Protein AF-A0A1Y5KQH3-F1 (afdb_monomer)

Mean predicted aligned error: 20.66 Å

Solvent-accessible surface area (backbone atoms only — not comparable to full-atom values): 38666 Å² total; per-residue (Å²): 114,73,69,69,70,46,51,71,61,52,57,57,49,55,62,62,56,58,54,59,60,76,64,59,86,79,66,58,71,67,59,56,52,50,54,51,52,50,51,49,49,37,72,68,55,79,96,82,54,78,84,54,40,44,77,62,89,93,43,73,48,46,41,39,57,55,52,49,49,54,50,49,50,52,50,49,49,40,42,70,76,74,60,58,52,72,70,52,44,68,70,67,69,66,62,50,78,44,48,55,86,64,27,77,84,55,58,42,70,47,65,35,32,33,18,47,96,90,62,40,50,37,36,44,31,30,26,50,57,41,27,40,27,46,60,32,34,36,34,36,82,87,60,33,57,31,34,40,31,29,26,52,86,57,29,40,25,49,60,33,41,34,32,39,89,88,55,45,60,39,36,41,31,26,29,52,76,70,29,40,26,49,55,35,36,35,38,37,98,87,66,48,59,38,32,42,32,25,28,50,88,62,27,41,27,46,57,35,36,33,35,36,98,86,65,37,51,30,33,43,32,26,26,52,85,60,27,41,27,46,57,32,38,35,29,43,96,82,42,43,53,41,38,40,34,27,25,52,84,60,32,42,31,46,58,35,37,34,37,38,99,90,54,42,61,37,33,43,32,25,24,45,90,59,25,43,25,44,55,34,35,35,33,37,92,87,67,34,54,35,32,42,32,28,27,51,78,64,26,41,20,56,53,33,38,35,35,35,88,84,69,37,55,39,29,44,32,28,28,54,80,59,26,40,22,54,54,36,39,33,33,42,98,87,53,45,56,36,35,41,32,29,29,48,88,59,29,41,23,53,52,35,41,35,31,49,95,89,55,49,71,60,40,64,38,36,28,50,89,56,34,57,31,76,73,68,56,57,66,39,38,54,68,56,49,36,70,58,67,42,83,59,56,78,76,80,79,78,81,73,79,80,76,84,82,80,94,79,80,89,82,89,87,89,87,82,88,80,89,81,89,81,90,81,88,85,79,91,88,88,93,79,88,86,89,88,88,85,89,83,87,89,87,88,83,87,84,89,80,89,83,83,88,83,91,77,88,82,88,88,84,85,83,86,85,88,90,87,84,89,82,90,84,89,88,90,89,86,87,86,81,95,76,84,90,74,87,89,72,58,69,40,71,37,80,75,33,62,32,74,33,90,22,28,13,27,14,63,37,22,34,10,35,11,66,23,34,8,31,16,56,45,15,35,11,33,10,62,23,35,6,30,14,54,40,14,34,7,32,14,56,24,38,7,30,10,57,41,14,33,10,33,15,64,27,50,7,29,19,54,45,17,39,30,28,33,72,38,73,52,60,51,85,34,60,78,55,64,96,68,85,80,90,82,88,88,84,90,85,82,81,86,87,84,88,83,95,71,81,84,73,76,60,62,72,47,78,47,37,36,71,86,49,28,36,35,36,36,28,33,29,36,92,95,41,72,88,47,33,26,30,54,30,44,39,32,61,33,57,80,46,45,54,56,49,52,48,54,42,57,76,69,62,53,66,68,50,80,45,79,44,98,85,74,29,35,40,43,34,36,67,58,96,61,31,40,37,39,36,35,23,56,86,93,40,81,62,35,34,33,43,34,64,55,78,80,88,130

Radius of gyration: 53.86 Å; Cα contacts (8 Å, |Δi|>4): 1446; chains: 1; bounding box: 109×90×188 Å

Sequence (698 aa):
MIEAILKPIFKPIQRIIIRPIKRAKTLPKRLFAMLRRFLVTALFGPLRSLDNYLRLGSYYIAKKMIALIVIISLVIVYFGFINPPAFLNKWMGKTPQLEATALAGSGFNGTAAVRDGDGNLLYEGALVDGLYSGEGKLYYPSGVLRYRGAFDKGMMTGDGELYTEDGLLLYRGQFLNDVYSGTGTLYNADGSPSYEGSFLSGKFEGAGVAYNADGSILYAGSYLQGMYEGEGKLSNSEGKPVYEGAFVAGVYEGAGKQYDAAGHISYEGSFAGGKASGTGKELYSSGFVKYEGEFLLGSYHGAGTLYSESGKPLYVGTFLGGAKSGTGEAYDDAGILRYEGQFAEGVYQGIGSLYDADGAVMYKGFFRAGSPWADGFHGITLAKLQETLGAADPPPASETPLLPELPLGDDSAESEEGSSEGVS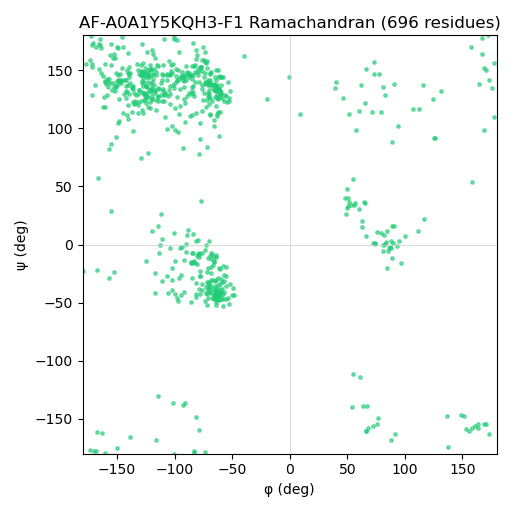TGEGAEAATTGGSADANSSGNGGNSEGEGGEAASENNGVGPGADPADANDAPSGTSGNVSTLSGSNITDSSSGSTAGNGNAASSNGSTAGSGNAASSSGSTAGSGNAASSGGSTAGNGNAASSGGSTAGSGNAASSGGSTAGSNTGAFGGSTAGTGNSAASSASGASDPAIDDLLPDLPATQTLTYASMGMSFVLTADEDNPELFTVTKLSTWNKAVMDPAYKRLVDAKVVSVKETLPTGRTNVRFVSGGILYTFTFNKDKIVRMELNQLVPEA

Foldseek 3Di:
DVCVVCVVVVPVVCVVPVVVVVVPPPDDPVVVVVVVVLLCCQQPPDPPDLVQFDDDDPDTHGSVVVSVVVVVVVVCCCCVPPNPDPVVCVVVVDAAEAELVCLVQVQDFFWHFYAYPVGATAKGATDGGSAFAQWIWGADSVNATAKTGGDDRNFAAQWIWGADNVNHTAKTGGDDRNEAAAWIFGADRVGATQKGAGDDRNAFAAFIWGADPVRATQKGAGDDRNAHAQFIWGDDNVNATAKGGGDDRNAAAAWIFGADPVRHTQKGGGDDRNEQAAWIFGADPVGATQKGAGDDRHAAAQWIFGADPVNATQKGGGDDRNAGAQWIWGADPVNATAKGGGDDRNAAAQWIFGADPVNHTQATGGDDRRADDPCRQAFDWPVVVCVGQNAFDDDDPPPDDDDDDDDDDDDDDDDDDDDDDDDDDDDDDDDDDDDDDDDDDDDDDDDDDDDDDDDDDDDDDDDDDDDDDDDDDDDDDDDDDDDDDDDDWDEDEDADEEEEDATEYEYAHYEYEYCEEYEYAAEEYEYCHEYEYAHEEYEYAEEYEYAAEEYYYAYEYEYAHEEYYYPHYDYNHYHYDYDDDDDDDDDDDDDDDDDDDDDPDFFDWDWGHDVSNFKIFIWGADPVGSVITGTQKIKGQRCSRPVVVVVVCVVVVFDWDWDQDPVRWIWIWGDDPQWIWIFIDDVPDTRMIMIGGNDDDD

Secondary structure (DSSP, 8-state):
-HHHHHHHHHHHHHHHHHHHHTT-TTS-HHHHHHHHHHHHHHHHS-S-SGGGEEEETTEEEEHHHHHHHHHHHHHHHIIIII---HHHHHHTT-PPEEEGGGTTT----EEEEEE-TT--EEEEEEEETTEEEEEEEEE-TTS-EEEEEEEETTEEEEEEEEE-TT--EEEEEEEETTEEEEEEEEE-TTS-EEEEEEEETTEEEEEEEEE-TTS-EEEEEEEETTEEEEEEEEE-TTS-EEEEEEEETTEEEEEEEEE-TTS-EEEEEEEETTEEEEEEEEE-TTS-EEEEEEEETTEEEEEEEEE-TTS-EEEEEEEETTEEEEEEEEE-TT--EEEEEEEETTEEEEEEEEE-SSS-EEEEEEEETTEE-GGGGTT-BHHHHHHHH-SPPPPPP-----PPPPP--------------------------------------------------------------------------------SS-EE--SSS-EEESSEEEESSS-EEESS-EEESSS-EEESS-EEESSS-EEESS-EEESSS-EEEEEEEEESSS-EEEEEEEESSS-B-SSS-PPP----------------PPPPEEEEEETTTTEEEEEEE-SS-TT-EEEEEEEE--HHHHHHHHHHHHHTT--EEEEE-TTS-EEEEEEETTEEEEEEEETTEEEEEEEEE-PPP-

Nearest PDB structures (foldseek):
  7sqc-assembly1_V0  TM=6.855E-01  e=7.584E-11  Chlamydomonas reinhardtii
  1mt6-assembly1_A  TM=6.075E-01  e=4.993E-05  Homo sapiens
  1muf-assembly1_A  TM=5.828E-01  e=7.279E-04  Homo sapiens
  1n6c-assembly1_A  TM=3.748E-01  e=1.091E-03  Homo sapiens
  7vfm-assembly1_A  TM=5.193E-01  e=6.550E-02  Staphylococcus aureus subsp. aureus USA300

Structure (mmCIF, N/CA/C/O backbone):
data_AF-A0A1Y5KQH3-F1
#
_entry.id   AF-A0A1Y5KQH3-F1
#
loop_
_atom_site.group_PDB
_atom_site.id
_atom_site.type_symbol
_atom_site.label_atom_id
_atom_site.label_alt_id
_atom_site.label_comp_id
_atom_site.label_asym_id
_atom_site.label_entity_id
_atom_site.label_seq_id
_atom_site.pdbx_PDB_ins_code
_atom_site.Cartn_x
_atom_site.Cartn_y
_atom_site.Cartn_z
_atom_site.occupancy
_atom_site.B_iso_or_equiv
_atom_site.auth_seq_id
_atom_site.auth_comp_id
_atom_site.auth_asym_id
_atom_site.auth_atom_id
_atom_site.pdbx_PDB_model_num
ATOM 1 N N . MET A 1 1 ? -65.084 12.689 74.504 1.00 44.34 1 MET A N 1
ATOM 2 C CA . MET A 1 1 ? -64.233 12.473 73.308 1.00 44.34 1 MET A CA 1
ATOM 3 C C . MET A 1 1 ? -63.043 11.553 73.590 1.00 44.34 1 MET A C 1
ATOM 5 O O . MET A 1 1 ? -63.021 10.477 73.010 1.00 44.34 1 MET A O 1
ATOM 9 N N . ILE A 1 2 ? -62.111 11.895 74.493 1.00 41.94 2 ILE A N 1
ATOM 10 C CA . ILE A 1 2 ? -60.850 11.143 74.730 1.00 41.94 2 ILE A CA 1
ATOM 11 C C . ILE A 1 2 ? -61.026 9.611 74.891 1.00 41.94 2 ILE A C 1
ATOM 13 O O . ILE A 1 2 ? -60.285 8.844 74.279 1.00 41.94 2 ILE A O 1
ATOM 17 N N . GLU A 1 3 ? -62.031 9.134 75.637 1.00 42.34 3 GLU A N 1
ATOM 18 C CA . GLU A 1 3 ? -62.266 7.686 75.821 1.00 42.34 3 GLU A CA 1
ATOM 19 C C . GLU A 1 3 ? -62.590 6.913 74.531 1.00 42.34 3 GLU A C 1
ATOM 21 O O . GLU A 1 3 ? -62.279 5.724 74.441 1.00 42.34 3 GLU A O 1
ATOM 26 N N . ALA A 1 4 ? -63.200 7.558 73.530 1.00 43.91 4 ALA A N 1
ATOM 27 C CA . ALA A 1 4 ? -63.537 6.910 72.262 1.00 43.91 4 ALA A CA 1
ATOM 28 C C . ALA A 1 4 ? -62.276 6.617 71.431 1.00 43.91 4 ALA A C 1
ATOM 30 O O . ALA A 1 4 ? -62.155 5.537 70.859 1.00 43.91 4 ALA A O 1
ATOM 31 N N . ILE A 1 5 ? -61.316 7.548 71.445 1.00 50.44 5 ILE A N 1
ATOM 32 C CA . ILE A 1 5 ? -60.034 7.455 70.730 1.00 50.44 5 ILE A CA 1
ATOM 33 C C . ILE A 1 5 ? -59.128 6.391 71.375 1.00 50.44 5 ILE A C 1
ATOM 35 O O . ILE A 1 5 ? -58.461 5.625 70.685 1.00 50.44 5 ILE A O 1
ATOM 39 N N . LEU A 1 6 ? -59.139 6.289 72.708 1.00 45.34 6 LEU A N 1
ATOM 40 C CA . LEU A 1 6 ? -58.297 5.343 73.452 1.00 45.34 6 LEU A CA 1
ATOM 41 C C . LEU A 1 6 ? -58.814 3.891 73.439 1.00 45.34 6 LEU A C 1
ATOM 43 O O . LEU A 1 6 ? -58.023 2.952 73.557 1.00 45.34 6 LEU A O 1
ATOM 47 N N . LYS A 1 7 ? -60.128 3.671 73.293 1.00 47.56 7 LYS A N 1
ATOM 48 C CA . LYS A 1 7 ? -60.748 2.330 73.314 1.00 47.56 7 LYS A CA 1
ATOM 49 C C . LYS A 1 7 ? -60.169 1.325 72.296 1.00 47.56 7 LYS A C 1
ATOM 51 O O . LYS A 1 7 ? -59.889 0.199 72.719 1.00 47.56 7 LYS A O 1
ATOM 56 N N . PRO A 1 8 ? -59.960 1.661 71.003 1.00 47.84 8 PRO A N 1
ATOM 57 C CA . PRO A 1 8 ? -59.325 0.741 70.056 1.00 47.84 8 PRO A CA 1
ATOM 58 C C . PRO A 1 8 ? -57.851 0.466 70.389 1.00 47.84 8 PRO A C 1
ATOM 60 O O . PRO A 1 8 ? -57.394 -0.650 70.165 1.00 47.84 8 PRO A O 1
ATOM 63 N N . ILE A 1 9 ? -57.134 1.424 70.991 1.00 49.38 9 ILE A N 1
ATOM 64 C CA . ILE A 1 9 ? -55.708 1.304 71.345 1.00 49.38 9 ILE A CA 1
ATOM 65 C C . ILE A 1 9 ? -55.505 0.352 72.538 1.00 49.38 9 ILE A C 1
ATOM 67 O O . ILE A 1 9 ? -54.617 -0.499 72.519 1.00 49.38 9 ILE A O 1
ATOM 71 N N . PHE A 1 10 ? -56.357 0.414 73.568 1.00 48.75 10 PHE A N 1
ATOM 72 C CA . PHE A 1 10 ? -56.222 -0.456 74.748 1.00 48.75 10 PHE A CA 1
ATOM 73 C C . PHE A 1 10 ? -56.580 -1.934 74.502 1.00 48.75 10 PHE A C 1
ATOM 75 O O . PHE A 1 10 ? -56.102 -2.814 75.227 1.00 48.75 10 PHE A O 1
ATOM 82 N N . LYS A 1 11 ? -57.396 -2.236 73.484 1.00 47.25 11 LYS A N 1
ATOM 83 C CA . LYS A 1 11 ? -57.875 -3.599 73.186 1.00 47.25 11 LYS A CA 1
ATOM 84 C C . LYS A 1 11 ? -56.750 -4.587 72.790 1.00 47.25 11 LYS A C 1
ATOM 86 O O . LYS A 1 11 ? -56.711 -5.672 73.377 1.00 47.25 11 LYS A O 1
ATOM 91 N N . PRO A 1 12 ? -55.802 -4.264 71.881 1.00 46.00 12 PRO A N 1
ATOM 92 C CA . PRO A 1 12 ? -54.627 -5.105 71.634 1.00 46.00 12 PRO A CA 1
ATOM 93 C C . PRO A 1 12 ? -53.653 -5.120 72.822 1.00 46.00 12 PRO A C 1
ATOM 95 O O . PRO A 1 12 ? -53.118 -6.182 73.141 1.00 46.00 12 PRO A O 1
ATOM 98 N N . ILE A 1 13 ? -53.481 -3.999 73.538 1.00 48.66 13 ILE A N 1
ATOM 99 C CA . ILE A 1 13 ? -52.565 -3.890 74.690 1.00 48.66 13 ILE A CA 1
ATOM 100 C C . ILE A 1 13 ? -52.908 -4.917 75.784 1.00 48.66 13 ILE A C 1
ATOM 102 O O . ILE A 1 13 ? -52.013 -5.600 76.284 1.00 48.66 13 ILE A O 1
ATOM 106 N N . GLN A 1 14 ? -54.193 -5.124 76.105 1.00 49.47 14 GLN A N 1
ATOM 107 C CA . GLN A 1 14 ? -54.602 -6.195 77.032 1.00 49.47 14 GLN A CA 1
ATOM 108 C C . GLN A 1 14 ? -54.174 -7.596 76.559 1.00 49.47 14 GLN A C 1
ATOM 110 O O . GLN A 1 14 ? -53.774 -8.428 77.375 1.00 49.47 14 GLN A O 1
ATOM 115 N N . ARG A 1 15 ? -54.247 -7.871 75.250 1.00 51.38 15 ARG A N 1
ATOM 116 C CA . ARG A 1 15 ? -53.907 -9.178 74.661 1.00 51.38 15 ARG A CA 1
ATOM 117 C C . ARG A 1 15 ? -52.394 -9.419 74.656 1.00 51.38 15 ARG A C 1
ATOM 119 O O . ARG A 1 15 ? -51.978 -10.551 74.900 1.00 51.38 15 ARG A O 1
ATOM 126 N N . ILE A 1 16 ? -51.610 -8.365 74.416 1.00 51.75 16 ILE A N 1
ATOM 127 C CA . ILE A 1 16 ? -50.144 -8.389 74.301 1.00 51.75 16 ILE A CA 1
ATOM 128 C C . ILE A 1 16 ? -49.460 -8.383 75.674 1.00 51.75 16 ILE A C 1
ATOM 130 O O . ILE A 1 16 ? -48.542 -9.164 75.875 1.00 51.75 16 ILE A O 1
ATOM 134 N N . ILE A 1 17 ? -49.913 -7.580 76.644 1.00 49.16 17 ILE A N 1
ATOM 135 C CA . ILE A 1 17 ? -49.244 -7.475 77.955 1.00 49.16 17 ILE A CA 1
ATOM 136 C C . ILE A 1 17 ? -49.647 -8.619 78.903 1.00 49.16 17 ILE A C 1
ATOM 138 O O . ILE A 1 17 ? -48.798 -9.236 79.544 1.00 49.16 17 ILE A O 1
ATOM 142 N N . ILE A 1 18 ? -50.940 -8.952 79.005 1.00 49.34 18 ILE A N 1
ATOM 143 C CA . ILE A 1 18 ? -51.435 -9.834 80.084 1.00 49.34 18 ILE A CA 1
ATOM 144 C C . ILE A 1 18 ? -51.135 -11.322 79.810 1.00 49.34 18 ILE A C 1
ATOM 146 O O . ILE A 1 18 ? -50.994 -12.110 80.749 1.00 49.34 18 ILE A O 1
ATOM 150 N N . ARG A 1 19 ? -51.012 -11.734 78.540 1.00 51.62 19 ARG A N 1
ATOM 151 C CA . ARG A 1 19 ? -50.733 -13.133 78.157 1.00 51.62 19 ARG A CA 1
ATOM 152 C C . ARG A 1 19 ? -49.293 -13.604 78.454 1.00 51.62 19 ARG A C 1
ATOM 154 O O . ARG A 1 19 ? -49.182 -14.629 79.127 1.00 51.62 19 ARG A O 1
ATOM 161 N N . PRO A 1 20 ? -48.206 -12.921 78.041 1.00 48.41 20 PRO A N 1
ATOM 162 C CA . PRO A 1 20 ? -46.838 -13.347 78.359 1.00 48.41 20 PRO A CA 1
ATOM 163 C C . PRO A 1 20 ? -46.520 -13.215 79.853 1.00 48.41 20 PRO A C 1
ATOM 165 O O . PRO A 1 20 ? -45.818 -14.060 80.401 1.00 48.41 20 PRO A O 1
ATOM 168 N N . ILE A 1 21 ? -47.123 -12.247 80.552 1.00 49.38 21 ILE A N 1
ATOM 169 C CA . ILE A 1 21 ? -47.011 -12.118 82.013 1.00 49.38 21 ILE A CA 1
ATOM 170 C C . ILE A 1 21 ? -47.484 -13.387 82.750 1.00 49.38 21 ILE A C 1
ATOM 172 O O . ILE A 1 21 ? -46.902 -13.748 83.769 1.00 49.38 21 ILE A O 1
ATOM 176 N N . LYS A 1 22 ? -48.465 -14.136 82.219 1.00 46.72 22 LYS A N 1
ATOM 177 C CA . LYS A 1 22 ? -48.861 -15.448 82.774 1.00 46.72 22 LYS A CA 1
ATOM 178 C C . LYS A 1 22 ? -47.834 -16.575 82.543 1.00 46.72 22 LYS A C 1
ATOM 180 O O . LYS A 1 22 ? -47.988 -17.635 83.142 1.00 46.72 22 LYS A O 1
ATOM 185 N N . ARG A 1 23 ? -46.815 -16.378 81.696 1.00 47.78 23 ARG A N 1
ATOM 186 C CA . ARG A 1 23 ? -45.715 -17.336 81.448 1.00 47.78 23 ARG A CA 1
ATOM 187 C C . ARG A 1 23 ? -44.424 -17.008 82.215 1.00 47.78 23 ARG A C 1
ATOM 189 O O . ARG A 1 23 ? -43.567 -17.880 82.325 1.00 47.78 23 ARG A O 1
ATOM 196 N N . ALA A 1 24 ? -44.283 -15.806 82.779 1.00 47.50 24 ALA A N 1
ATOM 197 C CA . ALA A 1 24 ? -43.094 -15.381 83.526 1.00 47.50 24 ALA A CA 1
ATOM 198 C C . ALA A 1 24 ? -42.984 -16.081 84.902 1.00 47.50 24 ALA A C 1
ATOM 200 O O . ALA A 1 24 ? -43.407 -15.550 85.929 1.00 47.50 24 ALA A O 1
ATOM 201 N N . LYS A 1 25 ? -42.420 -17.297 84.924 1.00 47.69 25 LYS A N 1
ATOM 202 C CA . LYS A 1 25 ? -42.369 -18.185 86.106 1.00 47.69 25 LYS A CA 1
ATOM 203 C C . LYS A 1 25 ? -41.454 -17.726 87.258 1.00 47.69 25 LYS A C 1
ATOM 205 O O . LYS A 1 25 ? -41.525 -18.323 88.328 1.00 47.69 25 LYS A O 1
ATOM 210 N N . THR A 1 26 ? -40.619 -16.703 87.066 1.00 57.47 26 THR A N 1
ATOM 211 C CA . THR A 1 26 ? -39.517 -16.330 87.981 1.00 57.47 26 THR A CA 1
ATOM 212 C C . THR A 1 26 ? -39.686 -14.988 88.707 1.00 57.47 26 THR A C 1
ATOM 214 O O . THR A 1 26 ? -38.844 -14.634 89.528 1.00 57.47 26 THR A O 1
ATOM 217 N N . LEU A 1 27 ? -40.772 -14.239 88.477 1.00 54.97 27 LEU A N 1
ATOM 218 C CA . LEU A 1 27 ? -41.028 -12.993 89.215 1.00 54.97 27 LEU A CA 1
ATOM 219 C C . LEU A 1 27 ? -41.504 -13.274 90.658 1.00 54.97 27 LEU A C 1
ATOM 221 O O . LEU A 1 27 ? -42.480 -14.011 90.841 1.00 54.97 27 LEU A O 1
ATOM 225 N N . PRO A 1 28 ? -40.910 -12.648 91.698 1.00 62.28 28 PRO A N 1
ATOM 226 C CA . PRO A 1 28 ? -41.371 -12.805 93.075 1.00 62.28 28 PRO A CA 1
ATOM 227 C C . PRO A 1 28 ? -42.847 -12.418 93.225 1.00 62.28 28 PRO A C 1
ATOM 229 O O . PRO A 1 28 ? -43.240 -11.284 92.936 1.00 62.28 28 PRO A O 1
ATOM 232 N N . LYS A 1 29 ? -43.679 -13.344 93.730 1.00 57.97 29 LYS A N 1
ATOM 233 C CA . LYS A 1 29 ? -45.149 -13.186 93.801 1.00 57.97 29 LYS A CA 1
ATOM 234 C C . LYS A 1 29 ? -45.594 -11.874 94.473 1.00 57.97 29 LYS A C 1
ATOM 236 O O . LYS A 1 29 ? -46.589 -11.285 94.056 1.00 57.97 29 LYS A O 1
ATOM 241 N N . ARG A 1 30 ? -44.842 -11.394 95.477 1.00 59.72 30 ARG A N 1
ATOM 242 C CA . ARG A 1 30 ? -45.082 -10.109 96.165 1.00 59.72 30 ARG A CA 1
ATOM 243 C C . ARG A 1 30 ? -44.837 -8.897 95.256 1.00 59.72 30 ARG A C 1
ATOM 245 O O . ARG A 1 30 ? -45.692 -8.018 95.199 1.00 59.72 30 ARG A O 1
ATOM 252 N N . LEU A 1 31 ? -43.728 -8.878 94.511 1.00 52.72 31 LEU A N 1
ATOM 253 C CA . LEU A 1 31 ? -43.378 -7.793 93.585 1.00 52.72 31 LEU A CA 1
ATOM 254 C C . LEU A 1 31 ? -44.406 -7.688 92.451 1.00 52.72 31 LEU A C 1
ATOM 256 O O . LEU A 1 31 ? -44.915 -6.605 92.173 1.00 52.72 31 LEU A O 1
ATOM 260 N N . PHE A 1 32 ? -44.789 -8.823 91.856 1.00 59.56 32 PHE A N 1
ATOM 261 C CA . PHE A 1 32 ? -45.801 -8.833 90.799 1.00 59.56 32 PHE A CA 1
ATOM 262 C C . PHE A 1 32 ? -47.187 -8.382 91.300 1.00 59.56 32 PHE A C 1
ATOM 264 O O . PHE A 1 32 ? -47.871 -7.612 90.625 1.00 59.56 32 PHE A O 1
ATOM 271 N N . ALA A 1 33 ? -47.599 -8.798 92.504 1.00 59.88 33 ALA A N 1
ATOM 272 C CA . ALA A 1 33 ? -48.850 -8.340 93.109 1.00 59.88 33 ALA A CA 1
ATOM 273 C C . ALA A 1 33 ? -48.837 -6.831 93.425 1.00 59.88 33 ALA A C 1
ATOM 275 O O . ALA A 1 33 ? -49.841 -6.153 93.196 1.00 59.88 33 ALA A O 1
ATOM 276 N N . MET A 1 34 ? -47.706 -6.301 93.905 1.00 59.75 34 MET A N 1
ATOM 277 C CA . MET A 1 34 ? -47.506 -4.873 94.167 1.00 59.75 34 MET A CA 1
ATOM 278 C C . MET A 1 34 ? -47.575 -4.054 92.871 1.00 59.75 34 MET A C 1
ATOM 280 O O . MET A 1 34 ? -48.391 -3.138 92.777 1.00 59.75 34 MET A O 1
ATOM 284 N N . LEU A 1 35 ? -46.806 -4.436 91.846 1.00 53.66 35 LEU A N 1
ATOM 285 C CA . LEU A 1 35 ? -46.786 -3.768 90.542 1.00 53.66 35 LEU A CA 1
ATOM 286 C C . LEU A 1 35 ? -48.164 -3.805 89.861 1.00 53.66 35 LEU A C 1
ATOM 288 O O . LEU A 1 35 ? -48.619 -2.794 89.330 1.00 53.66 35 LEU A O 1
ATOM 292 N N . ARG A 1 36 ? -48.876 -4.940 89.934 1.00 60.94 36 ARG A N 1
ATOM 293 C CA . ARG A 1 36 ? -50.245 -5.067 89.412 1.00 60.94 36 ARG A CA 1
ATOM 294 C C . ARG A 1 36 ? -51.229 -4.150 90.144 1.00 60.94 36 ARG A C 1
ATOM 296 O O . ARG A 1 36 ? -52.051 -3.526 89.481 1.00 60.94 36 ARG A O 1
ATOM 303 N N . ARG A 1 37 ? -51.163 -4.052 91.480 1.00 62.50 37 ARG A N 1
ATOM 304 C CA . ARG A 1 37 ? -52.002 -3.110 92.249 1.00 62.50 37 ARG A CA 1
ATOM 305 C C . ARG A 1 37 ? -51.691 -1.663 91.864 1.00 62.50 37 ARG A C 1
ATOM 307 O O . ARG A 1 37 ? -52.617 -0.921 91.557 1.00 62.50 37 ARG A O 1
ATOM 314 N N . PHE A 1 38 ? -50.411 -1.295 91.803 1.00 60.16 38 PHE A N 1
ATOM 315 C CA . PHE A 1 38 ? -49.970 0.044 91.409 1.00 60.16 38 PHE A CA 1
ATOM 316 C C . PHE A 1 38 ? -50.472 0.430 90.009 1.00 60.16 38 PHE A C 1
ATOM 318 O O . PHE A 1 38 ? -51.148 1.445 89.868 1.00 60.16 38 PHE A O 1
ATOM 325 N N . LEU A 1 39 ? -50.231 -0.409 88.993 1.00 56.19 39 LEU A N 1
ATOM 326 C CA . LEU A 1 39 ? -50.659 -0.157 87.612 1.00 56.19 39 LEU A CA 1
ATOM 327 C C . LEU A 1 39 ? -52.182 -0.053 87.466 1.00 56.19 39 LEU A C 1
ATOM 329 O O . LEU A 1 39 ? -52.662 0.840 86.773 1.00 56.19 39 LEU A O 1
ATOM 333 N N . VAL A 1 40 ? -52.955 -0.934 88.114 1.00 60.81 40 VAL A N 1
ATOM 334 C CA . VAL A 1 40 ? -54.425 -0.899 88.024 1.00 60.81 40 VAL A CA 1
ATOM 335 C C . VAL A 1 40 ? -54.986 0.370 88.669 1.00 60.81 40 VAL A C 1
ATOM 337 O O . VAL A 1 40 ? -55.803 1.048 88.046 1.00 60.81 40 VAL A O 1
ATOM 340 N N . THR A 1 41 ? -54.516 0.744 89.863 1.00 60.12 41 THR A N 1
ATOM 341 C CA . THR A 1 41 ? -54.954 1.979 90.530 1.00 60.12 41 THR A CA 1
ATOM 342 C C . THR A 1 41 ? -54.518 3.224 89.750 1.00 60.12 41 THR A C 1
ATOM 344 O O . THR A 1 41 ? -55.334 4.117 89.526 1.00 60.12 41 THR A O 1
ATOM 347 N N . ALA A 1 42 ? -53.272 3.267 89.263 1.00 56.22 42 ALA A N 1
ATOM 348 C CA . ALA A 1 42 ? -52.745 4.402 88.505 1.00 56.22 42 ALA A CA 1
ATOM 349 C C . ALA A 1 42 ? -53.439 4.591 87.145 1.00 56.22 42 ALA A C 1
ATOM 351 O O . ALA A 1 42 ? -53.708 5.725 86.762 1.00 56.22 42 ALA A O 1
ATOM 352 N N . LEU A 1 43 ? -53.781 3.518 86.424 1.00 57.78 43 LEU A N 1
ATOM 353 C CA . LEU A 1 43 ? -54.485 3.624 85.140 1.00 57.78 43 LEU A CA 1
ATOM 354 C C . LEU A 1 43 ? -55.987 3.897 85.308 1.00 57.78 43 LEU A C 1
ATOM 356 O O . LEU A 1 43 ? -56.531 4.744 84.599 1.00 57.78 43 LEU A O 1
ATOM 360 N N . PHE A 1 44 ? -56.669 3.237 86.251 1.00 59.06 44 PHE A N 1
ATOM 361 C CA . PHE A 1 44 ? -58.141 3.188 86.281 1.00 59.06 44 PHE A CA 1
ATOM 362 C C . PHE A 1 44 ? -58.810 3.909 87.467 1.00 59.06 44 PHE A C 1
ATOM 364 O O . PHE A 1 44 ? -60.024 4.087 87.439 1.00 59.06 44 PHE A O 1
ATOM 371 N N . GLY A 1 45 ? -58.067 4.407 88.464 1.00 61.19 45 GLY A N 1
ATOM 372 C CA . GLY A 1 45 ? -58.646 5.159 89.591 1.00 61.19 45 GLY A CA 1
ATOM 373 C C . GLY A 1 45 ? -59.316 6.493 89.186 1.00 61.19 45 GLY A C 1
ATOM 374 O O . GLY A 1 45 ? -58.890 7.113 88.206 1.00 61.19 45 GLY A O 1
ATOM 375 N N . PRO A 1 46 ? -60.355 6.968 89.901 1.00 58.41 46 PRO A N 1
ATOM 376 C CA . PRO A 1 46 ? -61.049 8.220 89.580 1.00 58.41 46 PRO A CA 1
ATOM 377 C C . PRO A 1 46 ? -60.221 9.466 89.945 1.00 58.41 46 PRO A C 1
ATOM 379 O O . PRO A 1 46 ? -59.638 9.553 91.023 1.00 58.41 46 PRO A O 1
ATOM 382 N N . LEU A 1 47 ? -60.220 10.479 89.071 1.00 52.41 47 LEU A N 1
ATOM 383 C CA . LEU A 1 47 ? -59.411 11.710 89.180 1.00 52.41 47 LEU A CA 1
ATOM 384 C C . LEU A 1 47 ? -59.951 12.744 90.204 1.00 52.41 47 LEU A C 1
ATOM 386 O O . LEU A 1 47 ? -59.922 13.940 89.944 1.00 52.41 47 LEU A O 1
ATOM 390 N N . ARG A 1 48 ? -60.485 12.305 91.354 1.00 57.88 48 ARG A N 1
ATOM 391 C CA . ARG A 1 48 ? -61.193 13.167 92.334 1.00 57.88 48 ARG A CA 1
ATOM 392 C C . ARG A 1 48 ? -60.505 13.328 93.705 1.00 57.88 48 ARG A C 1
ATOM 394 O O . ARG A 1 48 ? -61.149 13.760 94.650 1.00 57.88 48 ARG A O 1
ATOM 401 N N . SER A 1 49 ? -59.218 12.993 93.831 1.00 61.28 49 SER A N 1
ATOM 402 C CA . SER A 1 49 ? -58.429 13.233 95.057 1.00 61.28 49 SER A CA 1
ATOM 403 C C . SER A 1 49 ? -57.012 13.705 94.725 1.00 61.28 49 SER A C 1
ATOM 405 O O . SER A 1 49 ? -56.428 13.255 93.733 1.00 61.28 49 SER A O 1
ATOM 407 N N . LEU A 1 50 ? -56.461 14.570 95.584 1.00 61.72 50 LEU A N 1
ATOM 408 C CA . LEU A 1 50 ? -55.092 15.089 95.503 1.00 61.72 50 LEU A CA 1
ATOM 409 C C . LEU A 1 50 ? -54.047 13.956 95.545 1.00 61.72 50 LEU A C 1
ATOM 411 O O . LEU A 1 50 ? -53.036 14.026 94.850 1.00 61.72 50 LEU A O 1
ATOM 415 N N . ASP A 1 51 ? -54.343 12.862 96.259 1.00 64.56 51 ASP A N 1
ATOM 416 C CA . ASP A 1 51 ? -53.491 11.665 96.358 1.00 64.56 51 ASP A CA 1
ATOM 417 C C . ASP A 1 51 ? -53.184 10.999 95.010 1.00 64.56 51 ASP A C 1
ATOM 419 O O . ASP A 1 51 ? -52.235 10.220 94.905 1.00 64.56 51 ASP A O 1
ATOM 423 N N . ASN A 1 52 ? -53.952 11.280 93.955 1.00 62.56 52 ASN A N 1
ATOM 424 C CA . ASN A 1 52 ? -53.696 10.734 92.620 1.00 62.56 52 ASN A CA 1
ATOM 425 C C . ASN A 1 52 ? -52.617 11.501 91.832 1.00 62.56 52 ASN A C 1
ATOM 427 O O . ASN A 1 52 ? -52.312 11.133 90.694 1.00 62.56 52 ASN A O 1
ATOM 431 N N . TYR A 1 53 ? -51.998 12.517 92.435 1.00 69.19 53 TYR A N 1
ATOM 432 C CA . TYR A 1 53 ? -50.923 13.317 91.851 1.00 69.19 53 TYR A CA 1
ATOM 433 C C . TYR A 1 53 ? -49.603 13.109 92.608 1.00 69.19 53 TYR A C 1
ATOM 435 O O . TYR A 1 53 ? -49.580 12.737 93.782 1.00 69.19 53 TYR A O 1
ATOM 443 N N . LEU A 1 54 ? -48.483 13.315 91.918 1.00 71.25 54 LEU A N 1
ATOM 444 C CA . LEU A 1 54 ? -47.161 13.494 92.513 1.00 71.25 54 LEU A CA 1
ATOM 445 C C . LEU A 1 54 ? -46.763 14.957 92.336 1.00 71.25 54 LEU A C 1
ATOM 447 O O . LEU A 1 54 ? -46.823 15.493 91.229 1.00 71.25 54 LEU A O 1
ATOM 451 N N . ARG A 1 55 ? -46.367 15.597 93.435 1.00 67.25 55 ARG A N 1
ATOM 452 C CA . ARG A 1 55 ? -45.854 16.965 93.428 1.00 67.25 55 ARG A CA 1
ATOM 453 C C . ARG A 1 55 ? -44.363 16.932 93.099 1.00 67.25 55 ARG A C 1
ATOM 455 O O . ARG A 1 55 ? -43.573 16.470 93.916 1.00 67.25 55 ARG A O 1
ATOM 462 N N . LEU A 1 56 ? -43.989 17.426 91.923 1.00 65.56 56 LEU A N 1
ATOM 463 C CA . LEU A 1 56 ? -42.600 17.686 91.552 1.00 65.56 56 LEU A CA 1
ATOM 464 C C . LEU A 1 56 ? -42.395 19.205 91.562 1.00 65.56 56 LEU A C 1
ATOM 466 O O . LEU A 1 56 ? -42.813 19.914 90.647 1.00 65.56 56 LEU A O 1
ATOM 470 N N . GLY A 1 57 ? -41.809 19.709 92.652 1.00 71.69 57 GLY A N 1
ATOM 471 C CA . GLY A 1 57 ? -41.621 21.142 92.889 1.00 71.69 57 GLY A CA 1
ATOM 472 C C . GLY A 1 57 ? -42.948 21.909 92.959 1.00 71.69 57 GLY A C 1
ATOM 473 O O . GLY A 1 57 ? -43.749 21.723 93.884 1.00 71.69 57 GLY A O 1
ATOM 474 N N . SER A 1 58 ? -43.163 22.787 91.979 1.00 71.31 58 SER A N 1
ATOM 475 C CA . SER A 1 58 ? -44.375 23.595 91.795 1.00 71.31 58 SER A CA 1
ATOM 476 C C . SER A 1 58 ? -45.507 22.874 91.049 1.00 71.31 58 SER A C 1
ATOM 478 O O . SER A 1 58 ? -46.646 23.331 91.117 1.00 71.31 58 SER A O 1
ATOM 480 N N . TYR A 1 59 ? -45.237 21.753 90.370 1.00 71.94 59 TYR A N 1
ATOM 481 C CA . TYR A 1 59 ? -46.203 21.092 89.487 1.00 71.94 59 TYR A CA 1
ATOM 482 C C . TYR A 1 59 ? -46.773 19.797 90.080 1.00 71.94 59 TYR A C 1
ATOM 484 O O . TYR A 1 59 ? -46.062 18.994 90.687 1.00 71.94 59 TYR A O 1
ATOM 492 N N . TYR A 1 60 ? -48.067 19.560 89.847 1.00 76.12 60 TYR A N 1
ATOM 493 C CA . TYR A 1 60 ? -48.761 18.321 90.202 1.00 76.12 60 TYR A CA 1
ATOM 494 C C . TYR A 1 60 ? -48.941 17.449 88.957 1.00 76.12 60 TYR A C 1
ATOM 496 O O . TYR A 1 60 ? -49.837 17.678 88.146 1.00 76.12 60 TYR A O 1
ATOM 504 N N . ILE A 1 61 ? -48.108 16.418 88.809 1.00 75.25 61 ILE A N 1
ATOM 505 C CA . ILE A 1 61 ? -48.201 15.469 87.695 1.00 75.25 61 ILE A CA 1
ATOM 506 C C . ILE A 1 61 ? -49.083 14.295 88.124 1.00 75.25 61 ILE A C 1
ATOM 508 O O . ILE A 1 61 ? -48.827 13.646 89.139 1.00 75.25 61 ILE A O 1
ATOM 512 N N . ALA A 1 62 ? -50.135 13.996 87.360 1.00 76.00 62 ALA A N 1
ATOM 513 C CA . ALA A 1 62 ? -51.010 12.865 87.659 1.00 76.00 62 ALA A CA 1
ATOM 514 C C . ALA A 1 62 ? -50.218 11.545 87.628 1.00 76.00 62 ALA A C 1
ATOM 516 O O . ALA A 1 62 ? -49.536 11.251 86.644 1.00 76.00 62 ALA A O 1
ATOM 517 N N . LYS A 1 63 ? -50.381 10.689 88.648 1.00 72.25 63 LYS A N 1
ATOM 518 C CA . LYS A 1 63 ? -49.767 9.343 88.703 1.00 72.25 63 LYS A CA 1
ATOM 519 C C . LYS A 1 63 ? -50.138 8.498 87.471 1.00 72.25 63 LYS A C 1
ATOM 521 O O . LYS A 1 63 ? -49.339 7.685 87.016 1.00 72.25 63 LYS A O 1
ATOM 526 N N . LYS A 1 64 ? -51.303 8.786 86.873 1.00 68.50 64 LYS A N 1
ATOM 527 C CA . LYS A 1 64 ? -51.766 8.314 85.556 1.00 68.50 64 LYS A CA 1
ATOM 528 C C . LYS A 1 64 ? -50.766 8.569 84.424 1.00 68.50 64 LYS A C 1
ATOM 530 O O . LYS A 1 64 ? -50.452 7.647 83.682 1.00 68.50 64 LYS A O 1
ATOM 535 N N . MET A 1 65 ? -50.277 9.805 84.295 1.00 72.81 65 MET A N 1
ATOM 536 C CA . MET A 1 65 ? -49.358 10.212 83.225 1.00 72.81 65 MET A CA 1
ATOM 537 C C . MET A 1 65 ? -47.990 9.564 83.405 1.00 72.81 65 MET A C 1
ATOM 539 O O . MET A 1 65 ? -47.429 9.059 82.443 1.00 72.81 65 MET A O 1
ATOM 543 N N . ILE A 1 66 ? -47.487 9.496 84.640 1.00 74.06 66 ILE A N 1
ATOM 544 C CA . ILE A 1 66 ? -46.209 8.834 84.939 1.00 74.06 66 ILE A CA 1
ATOM 545 C C . ILE A 1 66 ? -46.305 7.328 84.647 1.00 74.06 66 ILE A C 1
ATOM 547 O O . ILE A 1 66 ? -45.424 6.778 83.994 1.00 74.06 66 ILE A O 1
ATOM 551 N N . ALA A 1 67 ? -47.402 6.667 85.035 1.00 70.25 67 ALA A N 1
ATOM 552 C CA . ALA A 1 67 ? -47.638 5.267 84.679 1.00 70.25 67 ALA A CA 1
ATOM 553 C C . ALA A 1 67 ? -47.766 5.058 83.158 1.00 70.25 67 ALA A C 1
ATOM 555 O O . ALA A 1 67 ? -47.214 4.093 82.634 1.00 70.25 67 ALA A O 1
ATOM 556 N N . LEU A 1 68 ? -48.441 5.965 82.439 1.00 74.31 68 LEU A N 1
ATOM 557 C CA . LEU A 1 68 ? -48.540 5.928 80.977 1.00 74.31 68 LEU A CA 1
ATOM 558 C C . LEU A 1 68 ? -47.160 6.072 80.317 1.00 74.31 68 LEU A C 1
ATOM 560 O O . LEU A 1 68 ? -46.826 5.268 79.453 1.00 74.31 68 LEU A O 1
ATOM 564 N N . ILE A 1 69 ? -46.349 7.040 80.755 1.00 77.69 69 ILE A N 1
ATOM 565 C CA . ILE A 1 69 ? -44.984 7.264 80.260 1.00 77.69 69 ILE A CA 1
ATOM 566 C C . ILE A 1 69 ? -44.120 6.027 80.514 1.00 77.69 69 ILE A C 1
ATOM 568 O O . ILE A 1 69 ? -43.515 5.531 79.577 1.00 77.69 69 ILE A O 1
ATOM 572 N N . VAL A 1 70 ? -44.131 5.453 81.724 1.00 77.38 70 VAL A N 1
ATOM 573 C CA . VAL A 1 70 ? -43.370 4.227 82.036 1.00 77.38 70 VAL A CA 1
ATOM 574 C C . VAL A 1 70 ? -43.809 3.038 81.169 1.00 77.38 70 VAL A C 1
ATOM 576 O O . VAL A 1 70 ? -42.961 2.268 80.721 1.00 77.38 70 VAL A O 1
ATOM 579 N N . ILE A 1 71 ? -45.107 2.892 80.877 1.00 76.00 71 ILE A N 1
ATOM 580 C CA . ILE A 1 71 ? -45.599 1.864 79.943 1.00 76.00 71 ILE A CA 1
ATOM 581 C C . ILE A 1 71 ? -45.107 2.143 78.518 1.00 76.00 71 ILE A C 1
ATOM 583 O O . ILE A 1 71 ? -44.640 1.219 77.861 1.00 76.00 71 ILE A O 1
ATOM 587 N N . ILE A 1 72 ? -45.174 3.391 78.046 1.00 75.12 72 ILE A N 1
ATOM 588 C CA . ILE A 1 72 ? -44.690 3.786 76.716 1.00 75.12 72 ILE A CA 1
ATOM 589 C C . ILE A 1 72 ? -43.177 3.549 76.606 1.00 75.12 72 ILE A C 1
ATOM 591 O O . ILE A 1 72 ? -42.743 2.934 75.639 1.00 75.12 72 ILE A O 1
ATOM 595 N N . SER A 1 73 ? -42.381 3.920 77.611 1.00 76.56 73 SER A N 1
ATOM 596 C CA . SER A 1 73 ? -40.944 3.633 77.666 1.00 76.56 73 SER A CA 1
ATOM 597 C C . SER A 1 73 ? -40.651 2.130 77.653 1.00 76.56 73 SER A C 1
ATOM 599 O O . SER A 1 73 ? -39.789 1.698 76.899 1.00 76.56 73 SER A O 1
ATOM 601 N N . LEU A 1 74 ? -41.386 1.308 78.413 1.00 74.81 74 LEU A N 1
ATOM 602 C CA . LEU A 1 74 ? -41.234 -0.155 78.374 1.00 74.81 74 LEU A CA 1
ATOM 603 C C . LEU A 1 74 ? -41.623 -0.753 77.013 1.00 74.81 74 LEU A C 1
ATOM 605 O O . LEU A 1 74 ? -40.984 -1.697 76.555 1.00 74.81 74 LEU A O 1
ATOM 609 N N . VAL A 1 75 ? -42.643 -0.200 76.353 1.00 72.50 75 VAL A N 1
ATOM 610 C CA . VAL A 1 75 ? -43.066 -0.591 75.000 1.00 72.50 75 VAL A CA 1
ATOM 611 C C . VAL A 1 75 ? -42.016 -0.188 73.957 1.00 72.50 75 VAL A C 1
ATOM 613 O O . VAL A 1 75 ? -41.687 -1.002 73.099 1.00 72.50 75 VAL A O 1
ATOM 616 N N . ILE A 1 76 ? -41.431 1.010 74.065 1.00 73.19 76 ILE A N 1
ATOM 617 C CA . ILE A 1 76 ? -40.326 1.480 73.214 1.00 73.19 76 ILE A CA 1
ATOM 618 C C . ILE A 1 76 ? -39.068 0.632 73.435 1.00 73.19 76 ILE A C 1
ATOM 620 O O . ILE A 1 76 ? -38.448 0.220 72.464 1.00 73.19 76 ILE A O 1
ATOM 624 N N . VAL A 1 77 ? -38.711 0.293 74.678 1.00 73.62 77 VAL A N 1
ATOM 625 C CA . VAL A 1 77 ? -37.571 -0.599 74.959 1.00 73.62 77 VAL A CA 1
ATOM 626 C C . VAL A 1 77 ? -37.822 -2.003 74.397 1.00 73.62 77 VAL A C 1
ATOM 628 O O . VAL A 1 77 ? -36.932 -2.583 73.779 1.00 73.62 77 VAL A O 1
ATOM 631 N N . TYR A 1 78 ? -39.039 -2.538 74.530 1.00 72.44 78 TYR A N 1
ATOM 632 C CA . TYR A 1 78 ? -39.388 -3.851 73.981 1.00 72.44 78 TYR A CA 1
ATOM 633 C C . TYR A 1 78 ? -39.321 -3.886 72.443 1.00 72.44 78 TYR A C 1
ATOM 635 O O . TYR A 1 78 ? -38.660 -4.757 71.880 1.00 72.44 78 TYR A O 1
ATOM 643 N N . PHE A 1 79 ? -39.947 -2.924 71.759 1.00 66.44 79 PHE A N 1
ATOM 644 C CA . PHE A 1 79 ? -39.938 -2.841 70.291 1.00 66.44 79 PHE A CA 1
ATOM 645 C C . PHE A 1 79 ? -38.660 -2.213 69.702 1.00 66.44 79 PHE A C 1
ATOM 647 O O . PHE A 1 79 ? -38.474 -2.266 68.492 1.00 66.44 79 PHE A O 1
ATOM 654 N N . GLY A 1 80 ? -37.779 -1.631 70.517 1.00 63.00 80 GLY A N 1
ATOM 655 C CA . GLY A 1 80 ? -36.473 -1.122 70.089 1.00 63.00 80 GLY A CA 1
ATOM 656 C C . GLY A 1 80 ? -35.350 -2.152 70.222 1.00 63.00 80 GLY A C 1
ATOM 657 O O . GLY A 1 80 ? -34.521 -2.266 69.325 1.00 63.00 80 GLY A O 1
ATOM 658 N N . PHE A 1 81 ? -35.334 -2.924 71.317 1.00 58.09 81 PHE A N 1
ATOM 659 C CA . PHE A 1 81 ? -34.208 -3.805 71.666 1.00 58.09 81 PHE A CA 1
ATOM 660 C C . PHE A 1 81 ? -34.538 -5.302 71.709 1.00 58.09 81 PHE A C 1
ATOM 662 O O . PHE A 1 81 ? -33.625 -6.109 71.572 1.00 58.09 81 PHE A O 1
ATOM 669 N N . ILE A 1 82 ? -35.799 -5.698 71.933 1.00 65.50 82 ILE A N 1
ATOM 670 C CA . ILE A 1 82 ? -36.152 -7.108 72.196 1.00 65.50 82 ILE A CA 1
ATOM 671 C C . ILE A 1 82 ? -36.838 -7.767 70.996 1.00 65.50 82 ILE A C 1
ATOM 673 O O . ILE A 1 82 ? -36.554 -8.925 70.702 1.00 65.50 82 ILE A O 1
ATOM 677 N N . ASN A 1 83 ? -37.756 -7.074 70.314 1.00 58.31 83 ASN A N 1
ATOM 678 C CA . ASN A 1 83 ? -38.447 -7.624 69.144 1.00 58.31 83 ASN A CA 1
ATOM 679 C C . ASN A 1 83 ? -39.005 -6.513 68.225 1.00 58.31 83 ASN A C 1
ATOM 681 O O . ASN A 1 83 ? -40.177 -6.149 68.362 1.00 58.31 83 ASN A O 1
ATOM 685 N N . PRO A 1 84 ? -38.188 -5.915 67.337 1.00 65.00 84 PRO A N 1
ATOM 686 C CA . PRO A 1 84 ? -38.615 -4.802 66.490 1.00 65.00 84 PRO A CA 1
ATOM 687 C C . PRO A 1 84 ? -39.659 -5.200 65.428 1.00 65.00 84 PRO A C 1
ATOM 689 O O . PRO A 1 84 ? -39.516 -6.235 64.775 1.00 65.00 84 PRO A O 1
ATOM 692 N N . PRO A 1 85 ? -40.707 -4.381 65.196 1.00 64.00 85 PRO A N 1
ATOM 693 C CA . PRO A 1 85 ? -41.648 -4.593 64.098 1.00 64.00 85 PRO A CA 1
ATOM 694 C C . PRO A 1 85 ? -40.956 -4.514 62.730 1.00 64.00 85 PRO A C 1
ATOM 696 O O . PRO A 1 85 ? -40.028 -3.730 62.545 1.00 64.00 85 PRO A O 1
ATOM 699 N N . ALA A 1 86 ? -41.469 -5.236 61.728 1.00 56.16 86 ALA A N 1
ATOM 700 C CA . ALA A 1 86 ? -40.858 -5.302 60.394 1.00 56.16 86 ALA A CA 1
ATOM 701 C C . ALA A 1 86 ? -40.635 -3.926 59.724 1.00 56.16 86 ALA A C 1
ATOM 703 O O . ALA A 1 86 ? -39.610 -3.717 59.076 1.00 56.16 86 ALA A O 1
ATOM 704 N N . PHE A 1 87 ? -41.539 -2.955 59.928 1.00 60.31 87 PHE A N 1
ATOM 705 C CA . PHE A 1 87 ? -41.356 -1.589 59.413 1.00 60.31 87 PHE A CA 1
ATOM 706 C C . PHE A 1 87 ? -40.159 -0.868 60.058 1.00 60.31 87 PHE A C 1
ATOM 708 O O . PHE A 1 87 ? -39.505 -0.058 59.410 1.00 60.31 87 PHE A O 1
ATOM 715 N N . LEU A 1 88 ? -39.857 -1.182 61.321 1.00 55.97 88 LEU A N 1
ATOM 716 C CA . LEU A 1 88 ? -38.771 -0.592 62.098 1.00 55.97 88 LEU A CA 1
ATOM 717 C C . LEU A 1 88 ? -37.416 -1.176 61.673 1.00 55.97 88 LEU A C 1
ATOM 719 O O . LEU A 1 88 ? -36.446 -0.433 61.587 1.00 55.97 88 LEU A O 1
ATOM 723 N N . ASN A 1 89 ? -37.363 -2.455 61.283 1.00 59.22 89 ASN A N 1
ATOM 724 C CA . ASN A 1 89 ? -36.180 -3.027 60.624 1.00 59.22 89 ASN A CA 1
ATOM 725 C C . ASN A 1 89 ? -35.926 -2.384 59.251 1.00 59.22 89 ASN A C 1
ATOM 727 O O . ASN A 1 89 ? -34.790 -2.011 58.965 1.00 59.22 89 ASN A O 1
ATOM 731 N N . LYS A 1 90 ? -36.978 -2.179 58.440 1.00 54.62 90 LYS A N 1
ATOM 732 C CA . LYS A 1 90 ? -36.867 -1.484 57.143 1.00 54.62 90 LYS A CA 1
ATOM 733 C C . LYS A 1 90 ? -36.451 -0.012 57.295 1.00 54.62 90 LYS A C 1
ATOM 735 O O . LYS A 1 90 ? -35.775 0.515 56.422 1.00 54.62 90 LYS A O 1
ATOM 740 N N . TRP A 1 91 ? -36.820 0.640 58.401 1.00 50.62 91 TRP A N 1
ATOM 741 C CA . TRP A 1 91 ? -36.430 2.022 58.708 1.00 50.62 91 TRP A CA 1
ATOM 742 C C . TRP A 1 91 ? -35.024 2.147 59.321 1.00 50.62 91 TRP A C 1
ATOM 744 O O . TRP A 1 91 ? -34.326 3.113 59.040 1.00 50.62 91 TRP A O 1
ATOM 754 N N . MET A 1 92 ? -34.571 1.162 60.107 1.00 53.94 92 MET A N 1
ATOM 755 C CA . MET A 1 92 ? -33.222 1.131 60.701 1.00 53.94 92 MET A CA 1
ATOM 756 C C . MET A 1 92 ? -32.133 0.564 59.769 1.00 53.94 92 MET A C 1
ATOM 758 O O . MET A 1 92 ? -31.022 0.314 60.230 1.00 53.94 92 MET A O 1
ATOM 762 N N . GLY A 1 93 ? -32.433 0.323 58.487 1.00 52.91 93 GLY A N 1
ATOM 763 C CA . GLY A 1 93 ? -31.438 -0.030 57.463 1.00 52.91 93 GLY A CA 1
ATOM 764 C C . GLY A 1 93 ? -30.677 -1.344 57.685 1.00 52.91 93 GLY A C 1
ATOM 765 O O . GLY A 1 93 ? -29.649 -1.561 57.053 1.00 52.91 93 GLY A O 1
ATOM 766 N N . LYS A 1 94 ? -31.142 -2.226 58.581 1.00 54.75 94 LYS A N 1
ATOM 767 C CA . LYS A 1 94 ? -30.440 -3.476 58.904 1.00 54.75 94 LYS A CA 1
ATOM 768 C C . LYS A 1 94 ? -30.668 -4.530 57.822 1.00 54.75 94 LYS A C 1
ATOM 770 O O . LYS A 1 94 ? -31.607 -5.320 57.921 1.00 54.75 94 LYS A O 1
ATOM 775 N N . THR A 1 95 ? -29.790 -4.557 56.822 1.00 57.47 95 THR A N 1
ATOM 776 C CA . THR A 1 95 ? -29.648 -5.703 55.918 1.00 57.47 95 THR A CA 1
ATOM 777 C C . THR A 1 95 ? -29.274 -6.950 56.733 1.00 57.47 95 THR A C 1
ATOM 779 O O . THR A 1 95 ? -28.365 -6.885 57.574 1.00 57.47 95 THR A O 1
ATOM 782 N N . PRO A 1 96 ? -29.971 -8.089 56.552 1.00 66.94 96 PRO A N 1
ATOM 783 C CA . PRO A 1 96 ? -29.572 -9.335 57.190 1.00 66.94 96 PRO A CA 1
ATOM 784 C C . PRO A 1 96 ? -28.164 -9.705 56.718 1.00 66.94 96 PRO A C 1
ATOM 786 O O . PRO A 1 96 ? -27.870 -9.646 55.525 1.00 66.94 96 PRO A O 1
ATOM 789 N N . GLN A 1 97 ? -27.295 -10.044 57.669 1.00 71.75 97 GLN A N 1
ATOM 790 C CA . GLN A 1 97 ? -25.966 -10.576 57.382 1.00 71.75 97 GLN A CA 1
ATOM 791 C C . GLN A 1 97 ? -26.097 -12.101 57.283 1.00 71.75 97 GLN A C 1
ATOM 793 O O . GLN A 1 97 ? -26.661 -12.713 58.193 1.00 71.75 97 GLN A O 1
ATOM 798 N N . LEU A 1 98 ? -25.615 -12.695 56.196 1.00 77.12 98 LEU A N 1
ATOM 799 C CA . LEU A 1 98 ? -25.647 -14.136 55.941 1.00 77.12 98 LEU A CA 1
ATOM 800 C C . LEU A 1 98 ? -24.223 -14.647 55.699 1.00 77.12 98 LEU A C 1
ATOM 802 O O . LEU A 1 98 ? -23.414 -13.952 55.089 1.00 77.12 98 LEU A O 1
ATOM 806 N N . GLU A 1 99 ? -23.918 -15.856 56.159 1.00 73.19 99 GLU A N 1
ATOM 807 C CA . GLU A 1 99 ? -22.654 -16.536 55.858 1.00 73.19 99 GLU A CA 1
ATOM 808 C C . GLU A 1 99 ? -22.784 -17.274 54.515 1.00 73.19 99 GLU A C 1
ATOM 810 O O . GLU A 1 99 ? -23.797 -17.930 54.265 1.00 73.19 99 GLU A O 1
ATOM 815 N N . ALA A 1 100 ? -21.780 -17.182 53.642 1.00 68.25 100 ALA A N 1
ATOM 816 C CA . ALA A 1 100 ? -21.809 -17.766 52.298 1.00 68.25 100 ALA A CA 1
ATOM 817 C C . ALA A 1 100 ? -21.970 -19.298 52.319 1.00 68.25 100 ALA A C 1
ATOM 819 O O . ALA A 1 100 ? -22.668 -19.866 51.480 1.00 68.25 100 ALA A O 1
ATOM 820 N N . THR A 1 101 ? -21.397 -19.959 53.326 1.00 63.44 101 THR A N 1
ATOM 821 C CA . THR A 1 101 ? -21.551 -21.401 53.593 1.00 63.44 101 THR A CA 1
ATOM 822 C C . THR A 1 101 ? -23.011 -21.805 53.842 1.00 63.44 101 THR A C 1
ATOM 824 O O . THR A 1 101 ? -23.409 -22.920 53.511 1.00 63.44 101 THR A O 1
ATOM 827 N N . ALA A 1 102 ? -23.821 -20.894 54.391 1.00 61.91 102 ALA A N 1
ATOM 828 C CA . ALA A 1 102 ? -25.218 -21.105 54.753 1.00 61.91 102 ALA A CA 1
ATOM 829 C C . ALA A 1 102 ? -26.210 -20.651 53.665 1.00 61.91 102 ALA A C 1
ATOM 831 O O . ALA A 1 102 ? -27.416 -20.831 53.833 1.00 61.91 102 ALA A O 1
ATOM 832 N N . LEU A 1 103 ? -25.734 -20.063 52.560 1.00 64.25 103 LEU A N 1
ATOM 833 C CA . LEU A 1 103 ? -26.576 -19.614 51.443 1.00 64.25 103 LEU A CA 1
ATOM 834 C C . LEU A 1 103 ? -27.062 -20.774 50.566 1.00 64.25 103 LEU A C 1
ATOM 836 O O . LEU A 1 103 ? -28.212 -20.767 50.117 1.00 64.25 103 LEU A O 1
ATOM 840 N N . ALA A 1 104 ? -26.198 -21.764 50.329 1.00 56.72 104 ALA A N 1
ATOM 841 C CA . ALA A 1 104 ? -26.452 -22.876 49.420 1.00 56.72 104 ALA A CA 1
ATOM 842 C C . ALA A 1 104 ? -27.643 -23.732 49.893 1.00 56.72 104 ALA A C 1
ATOM 844 O O . ALA A 1 104 ? -27.573 -24.421 50.908 1.00 56.72 104 ALA A O 1
ATOM 845 N N . GLY A 1 105 ? -28.756 -23.679 49.153 1.00 60.09 105 GLY A N 1
ATOM 846 C CA . GLY A 1 105 ? -30.000 -24.375 49.508 1.00 60.09 105 GLY A CA 1
ATOM 847 C C . GLY A 1 105 ? -30.850 -23.683 50.584 1.00 60.09 105 GLY A C 1
ATOM 848 O O . GLY A 1 105 ? -31.818 -24.271 51.060 1.00 60.09 105 GLY A O 1
ATOM 849 N N . SER A 1 106 ? -30.530 -22.439 50.961 1.00 66.25 106 SER A N 1
ATOM 850 C CA . SER A 1 106 ? -31.282 -21.673 51.970 1.00 66.25 106 SER A CA 1
ATOM 851 C C . SER A 1 106 ? -32.697 -21.265 51.541 1.00 66.25 106 SER A C 1
ATOM 853 O O . SER A 1 106 ? -33.537 -20.997 52.402 1.00 66.25 106 SER A O 1
ATOM 855 N N . GLY A 1 107 ? -32.961 -21.162 50.231 1.00 76.81 107 GLY A N 1
ATOM 856 C CA . GLY A 1 107 ? -34.213 -20.606 49.705 1.00 76.81 107 GLY A CA 1
ATOM 857 C C . GLY A 1 107 ? -34.425 -19.129 50.074 1.00 76.81 107 GLY A C 1
ATOM 858 O O . GLY A 1 107 ? -35.563 -18.653 50.106 1.00 76.81 107 GLY A O 1
ATOM 859 N N . PHE A 1 108 ? -33.357 -18.401 50.427 1.00 83.12 108 PHE A N 1
ATOM 860 C CA . PHE A 1 108 ? -33.473 -17.014 50.866 1.00 83.12 108 PHE A CA 1
ATOM 861 C C . PHE A 1 108 ? -33.843 -16.090 49.699 1.00 83.12 108 PHE A C 1
ATOM 863 O O . PHE A 1 108 ? -33.185 -16.072 48.660 1.00 83.12 108 PHE A O 1
ATOM 870 N N . ASN A 1 109 ? -34.894 -15.299 49.910 1.00 86.69 109 ASN A N 1
ATOM 871 C CA . ASN A 1 109 ? -35.477 -14.396 48.926 1.00 86.69 109 ASN A CA 1
ATOM 872 C C . ASN A 1 109 ? -35.593 -12.983 49.533 1.00 86.69 109 ASN A C 1
ATOM 874 O O . ASN A 1 109 ? -36.331 -12.783 50.502 1.00 86.69 109 ASN A O 1
ATOM 878 N N . GLY A 1 110 ? -34.870 -12.005 48.979 1.00 85.31 110 GLY A N 1
ATOM 879 C CA . GLY A 1 110 ? -34.823 -10.617 49.469 1.00 85.31 110 GLY A CA 1
ATOM 880 C C . GLY A 1 110 ? -33.416 -10.009 49.469 1.00 85.31 110 GLY A C 1
ATOM 881 O O . GLY A 1 110 ? -32.471 -10.623 48.989 1.00 85.31 110 GLY A O 1
ATOM 882 N N . THR A 1 111 ? -33.256 -8.795 50.006 1.00 88.56 111 THR A N 1
ATOM 883 C CA . THR A 1 111 ? -31.938 -8.139 50.100 1.00 88.56 111 THR A CA 1
ATOM 884 C C . THR A 1 111 ? -31.153 -8.572 51.337 1.00 88.56 111 THR A C 1
ATOM 886 O O . THR A 1 111 ? -31.703 -8.634 52.439 1.00 88.56 111 THR A O 1
ATOM 889 N N . ALA A 1 112 ? -29.856 -8.838 51.166 1.00 88.81 112 ALA A N 1
ATOM 890 C CA . ALA A 1 112 ? -28.936 -9.219 52.237 1.00 88.81 112 ALA A CA 1
ATOM 891 C C . ALA A 1 112 ? -27.502 -8.744 51.961 1.00 88.81 112 ALA A C 1
ATOM 893 O O . ALA A 1 112 ? -27.166 -8.324 50.853 1.00 88.81 112 ALA A O 1
ATOM 894 N N . ALA A 1 113 ? -26.659 -8.846 52.987 1.00 91.00 113 ALA A N 1
ATOM 895 C CA . ALA A 1 113 ? -25.210 -8.777 52.860 1.00 91.00 113 ALA A CA 1
ATOM 896 C C . ALA A 1 113 ? -24.620 -10.162 53.165 1.00 91.00 113 ALA A C 1
ATOM 898 O O . ALA A 1 113 ? -24.874 -10.721 54.234 1.00 91.00 113 ALA A O 1
ATOM 899 N N . VAL A 1 114 ? -23.853 -10.718 52.234 1.00 90.69 114 VAL A N 1
ATOM 900 C CA . VAL A 1 114 ? -23.230 -12.044 52.343 1.00 90.69 114 VAL A CA 1
ATOM 901 C C . VAL A 1 114 ? -21.767 -11.879 52.725 1.00 90.69 114 VAL A C 1
ATOM 903 O O . VAL A 1 114 ? -21.066 -11.049 52.142 1.00 90.69 114 VAL A O 1
ATOM 906 N N . ARG A 1 115 ? -21.304 -12.671 53.691 1.00 90.25 115 ARG A N 1
ATOM 907 C CA . ARG A 1 115 ? -19.918 -12.694 54.169 1.00 90.25 115 ARG A CA 1
ATOM 908 C C . ARG A 1 115 ? -19.291 -14.074 54.022 1.00 90.25 115 ARG A C 1
ATOM 910 O O . ARG A 1 115 ? -20.011 -15.070 54.023 1.00 90.25 115 ARG A O 1
ATOM 917 N N . ASP A 1 116 ? -17.970 -14.132 53.906 1.00 87.12 116 ASP A N 1
ATOM 918 C CA . ASP A 1 116 ? -17.227 -15.390 54.041 1.00 87.12 116 ASP A CA 1
ATOM 919 C C . ASP A 1 116 ? -17.156 -15.860 55.512 1.00 87.12 116 ASP A C 1
ATOM 921 O O . ASP A 1 116 ? -17.740 -15.242 56.408 1.00 87.12 116 ASP A O 1
ATOM 925 N N . GLY A 1 117 ? -16.469 -16.982 55.754 1.00 80.94 117 GLY A N 1
ATOM 926 C CA . GLY A 1 117 ? -16.299 -17.556 57.095 1.00 80.94 117 GLY A CA 1
ATOM 927 C C . GLY A 1 117 ? -15.372 -16.755 58.021 1.00 80.94 117 GLY A C 1
ATOM 928 O O . GLY A 1 117 ? -15.478 -16.889 59.238 1.00 80.94 117 GLY A O 1
ATOM 929 N N . ASP A 1 118 ? -14.510 -15.897 57.466 1.00 83.56 118 ASP A N 1
ATOM 930 C CA . ASP A 1 118 ? -13.655 -14.970 58.220 1.00 83.56 118 ASP A CA 1
ATOM 931 C C . ASP A 1 118 ? -14.390 -13.652 58.551 1.00 83.56 118 ASP A C 1
ATOM 933 O O . ASP A 1 118 ? -13.992 -12.897 59.442 1.00 83.56 118 ASP A O 1
ATOM 937 N N . GLY A 1 119 ? -15.519 -13.399 57.880 1.00 83.56 119 GLY A N 1
ATOM 938 C CA . GLY A 1 119 ? -16.412 -12.266 58.092 1.00 83.56 119 GLY A CA 1
ATOM 939 C C . GLY A 1 119 ? -16.241 -11.120 57.091 1.00 83.56 119 GLY A C 1
ATOM 940 O O . GLY A 1 119 ? -16.888 -10.079 57.267 1.00 83.56 119 GLY A O 1
ATOM 941 N N . ASN A 1 120 ? -15.429 -11.275 56.043 1.00 90.12 120 ASN A N 1
ATOM 942 C CA . ASN A 1 120 ? -15.271 -10.270 54.988 1.00 90.12 120 ASN A CA 1
ATOM 943 C C . ASN A 1 120 ? -16.557 -10.175 54.157 1.00 90.12 120 ASN A C 1
ATOM 945 O O . ASN A 1 120 ? -17.270 -11.161 53.984 1.00 90.12 120 ASN A O 1
ATOM 949 N N . LEU A 1 121 ? -16.894 -8.983 53.659 1.00 91.44 121 LEU A N 1
ATOM 950 C CA . LEU A 1 121 ? -18.074 -8.796 52.808 1.00 91.44 121 LEU A CA 1
ATOM 951 C C . LEU A 1 121 ? -17.782 -9.342 51.405 1.00 91.44 121 LEU A C 1
ATOM 953 O O . LEU A 1 121 ? -16.834 -8.890 50.778 1.00 91.44 121 LEU A O 1
ATOM 957 N N . LEU A 1 122 ? -18.618 -10.259 50.911 1.00 93.31 122 LEU A N 1
ATOM 958 C CA . LEU A 1 122 ? -18.544 -10.785 49.543 1.00 93.31 122 LEU A CA 1
ATOM 959 C C . LEU A 1 122 ? -19.606 -10.174 48.623 1.00 93.31 122 LEU A C 1
ATOM 961 O O . LEU A 1 122 ? -19.319 -9.901 47.462 1.00 93.31 122 LEU A O 1
ATOM 965 N N . TYR A 1 123 ? -20.831 -9.964 49.115 1.00 94.94 123 TYR A N 1
ATOM 966 C CA . TYR A 1 123 ? -21.942 -9.464 48.298 1.00 94.94 123 TYR A CA 1
ATOM 967 C C . TYR A 1 123 ? -22.889 -8.562 49.097 1.00 94.94 123 TYR A C 1
ATOM 969 O O . TYR A 1 123 ? -23.200 -8.852 50.251 1.00 94.94 123 TYR A O 1
ATOM 977 N N . GLU A 1 124 ? -23.394 -7.496 48.478 1.00 95.06 124 GLU A N 1
ATOM 978 C CA . GLU A 1 124 ? -24.508 -6.679 48.975 1.00 95.06 124 GLU A CA 1
ATOM 979 C C . GLU A 1 124 ? -25.521 -6.475 47.842 1.00 95.06 124 GLU A C 1
ATOM 981 O O . GLU A 1 124 ? -25.229 -5.786 46.867 1.00 95.06 124 GLU A O 1
ATOM 986 N N . GLY A 1 125 ? -26.722 -7.041 47.961 1.00 94.31 125 GLY A N 1
ATOM 987 C CA . GLY A 1 125 ? -27.732 -6.954 46.903 1.00 94.31 125 GLY A CA 1
ATOM 988 C C . GLY A 1 125 ? -28.965 -7.805 47.181 1.00 94.31 125 GLY A C 1
ATOM 989 O O . GLY A 1 125 ? -29.213 -8.198 48.327 1.00 94.31 125 GLY A O 1
ATOM 990 N N . ALA A 1 126 ? -29.760 -8.064 46.145 1.00 91.94 126 ALA A N 1
ATOM 991 C CA . ALA A 1 126 ? -30.908 -8.960 46.221 1.00 91.94 126 ALA A CA 1
ATOM 992 C C . ALA A 1 126 ? -30.530 -10.419 45.908 1.00 91.94 126 ALA A C 1
ATOM 994 O O . ALA A 1 126 ? -29.612 -10.716 45.147 1.00 91.94 126 ALA A O 1
ATOM 995 N N . LEU A 1 127 ? -31.241 -11.348 46.543 1.00 91.44 127 LEU A N 1
ATOM 996 C CA . LEU A 1 127 ? -31.107 -12.779 46.314 1.00 91.44 127 LEU A CA 1
ATOM 997 C C . LEU A 1 127 ? -32.461 -13.406 46.001 1.00 91.44 127 LEU A C 1
ATOM 999 O O . LEU A 1 127 ? -33.485 -13.004 46.564 1.00 91.44 127 LEU A O 1
ATOM 1003 N N . VAL A 1 128 ? -32.426 -14.419 45.139 1.00 91.06 128 VAL A N 1
ATOM 1004 C CA . VAL A 1 128 ? -33.549 -15.301 44.811 1.00 91.06 128 VAL A CA 1
ATOM 1005 C C . VAL A 1 128 ? -33.089 -16.742 45.010 1.00 91.06 128 VAL A C 1
ATOM 1007 O O . VAL A 1 128 ? -32.054 -17.149 44.488 1.00 91.06 128 VAL A O 1
ATOM 1010 N N . ASP A 1 129 ? -33.825 -17.486 45.833 1.00 88.06 129 ASP A N 1
ATOM 1011 C CA . ASP A 1 129 ? -33.518 -18.857 46.275 1.00 88.06 129 ASP A CA 1
ATOM 1012 C C . ASP A 1 129 ? -32.080 -19.092 46.804 1.00 88.06 129 ASP A C 1
ATOM 1014 O O . ASP A 1 129 ? -31.575 -20.215 46.825 1.00 88.06 129 ASP A O 1
ATOM 1018 N N . GLY A 1 130 ? -31.436 -18.035 47.313 1.00 86.12 130 GLY A N 1
ATOM 1019 C CA . GLY A 1 130 ? -30.053 -18.044 47.806 1.00 86.12 130 GLY A CA 1
ATOM 1020 C C . GLY A 1 130 ? -28.976 -17.729 46.757 1.00 86.12 130 GLY A C 1
ATOM 1021 O O . GLY A 1 130 ? -27.800 -17.706 47.110 1.00 86.12 130 GLY A O 1
ATOM 1022 N N . LEU A 1 131 ? -29.349 -17.454 45.502 1.00 90.62 131 LEU A N 1
ATOM 1023 C CA . LEU A 1 131 ? -28.455 -16.990 44.431 1.00 90.62 131 LEU A CA 1
ATOM 1024 C C . LEU A 1 131 ? -28.553 -15.466 44.260 1.00 90.62 131 LEU A C 1
ATOM 1026 O O . LEU A 1 131 ? -29.612 -14.889 44.503 1.00 90.62 131 LEU A O 1
ATOM 1030 N N . TYR A 1 132 ? -27.478 -14.807 43.814 1.00 94.06 132 TYR A N 1
ATOM 1031 C CA . TYR A 1 132 ? -27.494 -13.365 43.520 1.00 94.06 132 TYR A CA 1
ATOM 1032 C C . TYR A 1 132 ? -28.463 -13.055 42.367 1.00 94.06 132 TYR A C 1
ATOM 1034 O O . TYR A 1 132 ? -28.491 -13.778 41.365 1.00 94.06 132 TYR A O 1
ATOM 1042 N N . SER A 1 133 ? -29.276 -12.004 42.504 1.00 95.38 133 SER A N 1
ATOM 1043 C CA . SER A 1 133 ? -30.299 -11.650 41.513 1.00 95.38 133 SER A CA 1
ATOM 1044 C C . SER A 1 133 ? -30.677 -10.168 41.572 1.00 95.38 133 SER A C 1
ATOM 1046 O O . SER A 1 133 ? -30.849 -9.613 42.654 1.00 95.38 133 SER A O 1
ATOM 1048 N N . GLY A 1 134 ? -30.856 -9.531 40.413 1.00 94.31 134 GLY A N 1
ATOM 1049 C CA . GLY A 1 134 ? -31.098 -8.092 40.306 1.00 94.31 134 GLY A CA 1
ATOM 1050 C C . GLY A 1 134 ? -29.890 -7.262 40.748 1.00 94.31 134 GLY A C 1
ATOM 1051 O O . GLY A 1 134 ? -28.768 -7.763 40.787 1.00 94.31 134 GLY A O 1
ATOM 1052 N N . GLU A 1 135 ? -30.120 -5.989 41.066 1.00 96.56 135 GLU A N 1
ATOM 1053 C CA . GLU A 1 135 ? -29.063 -5.049 41.457 1.00 96.56 135 GLU A CA 1
ATOM 1054 C C . GLU A 1 135 ? -28.284 -5.499 42.700 1.00 96.56 135 GLU A C 1
ATOM 1056 O O . GLU A 1 135 ? -28.857 -5.757 43.768 1.00 96.56 135 GLU A O 1
ATOM 1061 N N . GLY A 1 136 ? -26.957 -5.501 42.585 1.00 96.50 136 GLY A N 1
ATOM 1062 C CA . GLY A 1 136 ? -26.057 -5.788 43.690 1.00 96.50 136 GLY A CA 1
ATOM 1063 C C . GLY A 1 136 ? -24.627 -5.297 43.481 1.00 96.50 136 GLY A C 1
ATOM 1064 O O . GLY A 1 136 ? -24.269 -4.692 42.470 1.00 96.50 136 GLY A O 1
ATOM 1065 N N . LYS A 1 137 ? -23.800 -5.572 44.485 1.00 97.94 137 LYS A N 1
ATOM 1066 C CA . LYS A 1 137 ? -22.356 -5.350 44.505 1.00 97.94 137 LYS A CA 1
ATOM 1067 C C . LYS A 1 137 ? -21.668 -6.640 44.919 1.00 97.94 137 LYS A C 1
ATOM 1069 O O . LYS A 1 137 ? -22.035 -7.212 45.944 1.00 97.94 137 LYS A O 1
ATOM 1074 N N . LEU A 1 138 ? -20.653 -7.052 44.175 1.00 97.00 138 LEU A N 1
ATOM 1075 C CA . LEU A 1 138 ? -19.728 -8.121 44.540 1.00 97.00 138 LEU A CA 1
ATOM 1076 C C . LEU A 1 138 ? -18.405 -7.496 44.990 1.00 97.00 138 LEU A C 1
ATOM 1078 O O . LEU A 1 138 ? -17.983 -6.480 44.440 1.00 97.00 138 LEU A O 1
ATOM 1082 N N . TYR A 1 139 ? -17.740 -8.116 45.954 1.00 97.12 139 TYR A N 1
ATOM 1083 C CA . TYR A 1 139 ? -16.506 -7.641 46.570 1.00 97.12 139 TYR A CA 1
ATOM 1084 C C . TYR A 1 139 ? -15.411 -8.716 46.503 1.00 97.12 139 TYR A C 1
ATOM 1086 O O . TYR A 1 139 ? -15.697 -9.915 46.468 1.00 97.12 139 TYR A O 1
ATOM 1094 N N . TYR A 1 140 ? -14.154 -8.279 46.479 1.00 95.31 140 TYR A N 1
ATOM 1095 C CA . TYR A 1 140 ? -12.991 -9.128 46.736 1.00 95.31 140 TYR A CA 1
ATOM 1096 C C . TYR A 1 140 ? -12.883 -9.448 48.243 1.00 95.31 140 TYR A C 1
ATOM 1098 O O . TYR A 1 140 ? -13.385 -8.669 49.057 1.00 95.31 140 TYR A O 1
ATOM 1106 N N . PRO A 1 141 ? -12.184 -10.527 48.656 1.00 91.81 141 PRO A N 1
ATOM 1107 C CA . PRO A 1 141 ? -11.932 -10.818 50.076 1.00 91.81 141 PRO A CA 1
ATOM 1108 C C . PRO A 1 141 ? -11.211 -9.681 50.821 1.00 91.81 141 PRO A C 1
ATOM 1110 O O . PRO A 1 141 ? -11.403 -9.503 52.019 1.00 91.81 141 PRO A O 1
ATOM 1113 N N . SER A 1 142 ? -10.443 -8.857 50.097 1.00 92.69 142 SER A N 1
ATOM 1114 C CA . SER A 1 142 ? -9.829 -7.608 50.574 1.00 92.69 142 SER A CA 1
ATOM 1115 C C . SER A 1 142 ? -10.832 -6.511 50.978 1.00 92.69 142 SER A C 1
ATOM 1117 O O . SER A 1 142 ? -10.441 -5.500 51.561 1.00 92.69 142 SER A O 1
ATOM 1119 N N . GLY A 1 143 ? -12.123 -6.676 50.665 1.00 92.88 143 GLY A N 1
ATOM 1120 C CA . GLY A 1 143 ? -13.174 -5.675 50.854 1.00 92.88 143 GLY A CA 1
ATOM 1121 C C . GLY A 1 143 ? -13.259 -4.627 49.738 1.00 92.88 143 GLY A C 1
ATOM 1122 O O . GLY A 1 143 ? -14.121 -3.747 49.801 1.00 92.88 143 GLY A O 1
ATOM 1123 N N . VAL A 1 144 ? -12.406 -4.712 48.712 1.00 96.38 144 VAL A N 1
ATOM 1124 C CA . VAL A 1 144 ? -12.472 -3.855 47.518 1.00 96.38 144 VAL A CA 1
ATOM 1125 C C . VAL A 1 144 ? -13.682 -4.246 46.663 1.00 96.38 144 VAL A C 1
ATOM 1127 O O . VAL A 1 144 ? -14.026 -5.424 46.551 1.00 96.38 144 VAL A O 1
ATOM 1130 N N . LEU A 1 145 ? -14.369 -3.259 46.081 1.00 97.44 145 LEU A N 1
ATOM 1131 C CA . LEU A 1 145 ? -15.485 -3.501 45.164 1.00 97.44 145 LEU A CA 1
ATOM 1132 C C . LEU A 1 145 ? -14.963 -4.237 43.924 1.00 97.44 145 LEU A C 1
ATOM 1134 O O . LEU A 1 145 ? -14.041 -3.753 43.285 1.00 97.44 145 LEU A O 1
ATOM 1138 N N . ARG A 1 146 ? -15.561 -5.382 43.582 1.00 97.94 146 ARG A N 1
ATOM 1139 C CA . ARG A 1 146 ? -15.220 -6.173 42.390 1.00 97.94 146 ARG A CA 1
ATOM 1140 C C . ARG A 1 146 ? -16.159 -5.879 41.229 1.00 97.94 146 ARG A C 1
ATOM 1142 O O . ARG A 1 146 ? -15.703 -5.653 40.119 1.00 97.94 146 ARG A O 1
ATOM 1149 N N . TYR A 1 147 ? -17.465 -5.899 41.477 1.00 98.38 147 TYR A N 1
ATOM 1150 C CA . TYR A 1 147 ? -18.487 -5.656 40.457 1.00 98.38 147 TYR A CA 1
ATOM 1151 C C . TYR A 1 147 ? -19.686 -4.923 41.052 1.00 98.38 147 TYR A C 1
ATOM 1153 O O . TYR A 1 147 ? -20.008 -5.102 42.228 1.00 98.38 147 TYR A O 1
ATOM 1161 N N . ARG A 1 148 ? -20.382 -4.145 40.227 1.00 98.25 148 ARG A N 1
ATOM 1162 C CA . ARG A 1 148 ? -21.647 -3.491 40.551 1.00 98.25 148 ARG A CA 1
ATOM 1163 C C . ARG A 1 148 ? -22.571 -3.505 39.337 1.00 98.25 148 ARG A C 1
ATOM 1165 O O . ARG A 1 148 ? -22.187 -3.003 38.291 1.00 98.25 148 ARG A O 1
ATOM 1172 N N . GLY A 1 149 ? -23.790 -4.004 39.496 1.00 97.75 149 GLY A N 1
ATOM 1173 C CA . GLY A 1 149 ? -24.769 -4.108 38.412 1.00 97.75 149 GLY A CA 1
ATOM 1174 C C . GLY A 1 149 ? -25.787 -5.207 38.690 1.00 97.75 149 GLY A C 1
ATOM 1175 O O . GLY A 1 149 ? -25.944 -5.634 39.843 1.00 97.75 149 GLY A O 1
ATOM 1176 N N . ALA A 1 150 ? -26.459 -5.677 37.643 1.00 97.19 150 ALA A N 1
ATOM 1177 C CA . ALA A 1 150 ? -27.480 -6.707 37.758 1.00 97.19 150 ALA A CA 1
ATOM 1178 C C . ALA A 1 150 ? -26.916 -8.145 37.739 1.00 97.19 150 ALA A C 1
ATOM 1180 O O . ALA A 1 150 ? -25.855 -8.450 37.193 1.00 97.19 150 ALA A O 1
ATOM 1181 N N . PHE A 1 151 ? -27.667 -9.053 38.363 1.00 97.69 151 PHE A N 1
ATOM 1182 C CA . PHE A 1 151 ? -27.367 -10.481 38.440 1.00 97.69 151 PHE A CA 1
ATOM 1183 C C . PHE A 1 151 ? -28.570 -11.335 38.016 1.00 97.69 151 PHE A C 1
ATOM 1185 O O . PHE A 1 151 ? -29.721 -10.983 38.284 1.00 97.69 151 PHE A O 1
ATOM 1192 N N . ASP A 1 152 ? -28.314 -12.510 37.447 1.00 95.94 152 ASP A N 1
ATOM 1193 C CA . ASP A 1 152 ? -29.297 -13.589 37.309 1.00 95.94 152 ASP A CA 1
ATOM 1194 C C . ASP A 1 152 ? -28.659 -14.931 37.692 1.00 95.94 152 ASP A C 1
ATOM 1196 O O . ASP A 1 152 ? -27.570 -15.274 37.237 1.00 95.94 152 ASP A O 1
ATOM 1200 N N . LYS A 1 153 ? -29.337 -15.691 38.562 1.00 93.38 153 LYS A N 1
ATOM 1201 C CA . LYS A 1 153 ? -28.906 -17.016 39.059 1.00 93.38 153 LYS A CA 1
ATOM 1202 C C . LYS A 1 153 ? -27.457 -17.062 39.586 1.00 93.38 153 LYS A C 1
ATOM 1204 O O . LYS A 1 153 ? -26.816 -18.107 39.530 1.00 93.38 153 LYS A O 1
ATOM 1209 N N . GLY A 1 154 ? -26.957 -15.956 40.141 1.00 93.19 154 GLY A N 1
ATOM 1210 C CA . GLY A 1 154 ? -25.592 -15.833 40.665 1.00 93.19 154 GLY A CA 1
ATOM 1211 C C . GLY A 1 154 ? -24.569 -15.204 39.711 1.00 93.19 154 GLY A C 1
ATOM 1212 O O . GLY A 1 154 ? -23.530 -14.764 40.196 1.00 93.19 154 GLY A O 1
ATOM 1213 N N . MET A 1 155 ? -24.866 -15.113 38.411 1.00 96.31 155 MET A N 1
ATOM 1214 C CA . MET A 1 155 ? -23.963 -14.590 37.375 1.00 96.31 155 MET A CA 1
ATOM 1215 C C . MET A 1 155 ? -24.262 -13.117 37.062 1.00 96.31 155 MET A C 1
ATOM 1217 O O . MET A 1 155 ? -25.418 -12.694 37.138 1.00 96.31 155 MET A O 1
ATOM 1221 N N . MET A 1 156 ? -23.249 -12.346 36.665 1.00 97.62 156 MET A N 1
ATOM 1222 C CA . MET A 1 156 ? -23.388 -10.962 36.186 1.00 97.62 156 MET A CA 1
ATOM 1223 C C . MET A 1 156 ? -24.175 -10.924 34.868 1.00 97.62 156 MET A C 1
ATOM 1225 O O . MET A 1 156 ? -23.963 -11.760 33.981 1.00 97.62 156 MET A O 1
ATOM 1229 N N . THR A 1 157 ? -25.081 -9.955 34.728 1.00 98.19 157 THR A N 1
ATOM 1230 C CA . THR A 1 157 ? -25.931 -9.788 33.539 1.00 98.19 157 THR A CA 1
ATOM 1231 C C . THR A 1 157 ? -26.404 -8.341 33.389 1.00 98.19 157 THR A C 1
ATOM 1233 O O . THR A 1 157 ? -26.520 -7.632 34.383 1.00 98.19 157 THR A O 1
ATOM 1236 N N . GLY A 1 158 ? -26.723 -7.899 32.172 1.00 97.38 158 GLY A N 1
ATOM 1237 C CA . GLY A 1 158 ? -27.151 -6.518 31.919 1.00 97.38 158 GLY A CA 1
ATOM 1238 C C . GLY A 1 158 ? -26.034 -5.500 32.167 1.00 97.38 158 GLY A C 1
ATOM 1239 O O . GLY A 1 158 ? -24.855 -5.853 32.145 1.00 97.38 158 GLY A O 1
ATOM 1240 N N . ASP A 1 159 ? -26.389 -4.231 32.358 1.00 97.94 159 ASP A N 1
ATOM 1241 C CA . ASP A 1 159 ? -25.412 -3.154 32.542 1.00 97.94 159 ASP A CA 1
ATOM 1242 C C . ASP A 1 159 ? -24.704 -3.240 33.914 1.00 97.94 159 ASP A C 1
ATOM 1244 O O . ASP A 1 159 ? -25.336 -3.459 34.953 1.00 97.94 159 ASP A O 1
ATOM 1248 N N . GLY A 1 160 ? -23.384 -3.034 33.935 1.00 98.06 160 GLY A N 1
ATOM 1249 C CA . GLY A 1 160 ? -22.585 -3.044 35.159 1.00 98.06 160 GLY A CA 1
ATOM 1250 C C . GLY A 1 160 ? -21.178 -2.453 35.026 1.00 98.06 160 GLY A C 1
ATOM 1251 O O . GLY A 1 160 ? -20.703 -2.121 33.940 1.00 98.06 160 GLY A O 1
ATOM 1252 N N . GLU A 1 161 ? -20.511 -2.325 36.171 1.00 98.62 161 GLU A N 1
ATOM 1253 C CA . GLU A 1 161 ? -19.151 -1.815 36.358 1.00 98.62 161 GLU A CA 1
ATOM 1254 C C . GLU A 1 161 ? -18.296 -2.902 37.032 1.00 98.62 161 GLU A C 1
ATOM 1256 O O . GLU A 1 161 ? -18.640 -3.373 38.118 1.00 98.62 161 GLU A O 1
ATOM 1261 N N . LEU A 1 162 ? -17.189 -3.303 36.403 1.00 98.44 162 LEU A N 1
ATOM 1262 C CA . LEU A 1 162 ? -16.218 -4.281 36.907 1.00 98.44 162 LEU A CA 1
ATOM 1263 C C . LEU A 1 162 ? -14.894 -3.577 37.224 1.00 98.44 162 LEU A C 1
ATOM 1265 O O . LEU A 1 162 ? -14.433 -2.736 36.451 1.00 98.44 162 LEU A O 1
ATOM 1269 N N . TYR A 1 163 ? -14.272 -3.949 38.339 1.00 98.25 163 TYR A N 1
ATOM 1270 C CA . TYR A 1 163 ? -13.079 -3.314 38.894 1.00 98.25 163 TYR A CA 1
ATOM 1271 C C . TYR A 1 163 ? -11.965 -4.337 39.159 1.00 98.25 163 TYR A C 1
ATOM 1273 O O . TYR A 1 163 ? -12.238 -5.523 39.357 1.00 98.25 163 TYR A O 1
ATOM 1281 N N . THR A 1 164 ? -10.713 -3.874 39.194 1.00 96.94 164 THR A N 1
ATOM 1282 C CA . THR A 1 164 ? -9.551 -4.663 39.637 1.00 96.94 164 THR A CA 1
ATOM 1283 C C . THR A 1 164 ? -9.516 -4.811 41.162 1.00 96.94 164 THR A C 1
ATOM 1285 O O . THR A 1 164 ? -10.242 -4.126 41.885 1.00 96.94 164 THR A O 1
ATOM 1288 N N . GLU A 1 165 ? -8.637 -5.673 41.683 1.00 96.06 165 GLU A N 1
ATOM 1289 C CA . GLU A 1 165 ? -8.440 -5.817 43.135 1.00 96.06 165 GLU A CA 1
ATOM 1290 C C . GLU A 1 165 ? -7.794 -4.572 43.784 1.00 96.06 165 GLU A C 1
ATOM 1292 O O . GLU A 1 165 ? -7.982 -4.340 44.975 1.00 96.06 165 GLU A O 1
ATOM 1297 N N . ASP A 1 166 ? -7.144 -3.708 42.995 1.00 95.50 166 ASP A N 1
ATOM 1298 C CA . ASP A 1 166 ? -6.692 -2.367 43.405 1.00 95.50 166 ASP A CA 1
ATOM 1299 C C . ASP A 1 166 ? -7.826 -1.316 43.415 1.00 95.50 166 ASP A C 1
ATOM 1301 O O . ASP A 1 166 ? -7.628 -0.180 43.848 1.00 95.50 166 ASP A O 1
ATOM 1305 N N . GLY A 1 167 ? -9.022 -1.670 42.928 1.00 95.25 167 GLY A N 1
ATOM 1306 C CA . GLY A 1 167 ? -10.191 -0.789 42.849 1.00 95.25 167 GLY A CA 1
ATOM 1307 C C . GLY A 1 167 ? -10.241 0.113 41.610 1.00 95.25 167 GLY A C 1
ATOM 1308 O O . GLY A 1 167 ? -11.074 1.020 41.555 1.00 95.25 167 GLY A O 1
ATOM 1309 N N . LEU A 1 168 ? -9.382 -0.122 40.614 1.00 96.75 168 LEU A N 1
ATOM 1310 C CA . LEU A 1 168 ? -9.415 0.580 39.327 1.00 96.75 168 LEU A CA 1
ATOM 1311 C C . LEU A 1 168 ? -10.605 0.078 38.501 1.00 96.75 168 LEU A C 1
ATOM 1313 O O . LEU A 1 168 ? -10.881 -1.120 38.488 1.00 96.75 168 LEU A O 1
ATOM 1317 N N . LEU A 1 169 ? -11.316 0.969 37.804 1.00 97.69 169 LEU A N 1
ATOM 1318 C CA . LEU A 1 169 ? -12.375 0.562 36.875 1.00 97.69 169 LEU A CA 1
ATOM 1319 C C . LEU A 1 169 ? -11.729 -0.165 35.687 1.00 97.69 169 LEU A C 1
ATOM 1321 O O . LEU A 1 169 ? -10.865 0.403 35.032 1.00 97.69 169 LEU A O 1
ATOM 1325 N N . LEU A 1 170 ? -12.145 -1.403 35.426 1.00 97.94 170 LEU A N 1
ATOM 1326 C CA . LEU A 1 170 ? -11.641 -2.233 34.328 1.00 97.94 170 LEU A CA 1
ATOM 1327 C C . LEU A 1 170 ? -12.599 -2.213 33.132 1.00 97.94 170 LEU A C 1
ATOM 1329 O O . LEU A 1 170 ? -12.164 -2.111 31.989 1.00 97.94 170 LEU A O 1
ATOM 1333 N N . TYR A 1 171 ? -13.905 -2.296 33.393 1.00 98.50 171 TYR A N 1
ATOM 1334 C CA . TYR A 1 171 ? -14.939 -2.324 32.360 1.00 98.50 171 TYR A CA 1
ATOM 1335 C C . TYR A 1 171 ? -16.234 -1.675 32.855 1.00 98.50 171 TYR A C 1
ATOM 1337 O O . TYR A 1 171 ? -16.641 -1.884 33.999 1.00 98.50 171 TYR A O 1
ATOM 1345 N N . ARG A 1 172 ? -16.915 -0.935 31.977 1.00 98.62 172 ARG A N 1
ATOM 1346 C CA . ARG A 1 172 ? -18.303 -0.490 32.157 1.00 98.62 172 ARG A CA 1
ATOM 1347 C C . ARG A 1 172 ? -19.095 -0.851 30.910 1.00 98.62 172 ARG A C 1
ATOM 1349 O O . ARG A 1 172 ? -18.760 -0.387 29.828 1.00 98.62 172 ARG A O 1
ATOM 1356 N N . GLY A 1 173 ? -20.173 -1.605 31.054 1.00 98.25 173 GLY A N 1
ATOM 1357 C CA . GLY A 1 173 ? -20.979 -2.023 29.913 1.00 98.25 173 GLY A CA 1
ATOM 1358 C C . GLY A 1 173 ? -21.850 -3.220 30.236 1.00 98.25 173 GLY A C 1
ATOM 1359 O O . GLY A 1 173 ? -22.173 -3.463 31.399 1.00 98.25 173 GLY A O 1
ATOM 1360 N N . GLN A 1 174 ? -22.223 -3.959 29.202 1.00 98.50 174 GLN A N 1
ATOM 1361 C CA . GLN A 1 174 ? -23.177 -5.051 29.300 1.00 98.50 174 GLN A CA 1
ATOM 1362 C C . GLN A 1 174 ? -22.513 -6.418 29.529 1.00 98.50 174 GLN A C 1
ATOM 1364 O O . GLN A 1 174 ? -21.426 -6.729 29.038 1.00 98.50 174 GLN A O 1
ATOM 1369 N N . PHE A 1 175 ? -23.197 -7.245 30.318 1.00 98.50 175 PHE A N 1
ATOM 1370 C CA . PHE A 1 175 ? -22.777 -8.584 30.714 1.00 98.50 175 PHE A CA 1
ATOM 1371 C C . PHE A 1 175 ? -23.823 -9.625 30.321 1.00 98.50 175 PHE A C 1
ATOM 1373 O O . PHE A 1 175 ? -25.029 -9.363 30.330 1.00 98.50 175 PHE A O 1
ATOM 1380 N N . LEU A 1 176 ? -23.359 -10.840 30.050 1.00 97.94 176 LEU A N 1
ATOM 1381 C CA . LEU A 1 176 ? -24.191 -12.025 29.909 1.00 97.94 176 LEU A CA 1
ATOM 1382 C C . LEU A 1 176 ? -23.439 -13.236 30.472 1.00 97.94 176 LEU A C 1
ATOM 1384 O O . LEU A 1 176 ? -22.441 -13.665 29.901 1.00 97.94 176 LEU A O 1
ATOM 1388 N N . ASN A 1 177 ? -23.939 -13.801 31.574 1.00 96.38 177 ASN A N 1
ATOM 1389 C CA . ASN A 1 177 ? -23.368 -14.976 32.247 1.00 96.38 177 ASN A CA 1
ATOM 1390 C C . ASN A 1 177 ? -21.881 -14.787 32.628 1.00 96.38 177 ASN A C 1
ATOM 1392 O O . ASN A 1 177 ? -21.028 -15.557 32.198 1.00 96.38 177 ASN A O 1
ATOM 1396 N N . ASP A 1 178 ? -21.576 -13.738 33.405 1.00 97.31 178 ASP A N 1
ATOM 1397 C CA . ASP A 1 178 ? -20.216 -13.356 33.854 1.00 97.31 178 ASP A CA 1
ATOM 1398 C C . ASP A 1 178 ? -19.232 -12.897 32.750 1.00 97.31 178 ASP A C 1
ATOM 1400 O O . ASP A 1 178 ? -18.061 -12.643 33.034 1.00 97.31 178 ASP A O 1
ATOM 1404 N N . VAL A 1 179 ? -19.691 -12.730 31.504 1.00 97.56 179 VAL A N 1
ATOM 1405 C CA . VAL A 1 179 ? -18.852 -12.385 30.339 1.00 97.56 179 VAL A CA 1
ATOM 1406 C C . VAL A 1 179 ? -19.330 -11.088 29.664 1.00 97.56 179 VAL A C 1
ATOM 1408 O O . VAL A 1 179 ? -20.534 -10.840 29.595 1.00 97.56 179 VAL A O 1
ATOM 1411 N N . TYR A 1 180 ? -18.407 -10.263 29.144 1.00 98.00 180 TYR A N 1
ATOM 1412 C CA . TYR A 1 180 ? -18.747 -9.038 28.395 1.00 98.00 180 TYR A CA 1
ATOM 1413 C C . TYR A 1 180 ? -19.547 -9.365 27.123 1.00 98.00 180 TYR A C 1
ATOM 1415 O O . TYR A 1 180 ? -19.182 -10.267 26.358 1.00 98.00 180 TYR A O 1
ATOM 1423 N N . SER A 1 181 ? -20.628 -8.627 26.884 1.00 97.88 181 SER A N 1
ATOM 1424 C CA . SER A 1 181 ? -21.583 -8.875 25.798 1.00 97.88 181 SER A CA 1
ATOM 1425 C C . SER A 1 181 ? -22.370 -7.602 25.506 1.00 97.88 181 SER A C 1
ATOM 1427 O O . SER A 1 181 ? -22.814 -6.970 26.449 1.00 97.88 181 SER A O 1
ATOM 1429 N N . GLY A 1 182 ? -22.629 -7.240 24.249 1.00 97.56 182 GLY A N 1
ATOM 1430 C CA . GLY A 1 182 ? -23.289 -5.967 23.924 1.00 97.56 182 GLY A CA 1
ATOM 1431 C C . GLY A 1 182 ? -22.345 -4.768 24.067 1.00 97.56 182 GLY A C 1
ATOM 1432 O O . GLY A 1 182 ? -21.137 -4.913 23.902 1.00 97.56 182 GLY A O 1
ATOM 1433 N N . THR A 1 183 ? -22.869 -3.569 24.321 1.00 98.25 183 THR A N 1
ATOM 1434 C CA . THR A 1 183 ? -22.056 -2.335 24.313 1.00 98.25 183 THR A CA 1
ATOM 1435 C C . THR A 1 183 ? -21.296 -2.106 25.620 1.00 98.25 183 THR A C 1
ATOM 1437 O O . THR A 1 183 ? -21.868 -2.267 26.701 1.00 98.25 183 THR A O 1
ATOM 1440 N N . GLY A 1 184 ? -20.047 -1.636 25.537 1.00 98.25 184 GLY A N 1
ATOM 1441 C CA . GLY A 1 184 ? -19.277 -1.205 26.705 1.00 98.25 184 GLY A CA 1
ATOM 1442 C C . GLY A 1 184 ? -17.952 -0.498 26.401 1.00 98.25 184 GLY A C 1
ATOM 1443 O O . GLY A 1 184 ? -17.496 -0.444 25.259 1.00 98.25 184 GLY A O 1
ATOM 1444 N N . THR A 1 185 ? -17.333 -0.000 27.470 1.00 98.62 185 THR A N 1
ATOM 1445 C CA . THR A 1 185 ? -15.992 0.592 27.518 1.00 98.62 185 THR A CA 1
ATOM 1446 C C . THR A 1 185 ? -15.078 -0.282 28.377 1.00 98.62 185 THR A C 1
ATOM 1448 O O . THR A 1 185 ? -15.397 -0.575 29.533 1.00 98.62 185 THR A O 1
ATOM 1451 N N . LEU A 1 186 ? -13.924 -0.661 27.833 1.00 98.12 186 LEU A N 1
ATOM 1452 C CA . LEU A 1 186 ? -12.785 -1.223 28.559 1.00 98.12 186 LEU A CA 1
ATOM 1453 C C . LEU A 1 186 ? -11.809 -0.087 28.911 1.00 98.12 186 LEU A C 1
ATOM 1455 O O . LEU A 1 186 ? -11.642 0.845 28.123 1.00 98.12 186 LEU A O 1
ATOM 1459 N N . TYR A 1 187 ? -11.166 -0.162 30.075 1.00 97.31 187 TYR A N 1
ATOM 1460 C CA . TYR A 1 187 ? -10.281 0.886 30.592 1.00 97.31 187 TYR A CA 1
ATOM 1461 C C . TYR A 1 187 ? -8.856 0.376 30.856 1.00 97.31 187 TYR A C 1
ATOM 1463 O O . TYR A 1 187 ? -8.635 -0.794 31.175 1.00 97.31 187 TYR A O 1
ATOM 1471 N N . ASN A 1 188 ? -7.887 1.282 30.732 1.00 94.81 188 ASN A N 1
ATOM 1472 C CA . ASN A 1 188 ? -6.497 1.110 31.148 1.00 94.81 188 ASN A CA 1
ATOM 1473 C C . ASN A 1 188 ? -6.329 1.365 32.658 1.00 94.81 188 ASN A C 1
ATOM 1475 O O . ASN A 1 188 ? -7.194 1.940 33.320 1.00 94.81 188 ASN A O 1
ATOM 1479 N N . ALA A 1 189 ? -5.168 0.994 33.209 1.00 93.25 189 ALA A N 1
ATOM 1480 C CA . ALA A 1 189 ? -4.859 1.155 34.635 1.00 93.25 189 ALA A CA 1
ATOM 1481 C C . ALA A 1 189 ? -4.756 2.622 35.119 1.00 93.25 189 ALA A C 1
ATOM 1483 O O . ALA A 1 189 ? -4.783 2.871 36.322 1.00 93.25 189 ALA A O 1
ATOM 1484 N N . ASP A 1 190 ? -4.653 3.592 34.210 1.00 92.75 190 ASP A N 1
ATOM 1485 C CA . ASP A 1 190 ? -4.709 5.031 34.502 1.00 92.75 190 ASP A CA 1
ATOM 1486 C C . ASP A 1 190 ? -6.140 5.611 34.452 1.00 92.75 190 ASP A C 1
ATOM 1488 O O . AS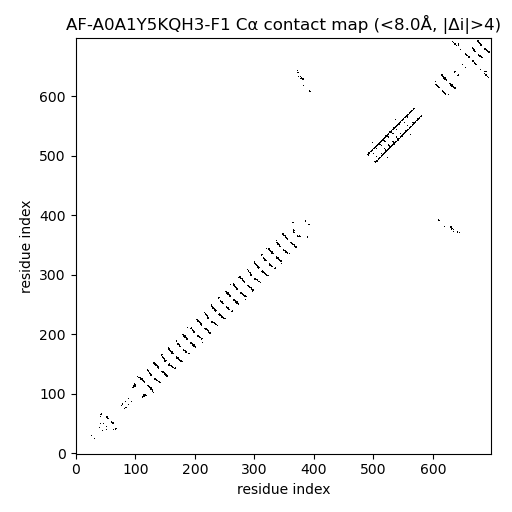P A 1 190 ? -6.355 6.768 34.815 1.00 92.75 190 ASP A O 1
ATOM 1492 N N . GLY A 1 191 ? -7.126 4.811 34.030 1.00 92.88 191 GLY A N 1
ATOM 1493 C CA . GLY A 1 191 ? -8.516 5.218 33.830 1.00 92.88 191 GLY 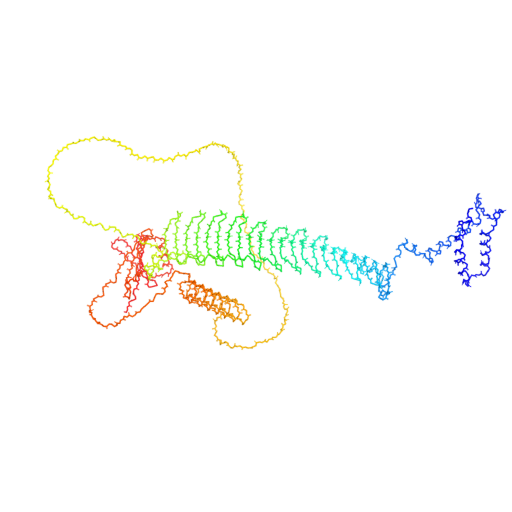A CA 1
ATOM 1494 C C . GLY A 1 191 ? -8.838 5.785 32.441 1.00 92.88 191 GLY A C 1
ATOM 1495 O O . GLY A 1 191 ? -9.983 6.183 32.222 1.00 92.88 191 GLY A O 1
ATOM 1496 N N . SER A 1 192 ? -7.888 5.814 31.499 1.00 94.81 192 SER A N 1
ATOM 1497 C CA . SER A 1 192 ? -8.185 6.103 30.088 1.00 94.81 192 SER A CA 1
ATOM 1498 C C . SER A 1 192 ? -8.989 4.954 29.449 1.00 94.81 192 SER A C 1
ATOM 1500 O O . SER A 1 192 ? -8.828 3.799 29.858 1.00 94.81 192 SER A O 1
ATOM 1502 N N . PRO A 1 193 ? -9.884 5.214 28.476 1.00 96.69 193 PRO A N 1
ATOM 1503 C CA . PRO A 1 193 ? -10.504 4.141 27.704 1.00 96.69 193 PRO A CA 1
ATOM 1504 C C . PRO A 1 193 ? -9.438 3.448 26.845 1.00 96.69 193 PRO A C 1
ATOM 1506 O O . PRO A 1 193 ? -8.611 4.111 26.227 1.00 96.69 193 PRO A O 1
ATOM 1509 N N . SER A 1 194 ? -9.467 2.118 26.791 1.00 97.44 194 SER A N 1
ATOM 1510 C CA . SER A 1 194 ? -8.644 1.309 25.879 1.00 97.44 194 SER A CA 1
ATOM 1511 C C . SER A 1 194 ? -9.448 0.807 24.680 1.00 97.44 194 SER A C 1
ATOM 1513 O O . SER A 1 194 ? -8.914 0.688 23.577 1.00 97.44 194 SER A O 1
ATOM 1515 N N . TYR A 1 195 ? -10.749 0.574 24.873 1.00 98.44 195 TYR A N 1
ATOM 1516 C CA . TYR A 1 195 ? -11.695 0.219 23.819 1.00 98.44 195 TYR A CA 1
ATOM 1517 C C . TYR A 1 195 ? -13.108 0.701 24.164 1.00 98.44 195 TYR A C 1
ATOM 1519 O O . TYR A 1 195 ? -13.571 0.481 25.281 1.00 98.44 195 TYR A O 1
ATOM 1527 N N . GLU A 1 196 ? -13.822 1.276 23.197 1.00 98.56 196 GLU A N 1
ATOM 1528 C CA . GLU A 1 196 ? -15.258 1.574 23.265 1.00 98.56 196 GLU A CA 1
ATOM 1529 C C . GLU A 1 196 ? -15.977 0.935 22.076 1.00 98.56 196 GLU A C 1
ATOM 1531 O O . GLU A 1 196 ? -15.654 1.219 20.925 1.00 98.56 196 GLU A O 1
ATOM 1536 N N . GLY A 1 197 ? -16.960 0.067 22.320 1.00 98.25 197 GLY A N 1
ATOM 1537 C CA . GLY A 1 197 ? -17.629 -0.641 21.230 1.00 98.25 197 GLY A CA 1
ATOM 1538 C C . GLY A 1 197 ? -18.520 -1.787 21.682 1.00 98.25 197 GLY A C 1
ATOM 1539 O O . GLY A 1 197 ? -19.044 -1.790 22.799 1.00 98.25 197 GLY A O 1
ATOM 1540 N N . SER A 1 198 ? -18.714 -2.752 20.787 1.00 98.19 198 SER A N 1
ATOM 1541 C CA . SER A 1 198 ? -19.557 -3.927 21.019 1.00 98.19 198 SER A CA 1
ATOM 1542 C C . SER A 1 198 ? -18.737 -5.191 21.303 1.00 98.19 198 SER A C 1
ATOM 1544 O O . SER A 1 198 ? -17.625 -5.379 20.811 1.00 98.19 198 SER A O 1
ATOM 1546 N N . PHE A 1 199 ? -19.300 -6.056 22.144 1.00 98.44 199 PHE A N 1
ATOM 1547 C CA . PHE A 1 199 ? -18.674 -7.274 22.640 1.00 98.44 199 PHE A CA 1
ATOM 1548 C C . PHE A 1 199 ? -19.541 -8.500 22.353 1.00 98.44 199 PHE A C 1
ATOM 1550 O O . PHE A 1 199 ? -20.765 -8.460 22.497 1.00 98.44 199 PHE A O 1
ATOM 1557 N N . LEU A 1 200 ? -18.899 -9.626 22.046 1.00 97.81 200 LEU A N 1
ATOM 1558 C CA . LEU A 1 200 ? -19.532 -10.941 22.004 1.00 97.81 200 LEU A CA 1
ATOM 1559 C C . LEU A 1 200 ? -18.623 -11.969 22.680 1.00 97.81 200 LEU A C 1
ATOM 1561 O O . LEU A 1 200 ? -17.467 -12.147 22.296 1.00 97.81 200 LEU A O 1
ATOM 1565 N N . SER A 1 201 ? -19.147 -12.650 23.702 1.00 95.62 201 SER A N 1
ATOM 1566 C CA . SER A 1 201 ? -18.417 -13.677 24.462 1.00 95.62 201 SER A CA 1
ATOM 1567 C C . SER A 1 201 ? -17.037 -13.207 24.960 1.00 95.62 201 SER A C 1
ATOM 1569 O O . SER A 1 201 ? -16.062 -13.956 24.914 1.00 95.62 201 SER A O 1
ATOM 1571 N N . GLY A 1 202 ? -16.946 -11.954 25.423 1.00 95.44 202 GLY A N 1
ATOM 1572 C CA . GLY A 1 202 ? -15.729 -11.367 25.991 1.00 95.44 202 GLY A CA 1
ATOM 1573 C C . GLY A 1 202 ? -14.757 -10.755 24.977 1.00 95.44 202 GLY A C 1
ATOM 1574 O O . GLY A 1 202 ? -13.784 -10.132 25.393 1.00 95.44 202 GLY A O 1
ATOM 1575 N N . LYS A 1 203 ? -15.012 -10.895 23.670 1.00 97.75 203 LYS A N 1
ATOM 1576 C CA . LYS A 1 203 ? -14.186 -10.338 22.587 1.00 97.75 203 LYS A CA 1
ATOM 1577 C C . LYS A 1 203 ? -14.847 -9.118 21.948 1.00 97.75 203 LYS A C 1
ATOM 1579 O O . LYS A 1 203 ? -16.069 -9.009 21.991 1.00 97.75 203 LYS A O 1
ATOM 1584 N N . PHE A 1 204 ? -14.056 -8.260 21.304 1.00 98.12 204 PHE A N 1
ATOM 1585 C CA . PHE A 1 204 ? -14.563 -7.188 20.437 1.00 98.12 204 PHE A CA 1
ATOM 1586 C C . PHE A 1 204 ? -15.272 -7.782 19.209 1.00 98.12 204 PHE A C 1
ATOM 1588 O O . PHE A 1 204 ? -14.739 -8.694 18.570 1.00 98.12 204 PHE A O 1
ATOM 1595 N N . GLU A 1 205 ? -16.458 -7.274 18.884 1.00 98.06 205 GLU A N 1
ATOM 1596 C CA . GLU A 1 205 ? -17.322 -7.786 17.816 1.00 98.06 205 GLU A CA 1
ATOM 1597 C C . GLU A 1 205 ? -18.227 -6.654 17.297 1.00 98.06 205 GLU A C 1
ATOM 1599 O O . GLU A 1 205 ? -18.848 -5.948 18.087 1.00 98.06 205 GLU A O 1
ATOM 1604 N N . GLY A 1 206 ? -18.345 -6.476 15.981 1.00 97.62 206 GLY A N 1
ATOM 1605 C CA . GLY A 1 206 ? -19.057 -5.341 15.388 1.00 97.62 206 GLY A CA 1
ATOM 1606 C C . GLY A 1 206 ? -18.289 -4.022 15.535 1.00 97.62 206 GLY A C 1
ATOM 1607 O O . GLY A 1 206 ? -17.065 -4.014 15.638 1.00 97.62 206 GLY A O 1
ATOM 1608 N N . ALA A 1 207 ? -18.992 -2.889 15.497 1.00 97.81 207 ALA A N 1
ATOM 1609 C CA . ALA A 1 207 ? -18.356 -1.571 15.500 1.00 97.81 207 ALA A CA 1
ATOM 1610 C C . ALA A 1 207 ? -17.691 -1.226 16.849 1.00 97.81 207 ALA A C 1
ATOM 1612 O O . ALA A 1 207 ? -18.287 -1.419 17.915 1.00 97.81 207 ALA A O 1
ATOM 1613 N N . GLY A 1 208 ? -16.490 -0.643 16.791 1.00 98.19 208 GLY A N 1
ATOM 1614 C CA . GLY A 1 208 ? -15.779 -0.132 17.960 1.00 98.19 208 GLY A CA 1
ATOM 1615 C C . GLY A 1 208 ? -14.559 0.735 17.636 1.00 98.19 208 GLY A C 1
ATOM 1616 O O . GLY A 1 208 ? -14.098 0.815 16.495 1.00 98.19 208 GLY A O 1
ATOM 1617 N N . VAL A 1 209 ? -14.031 1.374 18.676 1.00 98.56 209 VAL A N 1
ATOM 1618 C CA . VAL A 1 209 ? -12.852 2.243 18.661 1.00 98.56 209 VAL A CA 1
ATOM 1619 C C . VAL A 1 209 ? -11.864 1.739 19.710 1.00 98.56 209 VAL A C 1
ATOM 1621 O O . VAL A 1 209 ? -12.224 1.607 20.876 1.00 98.56 209 VAL A O 1
ATOM 1624 N N . ALA A 1 210 ? -10.628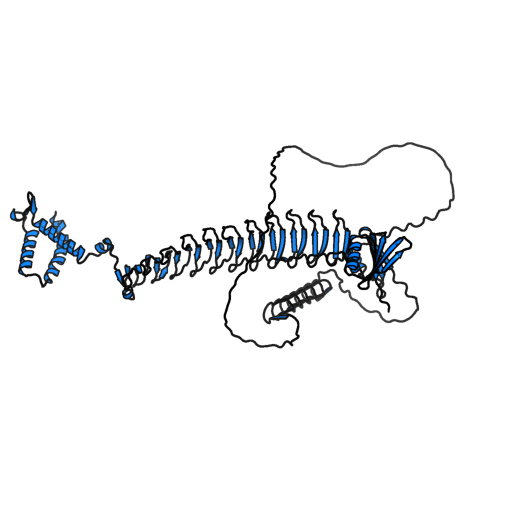 1.457 19.307 1.00 98.12 210 ALA A N 1
ATOM 1625 C CA . ALA A 1 210 ? -9.511 1.171 20.203 1.00 98.12 210 ALA A CA 1
ATOM 1626 C C . ALA A 1 210 ? -8.598 2.395 20.323 1.00 98.12 210 ALA A C 1
ATOM 1628 O O . ALA A 1 210 ? -8.417 3.145 19.359 1.00 98.12 210 ALA A O 1
ATOM 1629 N N . TYR A 1 211 ? -7.988 2.560 21.494 1.00 97.38 211 TYR A N 1
ATOM 1630 C CA . TYR A 1 211 ? -7.174 3.719 21.849 1.00 97.38 211 TYR A CA 1
ATOM 1631 C C . TYR A 1 211 ? -5.761 3.302 22.268 1.00 97.38 211 TYR A C 1
ATOM 1633 O O . TYR A 1 211 ? -5.555 2.264 22.898 1.00 97.38 211 TYR A O 1
ATOM 1641 N N . ASN A 1 212 ? -4.789 4.147 21.940 1.00 92.94 212 ASN A N 1
ATOM 1642 C CA . ASN A 1 212 ? -3.439 4.096 22.484 1.00 92.94 212 ASN A CA 1
ATOM 1643 C C . ASN A 1 212 ? -3.423 4.598 23.942 1.00 92.94 212 ASN A C 1
ATOM 1645 O O . ASN A 1 212 ? -4.352 5.260 24.405 1.00 92.94 212 ASN A O 1
ATOM 1649 N N . ALA A 1 213 ? -2.329 4.341 24.663 1.00 89.31 213 ALA A N 1
ATOM 1650 C CA . ALA A 1 213 ? -2.167 4.748 26.065 1.00 89.31 213 ALA A CA 1
ATOM 1651 C C . ALA A 1 213 ? -2.061 6.276 26.294 1.00 89.31 213 ALA A C 1
ATOM 1653 O O . ALA A 1 213 ? -2.068 6.718 27.437 1.00 89.31 213 ALA A O 1
ATOM 1654 N N . ASP A 1 214 ? -1.956 7.086 25.237 1.00 90.19 214 ASP A N 1
ATOM 1655 C CA . ASP A 1 214 ? -2.047 8.554 25.294 1.00 90.19 214 ASP A CA 1
ATOM 1656 C C . ASP A 1 214 ? -3.477 9.080 25.039 1.00 90.19 214 ASP A C 1
ATOM 1658 O O . ASP A 1 214 ? -3.717 10.286 25.092 1.00 90.19 214 ASP A O 1
ATOM 1662 N N . GLY A 1 215 ? -4.432 8.186 24.752 1.00 91.62 215 GLY A N 1
ATOM 1663 C CA . GLY A 1 215 ? -5.802 8.518 24.361 1.00 91.62 215 GLY A CA 1
ATOM 1664 C C . GLY A 1 215 ? -5.988 8.831 22.871 1.00 91.62 215 GLY A C 1
ATOM 1665 O O . GLY A 1 215 ? -7.110 9.138 22.462 1.00 91.62 215 GLY A O 1
ATOM 1666 N N . SER A 1 216 ? -4.944 8.744 22.037 1.00 94.25 216 SER A N 1
ATOM 1667 C CA . SER A 1 216 ? -5.106 8.813 20.579 1.00 94.25 216 SER A CA 1
ATOM 1668 C C . SER A 1 216 ? -5.821 7.559 20.055 1.00 94.25 216 SER A C 1
ATOM 1670 O O . SER A 1 216 ? -5.683 6.468 20.608 1.00 94.25 216 SER A O 1
ATOM 1672 N N . ILE A 1 217 ? -6.617 7.695 18.990 1.00 96.62 217 ILE A N 1
ATOM 1673 C CA . ILE A 1 217 ? -7.295 6.543 18.374 1.00 96.62 217 ILE A CA 1
ATOM 1674 C C . ILE A 1 217 ? -6.241 5.667 17.691 1.00 96.62 217 ILE A C 1
ATOM 1676 O O . ILE A 1 217 ? -5.500 6.154 16.840 1.00 96.62 217 ILE A O 1
ATOM 1680 N N . LEU A 1 218 ? -6.218 4.380 18.040 1.00 97.62 218 LEU A N 1
ATOM 1681 C CA . LEU A 1 218 ? -5.423 3.346 17.377 1.00 97.62 218 LEU A CA 1
ATOM 1682 C C . LEU A 1 218 ? -6.179 2.782 16.169 1.00 97.62 218 LEU A C 1
ATOM 1684 O O . LEU A 1 218 ? -5.632 2.707 15.074 1.00 97.62 218 LEU A O 1
ATOM 1688 N N . TYR A 1 219 ? -7.447 2.411 16.357 1.00 98.50 219 TYR A N 1
ATOM 1689 C CA . TYR A 1 219 ? -8.306 1.883 15.296 1.00 98.50 219 TYR A CA 1
ATOM 1690 C C . TYR A 1 219 ? -9.759 2.298 15.515 1.00 98.50 219 TYR A C 1
ATOM 1692 O O . TYR A 1 219 ? -10.253 2.222 16.637 1.00 98.50 219 TYR A O 1
ATOM 1700 N N . ALA A 1 220 ? -10.467 2.669 14.450 1.00 98.44 220 ALA A N 1
ATOM 1701 C CA . ALA A 1 220 ? -11.916 2.855 14.452 1.00 98.44 220 ALA A CA 1
ATOM 1702 C C . ALA A 1 220 ? -12.528 2.131 13.246 1.00 98.44 220 ALA A C 1
ATOM 1704 O O . ALA A 1 220 ? -12.186 2.440 12.107 1.00 98.44 220 ALA A O 1
ATOM 1705 N N . GLY A 1 221 ? -13.422 1.173 13.482 1.00 98.25 221 GLY A N 1
ATOM 1706 C CA . GLY A 1 221 ? -13.959 0.311 12.426 1.00 98.25 221 GLY A CA 1
ATOM 1707 C C . GLY A 1 221 ? -14.784 -0.841 12.984 1.00 98.25 221 GLY A C 1
ATOM 1708 O O . GLY A 1 221 ? -15.329 -0.739 14.087 1.00 98.25 221 GLY A O 1
ATOM 1709 N N . SER A 1 222 ? -14.880 -1.935 12.230 1.00 98.00 222 SER A N 1
ATOM 1710 C CA . SER A 1 222 ? -15.576 -3.150 12.666 1.00 98.00 222 SER A CA 1
ATOM 1711 C C . SER A 1 222 ? -14.615 -4.263 13.099 1.00 98.00 222 SER A C 1
ATOM 1713 O O . SER A 1 222 ? -13.447 -4.311 12.717 1.00 98.00 222 SER A O 1
ATOM 1715 N N . TYR A 1 223 ? -15.115 -5.145 13.961 1.00 98.44 223 TYR A N 1
ATOM 1716 C CA . TYR A 1 223 ? -14.376 -6.252 14.552 1.00 98.44 223 TYR A CA 1
ATOM 1717 C C . TYR A 1 223 ? -15.114 -7.575 14.358 1.00 98.44 223 TYR A C 1
ATOM 1719 O O . TYR A 1 223 ? -16.344 -7.629 14.411 1.00 98.44 223 TYR A O 1
ATOM 1727 N N . LEU A 1 224 ? -14.356 -8.660 14.242 1.00 98.06 224 LEU A N 1
ATOM 1728 C CA . LEU A 1 224 ? -14.857 -10.028 14.311 1.00 98.06 224 LEU A CA 1
ATOM 1729 C C . LEU A 1 224 ? -13.919 -10.849 15.194 1.00 98.06 224 LEU A C 1
ATOM 1731 O O . LEU A 1 224 ? -12.724 -10.960 14.924 1.00 98.06 224 LEU A O 1
ATOM 1735 N N . GLN A 1 225 ? -14.450 -11.420 16.275 1.00 96.56 225 GLN A N 1
ATOM 1736 C CA . GLN A 1 225 ? -13.701 -12.267 17.205 1.00 96.56 225 GLN A CA 1
ATOM 1737 C C . GLN A 1 225 ? -12.407 -11.631 17.753 1.00 96.56 225 GLN A C 1
ATOM 1739 O O . GLN A 1 225 ? -11.440 -12.341 18.038 1.00 96.56 225 GLN A O 1
ATOM 1744 N N . GLY A 1 226 ? -12.409 -10.311 17.960 1.00 96.56 226 GLY A N 1
ATOM 1745 C CA . GLY A 1 226 ? -11.269 -9.536 18.458 1.00 96.56 226 GLY A CA 1
ATOM 1746 C C . GLY A 1 226 ? -10.277 -9.049 17.393 1.00 96.56 226 GLY A C 1
ATOM 1747 O O . GLY A 1 226 ? -9.349 -8.330 17.745 1.00 96.56 226 GLY A O 1
ATOM 1748 N N . MET A 1 227 ? -10.463 -9.401 16.118 1.00 97.75 227 MET A N 1
ATOM 1749 C CA . MET A 1 227 ? -9.642 -8.935 14.990 1.00 97.75 227 MET A CA 1
ATOM 1750 C C . MET A 1 227 ? -10.367 -7.828 14.214 1.00 97.75 227 MET A C 1
ATOM 1752 O O . MET A 1 227 ? -11.596 -7.787 14.237 1.00 97.75 227 MET A O 1
ATOM 1756 N N . TYR A 1 228 ? -9.631 -6.958 13.515 1.00 98.12 228 TYR A N 1
ATOM 1757 C CA . TYR A 1 228 ? -10.221 -5.973 12.596 1.00 98.12 228 TYR A CA 1
ATOM 1758 C C . TYR A 1 228 ? -10.859 -6.679 11.390 1.00 98.12 228 TYR A C 1
ATOM 1760 O O . TYR A 1 228 ? -10.240 -7.571 10.809 1.00 98.12 228 TYR A O 1
ATOM 1768 N N . GLU A 1 229 ? -12.068 -6.274 11.006 1.00 98.12 229 GLU A N 1
ATOM 1769 C CA . GLU A 1 229 ? -12.862 -6.918 9.953 1.00 98.12 229 GLU A CA 1
ATOM 1770 C C . GLU A 1 229 ? -13.749 -5.877 9.253 1.00 98.12 229 GLU A C 1
ATOM 1772 O O . GLU A 1 229 ? -14.367 -5.047 9.915 1.00 98.12 229 GLU A O 1
ATOM 1777 N N . GLY A 1 230 ? -13.865 -5.930 7.925 1.00 97.56 230 GLY A N 1
ATOM 1778 C CA . GLY A 1 230 ? -14.614 -4.944 7.144 1.00 97.56 230 GLY A CA 1
ATOM 1779 C C . GLY A 1 230 ? -13.962 -3.557 7.154 1.00 97.56 230 GLY A C 1
ATOM 1780 O O . GLY A 1 230 ? -12.759 -3.426 7.364 1.00 97.56 230 GLY A O 1
ATOM 1781 N N . GLU A 1 231 ? -14.748 -2.513 6.889 1.00 97.94 231 GLU A N 1
ATOM 1782 C CA . GLU A 1 231 ? -14.245 -1.135 6.811 1.00 97.94 231 GLU A CA 1
ATOM 1783 C C . GLU A 1 231 ? -13.711 -0.625 8.160 1.00 97.94 231 GLU A C 1
ATOM 1785 O O . GLU A 1 231 ? -14.382 -0.714 9.197 1.00 97.94 231 GLU A O 1
ATOM 1790 N N . GLY A 1 232 ? -12.525 -0.013 8.132 1.00 98.31 232 GLY A N 1
ATOM 1791 C CA . GLY A 1 232 ? -11.928 0.638 9.290 1.00 98.31 232 GLY A CA 1
ATOM 1792 C C . GLY A 1 232 ? -10.783 1.592 8.956 1.00 98.31 232 GLY A C 1
ATOM 1793 O O . GLY A 1 232 ? -10.262 1.643 7.843 1.00 98.31 232 GLY A O 1
ATOM 1794 N N . LYS A 1 233 ? -10.375 2.357 9.967 1.00 98.56 233 LYS A N 1
ATOM 1795 C CA . LYS A 1 233 ? -9.262 3.303 9.930 1.00 98.56 233 LYS A CA 1
ATOM 1796 C C . LYS A 1 233 ? -8.270 2.946 11.030 1.00 98.56 233 LYS A C 1
ATOM 1798 O O . LYS A 1 233 ? -8.620 2.999 12.207 1.00 98.56 233 LYS A O 1
ATOM 1803 N N . LEU A 1 234 ? -7.046 2.605 10.640 1.00 98.38 234 LEU A N 1
ATOM 1804 C CA . LEU A 1 234 ? -5.914 2.330 11.522 1.00 98.38 234 LEU A CA 1
ATOM 1805 C C . LEU A 1 234 ? -4.983 3.547 11.558 1.00 98.38 234 LEU A C 1
ATOM 1807 O O . LEU A 1 234 ? -4.658 4.123 10.516 1.00 98.38 234 LEU A O 1
ATOM 1811 N N . SER A 1 235 ? -4.514 3.888 12.752 1.00 97.94 235 SER A N 1
ATOM 1812 C CA . SER A 1 235 ? -3.582 4.980 13.029 1.00 97.94 235 SER A CA 1
ATOM 1813 C C . SER A 1 235 ? -2.329 4.486 13.766 1.00 97.94 235 SER A C 1
ATOM 1815 O O . SER A 1 235 ? -2.284 3.366 14.272 1.00 97.94 235 SER A O 1
ATOM 1817 N N . ASN A 1 236 ? -1.289 5.320 13.817 1.00 94.44 236 ASN A N 1
ATOM 1818 C CA . ASN A 1 236 ? -0.079 5.073 14.602 1.00 94.44 236 ASN A CA 1
ATOM 1819 C C . ASN A 1 236 ? -0.257 5.504 16.077 1.00 94.44 236 ASN A C 1
ATOM 1821 O O . ASN A 1 236 ? -1.306 6.004 16.483 1.00 94.44 236 ASN A O 1
ATOM 1825 N N . SER A 1 237 ? 0.804 5.368 16.876 1.00 91.75 237 SER A N 1
ATOM 1826 C CA . SER A 1 237 ? 0.863 5.812 18.280 1.00 91.75 237 SER A CA 1
ATOM 1827 C C . SER A 1 237 ? 0.877 7.338 18.485 1.00 91.75 237 SER A C 1
ATOM 1829 O O . SER A 1 237 ? 1.030 7.789 19.612 1.00 91.75 237 SER A O 1
ATOM 1831 N N . GLU A 1 238 ? 0.776 8.128 17.414 1.00 90.75 238 GLU A N 1
ATOM 1832 C CA . GLU A 1 238 ? 0.623 9.592 17.431 1.00 90.75 238 GLU A CA 1
ATOM 1833 C C . GLU A 1 238 ? -0.784 10.010 16.942 1.00 90.75 238 GLU A C 1
ATOM 1835 O O . GLU A 1 238 ? -1.049 11.192 16.721 1.00 90.75 238 GLU A O 1
ATOM 1840 N N . GLY A 1 239 ? -1.677 9.045 16.680 1.00 91.38 239 GLY A N 1
ATOM 1841 C CA . GLY A 1 239 ? -3.001 9.264 16.095 1.00 91.38 239 GLY A CA 1
ATOM 1842 C C . GLY A 1 239 ? -3.021 9.586 14.592 1.00 91.38 239 GLY A C 1
ATOM 1843 O O . GLY A 1 239 ? -4.109 9.769 14.038 1.00 91.38 239 GLY A O 1
ATOM 1844 N N . LYS A 1 240 ? -1.870 9.632 13.902 1.00 95.12 240 LYS A N 1
ATOM 1845 C CA . LYS A 1 240 ? -1.815 9.822 12.440 1.00 95.12 240 LYS A CA 1
ATOM 1846 C C . LYS A 1 240 ? -2.358 8.587 11.720 1.00 95.12 240 LYS A C 1
ATOM 1848 O O . LYS A 1 240 ? -2.031 7.479 12.144 1.00 95.12 240 LYS A O 1
ATOM 1853 N N . PRO A 1 241 ? -3.110 8.738 10.614 1.00 97.00 241 PRO A N 1
ATOM 1854 C CA . PRO A 1 241 ? -3.572 7.594 9.837 1.00 97.00 241 PRO A CA 1
ATOM 1855 C C . PRO A 1 241 ? -2.392 6.797 9.268 1.00 97.00 241 PRO A C 1
ATOM 1857 O O . PRO A 1 241 ? -1.383 7.367 8.862 1.00 97.00 241 PRO A O 1
ATOM 1860 N N . VAL A 1 242 ? -2.557 5.478 9.217 1.00 98.06 242 VAL A N 1
ATOM 1861 C CA . VAL A 1 242 ? -1.645 4.516 8.577 1.00 98.06 242 VAL A CA 1
ATOM 1862 C C . VAL A 1 242 ? -2.365 3.808 7.431 1.00 98.06 242 VAL A C 1
ATOM 1864 O O . VAL A 1 242 ? -1.796 3.647 6.351 1.00 98.06 242 VAL A O 1
ATOM 1867 N N . TYR A 1 243 ? -3.632 3.438 7.644 1.00 98.56 243 TYR A N 1
ATOM 1868 C CA . TYR A 1 243 ? -4.486 2.799 6.646 1.00 98.56 243 TYR A CA 1
ATOM 1869 C C . TYR A 1 243 ? -5.964 3.171 6.847 1.00 98.56 243 TYR A C 1
ATOM 1871 O O . TYR A 1 243 ? -6.420 3.327 7.980 1.00 98.56 243 TYR A O 1
ATOM 1879 N N . GLU A 1 244 ? -6.722 3.295 5.761 1.00 98.56 244 GLU A N 1
ATOM 1880 C CA . GLU A 1 244 ? -8.180 3.473 5.758 1.00 98.56 244 GLU A CA 1
ATOM 1881 C C . GLU A 1 244 ? -8.795 2.648 4.619 1.00 98.56 244 GLU A C 1
ATOM 1883 O O . GLU A 1 244 ? -8.449 2.860 3.458 1.00 98.56 244 GLU A O 1
ATOM 1888 N N . GLY A 1 245 ? -9.675 1.700 4.939 1.00 98.31 245 GLY A N 1
ATOM 1889 C CA . GLY A 1 245 ? -10.260 0.763 3.976 1.00 98.31 245 GLY A CA 1
ATOM 1890 C C . GLY A 1 245 ? -10.675 -0.554 4.626 1.00 98.31 245 GLY A C 1
ATOM 1891 O O . GLY A 1 245 ? -10.853 -0.625 5.846 1.00 98.31 245 GLY A O 1
ATOM 1892 N N . ALA A 1 246 ? -10.793 -1.607 3.820 1.00 97.94 246 ALA A N 1
ATOM 1893 C CA . ALA A 1 246 ? -11.278 -2.903 4.276 1.00 97.94 246 ALA A CA 1
ATOM 1894 C C . ALA A 1 246 ? -10.191 -3.808 4.905 1.00 97.94 246 ALA A C 1
ATOM 1896 O O . ALA A 1 246 ? -9.019 -3.830 4.520 1.00 97.94 246 ALA A O 1
ATOM 1897 N N . PHE A 1 247 ? -10.621 -4.579 5.904 1.00 98.50 247 PHE A N 1
ATOM 1898 C CA . PHE A 1 247 ? -9.830 -5.558 6.643 1.00 98.50 247 PHE A CA 1
ATOM 1899 C C . PHE A 1 247 ? -10.472 -6.946 6.562 1.00 98.50 247 PHE A C 1
ATOM 1901 O O . PHE A 1 247 ? -11.697 -7.072 6.597 1.00 98.50 247 PHE A O 1
ATOM 1908 N N . VAL A 1 248 ? -9.649 -7.992 6.555 1.00 98.31 248 VAL A N 1
ATOM 1909 C CA . VAL A 1 248 ? -10.071 -9.374 6.824 1.00 98.31 248 VAL A CA 1
ATOM 1910 C C . VAL A 1 248 ? -9.111 -9.976 7.846 1.00 98.31 248 VAL A C 1
ATOM 1912 O O . VAL A 1 248 ? -7.900 -9.992 7.628 1.00 98.31 248 VAL A O 1
ATOM 1915 N N . ALA A 1 249 ? -9.636 -10.452 8.977 1.00 96.25 249 ALA A N 1
ATOM 1916 C CA . ALA A 1 249 ? -8.873 -11.060 10.072 1.00 96.25 249 ALA A CA 1
ATOM 1917 C C . ALA A 1 249 ? -7.631 -10.246 10.520 1.00 96.25 249 ALA A C 1
ATOM 1919 O O . ALA A 1 249 ? -6.571 -10.802 10.808 1.00 96.25 249 ALA A O 1
ATOM 1920 N N . GLY A 1 250 ? -7.754 -8.916 10.580 1.00 96.44 250 GLY A N 1
ATOM 1921 C CA . GLY A 1 250 ? -6.679 -7.994 10.967 1.00 96.44 250 GLY A CA 1
ATOM 1922 C C . GLY A 1 250 ? -5.747 -7.539 9.836 1.00 96.44 250 GLY A C 1
ATOM 1923 O O . GLY A 1 250 ? -4.860 -6.725 10.088 1.00 96.44 250 GLY A O 1
ATOM 1924 N N . VAL A 1 251 ? -5.935 -8.021 8.604 1.00 97.75 251 VAL A N 1
ATOM 1925 C CA . VAL A 1 251 ? -5.052 -7.773 7.450 1.00 97.75 251 VAL A CA 1
ATOM 1926 C C . VAL A 1 251 ? -5.743 -6.877 6.413 1.00 97.75 251 VAL A C 1
ATOM 1928 O O . VAL A 1 251 ? -6.937 -7.039 6.179 1.00 97.75 251 VAL A O 1
ATOM 1931 N N . TYR A 1 252 ? -5.011 -5.947 5.780 1.00 98.06 252 TYR A N 1
ATOM 1932 C CA . TYR A 1 252 ? -5.554 -5.095 4.706 1.00 98.06 252 TYR A CA 1
ATOM 1933 C C . TYR A 1 252 ? -5.936 -5.937 3.480 1.00 98.06 252 TYR A C 1
ATOM 1935 O O . TYR A 1 252 ? -5.090 -6.666 2.949 1.00 98.06 252 TYR A O 1
ATOM 1943 N N . GLU A 1 253 ? -7.173 -5.798 3.009 1.00 97.88 253 GLU A N 1
ATOM 1944 C CA . GLU A 1 253 ? -7.753 -6.631 1.952 1.00 97.88 253 GLU A CA 1
ATOM 1945 C C . GLU A 1 253 ? -8.844 -5.842 1.208 1.00 97.88 253 GLU A C 1
ATOM 1947 O O . GLU A 1 253 ? -9.633 -5.141 1.831 1.00 97.88 253 GLU A O 1
ATOM 1952 N N . GLY A 1 254 ? -8.931 -5.944 -0.119 1.00 97.38 254 GLY A N 1
ATOM 1953 C CA . GLY A 1 254 ? -9.893 -5.157 -0.899 1.00 97.38 254 GLY A CA 1
ATOM 1954 C C . GLY A 1 254 ? -9.466 -3.695 -1.078 1.00 97.38 254 GLY A C 1
ATOM 1955 O O . GLY A 1 254 ? -8.282 -3.403 -1.218 1.00 97.38 254 GLY A O 1
ATOM 1956 N N . ALA A 1 255 ? -10.414 -2.762 -1.174 1.00 97.94 255 ALA A N 1
ATOM 1957 C CA . ALA A 1 255 ? -10.102 -1.357 -1.452 1.00 97.94 255 ALA A CA 1
ATOM 1958 C C . ALA A 1 255 ? -9.612 -0.609 -0.198 1.00 97.94 255 ALA A C 1
ATOM 1960 O O . ALA A 1 255 ? -10.178 -0.765 0.883 1.00 97.94 255 ALA A O 1
ATOM 1961 N N . GLY A 1 256 ? -8.604 0.253 -0.355 1.00 98.31 256 GLY A N 1
ATOM 1962 C CA . GLY A 1 256 ? -8.144 1.125 0.723 1.00 98.31 256 GLY A CA 1
ATOM 1963 C C . GLY A 1 256 ? -7.104 2.170 0.319 1.00 98.31 256 GLY A C 1
ATOM 1964 O O . GLY A 1 256 ? -6.671 2.263 -0.832 1.00 98.31 256 GLY A O 1
ATOM 1965 N N . LYS A 1 257 ? -6.704 2.962 1.312 1.00 98.62 257 LYS A N 1
ATOM 1966 C CA . LYS A 1 257 ? -5.706 4.033 1.252 1.00 98.62 257 LYS A CA 1
ATOM 1967 C C . LYS A 1 257 ? -4.650 3.778 2.320 1.00 98.62 257 LYS A C 1
ATOM 1969 O O . LYS A 1 257 ? -4.988 3.607 3.489 1.00 98.62 257 LYS A O 1
ATOM 1974 N N . GLN A 1 258 ? -3.381 3.785 1.934 1.00 98.50 258 GLN A N 1
ATOM 1975 C CA . GLN A 1 258 ? -2.239 3.727 2.842 1.00 98.50 258 GLN A CA 1
ATOM 1976 C C . GLN A 1 258 ? -1.561 5.098 2.906 1.00 98.50 258 GLN A C 1
ATOM 1978 O O . GLN A 1 258 ? -1.524 5.833 1.917 1.00 98.50 258 GLN A O 1
ATOM 1983 N N . TYR A 1 259 ? -1.038 5.436 4.083 1.00 98.00 259 TYR A N 1
ATOM 1984 C CA . TYR A 1 259 ? -0.474 6.747 4.384 1.00 98.00 259 TYR A CA 1
ATOM 1985 C C . TYR A 1 259 ? 1.036 6.672 4.675 1.00 98.00 259 TYR A C 1
ATOM 1987 O O . TYR A 1 259 ? 1.554 5.628 5.080 1.00 98.00 259 TYR A O 1
ATOM 1995 N N . ASP A 1 260 ? 1.755 7.772 4.441 1.00 95.31 260 ASP A N 1
ATOM 1996 C CA . ASP A 1 260 ? 3.155 7.951 4.839 1.00 95.31 260 ASP A CA 1
ATOM 1997 C C . ASP A 1 260 ? 3.289 8.436 6.300 1.00 95.31 260 ASP A C 1
ATOM 1999 O O . ASP A 1 260 ? 2.310 8.760 6.973 1.00 95.31 260 ASP A O 1
ATOM 2003 N N . ALA A 1 261 ? 4.522 8.508 6.814 1.00 93.06 261 ALA A N 1
ATOM 2004 C CA . ALA A 1 261 ? 4.786 8.937 8.193 1.00 93.06 261 ALA A CA 1
ATOM 2005 C C . ALA A 1 261 ? 4.495 10.433 8.463 1.00 93.06 261 ALA A C 1
ATOM 2007 O O . ALA A 1 261 ? 4.452 10.856 9.624 1.00 93.06 261 ALA A O 1
ATOM 2008 N N . ALA A 1 262 ? 4.295 11.248 7.421 1.00 92.00 262 ALA A N 1
ATOM 2009 C CA . ALA A 1 262 ? 3.825 12.624 7.558 1.00 92.00 262 ALA A CA 1
ATOM 2010 C C . ALA A 1 262 ? 2.287 12.689 7.645 1.00 92.00 262 ALA A C 1
ATOM 2012 O O . ALA A 1 262 ? 1.764 13.559 8.341 1.00 92.00 262 ALA A O 1
ATOM 2013 N N . GLY A 1 263 ? 1.586 11.733 7.028 1.00 93.56 263 GLY A N 1
ATOM 2014 C CA . GLY A 1 263 ? 0.127 11.630 6.972 1.00 93.56 263 GLY A CA 1
ATOM 2015 C C . GLY A 1 263 ? -0.459 11.876 5.577 1.00 93.56 263 GLY A C 1
ATOM 2016 O O . GLY A 1 263 ? -1.674 12.041 5.457 1.00 93.56 263 GLY A O 1
ATOM 2017 N N . HIS A 1 264 ? 0.365 11.912 4.525 1.00 95.19 264 HIS A N 1
ATOM 2018 C CA . HIS A 1 264 ? -0.100 11.978 3.135 1.00 95.19 264 HIS A CA 1
ATOM 2019 C C . HIS A 1 264 ? -0.473 10.582 2.629 1.00 95.19 264 HIS A C 1
ATOM 2021 O O . HIS A 1 264 ? 0.062 9.590 3.115 1.00 95.19 264 HIS A O 1
ATOM 2027 N N . ILE A 1 265 ? -1.361 10.484 1.638 1.00 97.75 265 ILE A N 1
ATOM 2028 C CA . ILE A 1 265 ? -1.654 9.203 0.977 1.00 97.75 265 ILE A CA 1
ATOM 2029 C C . ILE A 1 265 ? -0.426 8.805 0.150 1.00 97.75 265 ILE A C 1
ATOM 2031 O O . ILE A 1 265 ? -0.028 9.549 -0.740 1.00 97.75 265 ILE A O 1
ATOM 2035 N N . SER A 1 266 ? 0.151 7.638 0.434 1.00 98.25 266 SER A N 1
ATOM 2036 C CA . SER A 1 266 ? 1.253 7.041 -0.332 1.00 98.25 266 SER A CA 1
ATOM 2037 C C . SER A 1 266 ? 0.753 6.030 -1.367 1.00 98.25 266 SER A C 1
ATOM 2039 O O . SER A 1 266 ? 1.366 5.872 -2.423 1.00 98.25 266 SER A O 1
ATOM 2041 N N . TYR A 1 267 ? -0.387 5.385 -1.104 1.00 98.62 267 TYR A N 1
ATOM 2042 C CA . TYR A 1 267 ? -1.053 4.484 -2.043 1.00 98.62 267 TYR A CA 1
ATOM 2043 C C . TYR A 1 267 ? -2.578 4.523 -1.886 1.00 98.62 267 TYR A C 1
ATOM 2045 O O . TYR A 1 267 ? -3.091 4.547 -0.769 1.00 98.62 267 TYR A O 1
ATOM 2053 N N . GLU A 1 268 ? -3.306 4.459 -2.999 1.00 98.50 268 GLU A N 1
ATOM 2054 C CA . GLU A 1 268 ? -4.761 4.279 -3.049 1.00 98.50 268 GLU A CA 1
ATOM 2055 C C . GLU A 1 268 ? -5.120 3.227 -4.103 1.00 98.50 268 GLU A C 1
ATOM 2057 O O . GLU A 1 268 ? -4.784 3.379 -5.277 1.00 98.50 268 GLU A O 1
ATOM 2062 N N . GLY A 1 269 ? -5.804 2.152 -3.708 1.00 98.31 269 GLY A N 1
ATOM 2063 C CA . GLY A 1 269 ? -6.099 1.045 -4.616 1.00 98.31 269 GLY A CA 1
ATOM 2064 C C . GLY A 1 269 ? -6.520 -0.237 -3.911 1.00 98.31 269 GLY A C 1
ATOM 2065 O O . GLY A 1 269 ? -7.052 -0.212 -2.801 1.00 98.31 269 GLY A O 1
ATOM 2066 N N . SER A 1 270 ? -6.295 -1.364 -4.581 1.00 98.12 270 SER A N 1
ATOM 2067 C CA . SER A 1 270 ? -6.617 -2.699 -4.077 1.00 98.12 270 SER A CA 1
ATOM 2068 C C . SER A 1 270 ? -5.464 -3.331 -3.287 1.00 98.12 270 SER A C 1
ATOM 2070 O O . SER A 1 270 ? -4.293 -3.214 -3.646 1.00 98.12 270 SER A O 1
ATOM 2072 N N . PHE A 1 271 ? -5.809 -4.040 -2.216 1.00 98.50 271 PHE A N 1
ATOM 2073 C CA . PHE A 1 271 ? -4.916 -4.786 -1.339 1.00 98.50 271 PHE A CA 1
ATOM 2074 C C . PHE A 1 271 ? -5.294 -6.268 -1.334 1.00 98.50 271 PHE A C 1
ATOM 2076 O O . PHE A 1 271 ? -6.474 -6.610 -1.389 1.00 98.50 271 PHE A O 1
ATOM 2083 N N . ALA A 1 272 ? -4.292 -7.135 -1.212 1.00 97.69 272 ALA A N 1
ATOM 2084 C CA . ALA A 1 272 ? -4.469 -8.540 -0.867 1.00 97.69 272 ALA A CA 1
ATOM 2085 C C . ALA A 1 272 ? -3.347 -8.979 0.082 1.00 97.69 272 ALA A C 1
ATOM 2087 O O . ALA A 1 272 ? -2.168 -8.707 -0.174 1.00 97.69 272 ALA A O 1
ATOM 2088 N N . GLY A 1 273 ? -3.691 -9.638 1.189 1.00 95.75 273 GLY A N 1
ATOM 2089 C CA . GLY A 1 273 ? -2.722 -10.125 2.175 1.00 95.75 273 GLY A CA 1
ATOM 2090 C C . GLY A 1 273 ? -1.821 -9.025 2.753 1.00 95.75 273 GLY A C 1
ATOM 2091 O O . GLY A 1 273 ? -0.629 -9.254 2.968 1.00 95.75 273 GLY A O 1
ATOM 2092 N N . GLY A 1 274 ? -2.356 -7.814 2.953 1.00 96.19 274 GLY A N 1
ATOM 2093 C CA . GLY A 1 274 ? -1.621 -6.687 3.534 1.00 96.19 274 GLY A CA 1
ATOM 2094 C C . GLY A 1 274 ? -0.727 -5.921 2.553 1.00 96.19 274 GLY A C 1
ATOM 2095 O O . GLY A 1 274 ? 0.051 -5.073 2.987 1.00 96.19 274 GLY A O 1
ATOM 2096 N N . LYS A 1 275 ? -0.803 -6.203 1.245 1.00 97.50 275 LYS A N 1
ATOM 2097 C CA . LYS A 1 275 ? 0.021 -5.562 0.205 1.00 97.50 275 LYS A CA 1
ATOM 2098 C C . LYS A 1 275 ? -0.819 -5.078 -0.973 1.00 97.50 275 LYS A C 1
ATOM 2100 O O . LYS A 1 275 ? -1.800 -5.725 -1.321 1.00 97.50 275 LYS A O 1
ATOM 2105 N N . ALA A 1 276 ? -0.375 -4.010 -1.636 1.00 98.06 276 ALA A N 1
ATOM 2106 C CA . ALA A 1 276 ? -0.949 -3.544 -2.899 1.00 98.06 276 ALA A CA 1
ATOM 2107 C C . ALA A 1 276 ? -1.012 -4.682 -3.939 1.00 98.06 276 ALA A C 1
ATOM 2109 O O . ALA A 1 276 ? 0.005 -5.319 -4.238 1.00 98.06 276 ALA A O 1
ATOM 2110 N N . SER A 1 277 ? -2.204 -4.965 -4.462 1.00 97.69 277 SER A N 1
ATOM 2111 C CA . SER A 1 277 ? -2.463 -6.071 -5.386 1.00 97.69 277 SER A CA 1
ATOM 2112 C C . SER A 1 277 ? -3.779 -5.845 -6.136 1.00 97.69 277 SER A C 1
ATOM 2114 O O . SER A 1 277 ? -4.816 -5.646 -5.511 1.00 97.69 277 SER A O 1
ATOM 2116 N N . GLY A 1 278 ? -3.754 -5.899 -7.468 1.00 97.06 278 GLY A N 1
ATOM 2117 C CA . GLY A 1 278 ? -4.818 -5.365 -8.326 1.00 97.06 278 GLY A CA 1
ATOM 2118 C C . GLY A 1 278 ? -4.554 -3.908 -8.723 1.00 97.06 278 GLY A C 1
ATOM 2119 O O . GLY A 1 278 ? -3.426 -3.428 -8.631 1.00 97.06 278 GLY A O 1
ATOM 2120 N N . THR A 1 279 ? -5.571 -3.197 -9.205 1.00 98.19 279 THR A N 1
ATOM 2121 C CA . THR A 1 279 ? -5.420 -1.811 -9.684 1.00 98.19 279 THR A CA 1
ATOM 2122 C C . THR A 1 279 ? -5.205 -0.820 -8.540 1.00 98.19 279 THR A C 1
ATOM 2124 O O . THR A 1 279 ? -5.913 -0.874 -7.533 1.00 98.19 279 THR A O 1
ATOM 2127 N N . GLY A 1 280 ? -4.300 0.143 -8.720 1.00 98.38 280 GLY A N 1
ATOM 2128 C CA . GLY A 1 280 ? -4.116 1.242 -7.774 1.00 98.38 280 GLY A CA 1
ATOM 2129 C C . GLY A 1 280 ? -3.209 2.361 -8.274 1.00 98.38 280 GLY A C 1
ATOM 2130 O O . GLY A 1 280 ? -2.716 2.341 -9.405 1.00 98.38 280 GLY A O 1
ATOM 2131 N N . LYS A 1 281 ? -2.991 3.341 -7.398 1.00 98.62 281 LYS A N 1
ATOM 2132 C CA . LYS A 1 281 ? -2.120 4.499 -7.596 1.00 98.62 281 LYS A CA 1
ATOM 2133 C C . LYS A 1 281 ? -1.130 4.592 -6.444 1.00 98.62 281 LYS A C 1
ATOM 2135 O O . LYS A 1 281 ? -1.541 4.588 -5.289 1.00 98.62 281 LYS A O 1
ATOM 2140 N N . GLU A 1 282 ? 0.154 4.719 -6.751 1.00 98.56 282 GLU A N 1
ATOM 2141 C CA . GLU A 1 282 ? 1.182 5.141 -5.795 1.00 98.56 282 GLU A CA 1
ATOM 2142 C C . GLU A 1 282 ? 1.447 6.638 -5.989 1.00 98.56 282 GLU A C 1
ATOM 2144 O O . GLU A 1 282 ? 1.459 7.126 -7.123 1.00 98.56 282 GLU A O 1
ATOM 2149 N N . LEU A 1 283 ? 1.655 7.371 -4.897 1.00 98.44 283 LEU A N 1
ATOM 2150 C CA . LEU A 1 283 ? 1.852 8.819 -4.891 1.00 98.44 283 LEU A CA 1
ATOM 2151 C C . LEU A 1 283 ? 3.216 9.185 -4.285 1.00 98.44 283 LEU A C 1
ATOM 2153 O O . LEU A 1 283 ? 3.736 8.502 -3.405 1.00 98.44 283 LEU A O 1
ATOM 2157 N N . TYR A 1 284 ? 3.780 10.302 -4.739 1.00 96.44 284 TYR A N 1
ATOM 2158 C CA . TYR A 1 284 ? 4.859 10.999 -4.041 1.00 96.44 284 TYR A CA 1
ATOM 2159 C C . TYR A 1 284 ? 4.312 11.707 -2.787 1.00 96.44 284 TYR A C 1
ATOM 2161 O O . TYR A 1 284 ? 3.148 12.105 -2.761 1.00 96.44 284 TYR A O 1
ATOM 2169 N N . SER A 1 285 ? 5.151 11.973 -1.776 1.00 93.00 285 SER A N 1
ATOM 2170 C CA . SER A 1 285 ? 4.749 12.755 -0.584 1.00 93.00 285 SER A CA 1
ATOM 2171 C C . SER A 1 285 ? 4.363 14.217 -0.888 1.00 93.00 285 SER A C 1
ATOM 2173 O O . SER A 1 285 ? 3.830 14.903 -0.022 1.00 93.00 285 SER A O 1
ATOM 2175 N N . SER A 1 286 ? 4.594 14.698 -2.112 1.00 93.19 286 SER A N 1
ATOM 2176 C CA . SER A 1 286 ? 4.061 15.956 -2.657 1.00 93.19 286 SER A CA 1
ATOM 2177 C C . SER A 1 286 ? 2.600 15.865 -3.136 1.00 93.19 286 SER A C 1
ATOM 2179 O O . SER A 1 286 ? 2.002 16.884 -3.475 1.00 93.19 286 SER A O 1
ATOM 2181 N N . GLY A 1 287 ? 2.014 14.663 -3.173 1.00 93.19 287 GLY A N 1
ATOM 2182 C CA . GLY A 1 287 ? 0.646 14.394 -3.626 1.00 93.19 287 GLY A CA 1
ATOM 2183 C C . GLY A 1 287 ? 0.496 14.141 -5.131 1.00 93.19 287 GLY A C 1
ATOM 2184 O O . GLY A 1 287 ? -0.607 13.831 -5.582 1.00 93.19 287 GLY A O 1
ATOM 2185 N N . PHE A 1 288 ? 1.571 14.236 -5.921 1.00 95.94 288 PHE A N 1
ATOM 2186 C CA . PHE A 1 288 ? 1.544 13.841 -7.332 1.00 95.94 288 PHE A CA 1
ATOM 2187 C C . PHE A 1 288 ? 1.531 12.315 -7.480 1.00 95.94 288 PHE A C 1
ATOM 2189 O O . PHE A 1 288 ? 2.180 11.600 -6.716 1.00 95.94 288 PHE A O 1
ATOM 2196 N N . VAL A 1 289 ? 0.818 11.806 -8.490 1.00 97.94 289 VAL A N 1
ATOM 2197 C CA . VAL A 1 289 ? 0.860 10.380 -8.847 1.00 97.94 289 VAL A CA 1
ATOM 2198 C C . VAL A 1 289 ? 2.277 10.030 -9.301 1.00 97.94 289 VAL A C 1
ATOM 2200 O O . VAL A 1 289 ? 2.843 10.707 -10.153 1.00 97.94 289 VAL A O 1
ATOM 2203 N N . LYS A 1 290 ? 2.831 8.962 -8.729 1.00 98.31 290 LYS A N 1
ATOM 2204 C CA . LYS A 1 290 ? 4.108 8.346 -9.103 1.00 98.31 290 LYS A CA 1
ATOM 2205 C C . LYS A 1 290 ? 3.887 7.192 -10.076 1.00 98.31 290 LYS A C 1
ATOM 2207 O O . LYS A 1 290 ? 4.605 7.066 -11.063 1.00 98.31 290 LYS A O 1
ATOM 2212 N N . TYR A 1 291 ? 2.881 6.362 -9.814 1.00 98.62 291 TYR A N 1
ATOM 2213 C CA . TYR A 1 291 ? 2.509 5.231 -10.660 1.00 98.62 291 TYR A CA 1
ATOM 2214 C C . TYR A 1 291 ? 0.996 5.014 -10.623 1.00 98.62 291 TYR A C 1
ATOM 2216 O O . TYR A 1 291 ? 0.394 5.105 -9.557 1.00 98.62 291 TYR A O 1
ATOM 2224 N N . GLU A 1 292 ? 0.391 4.676 -11.759 1.00 98.62 292 GLU A N 1
ATOM 2225 C CA . GLU A 1 292 ? -1.005 4.240 -11.866 1.00 98.62 292 GLU A CA 1
ATOM 2226 C C . GLU A 1 292 ? -1.088 3.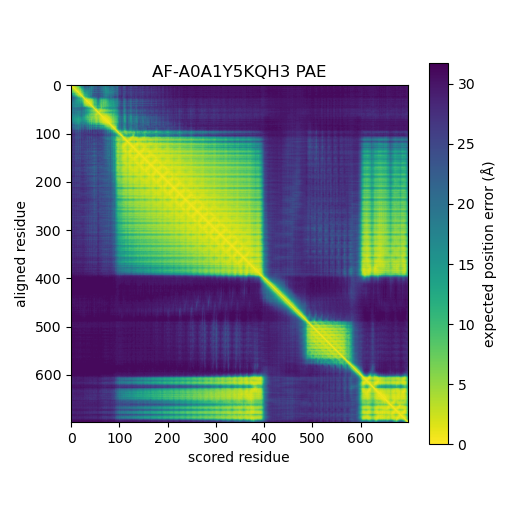006 -12.769 1.00 98.62 292 GLU A C 1
ATOM 2228 O O . GLU A 1 292 ? -0.639 3.046 -13.913 1.00 98.62 292 GLU A O 1
ATOM 2233 N N . GLY A 1 293 ? -1.640 1.903 -12.260 1.00 98.31 293 GLY A N 1
ATOM 2234 C CA . GLY A 1 293 ? -1.655 0.627 -12.977 1.00 98.31 293 GLY A CA 1
ATOM 2235 C C . GLY A 1 293 ? -1.965 -0.570 -12.084 1.00 98.31 293 GLY A C 1
ATOM 2236 O O . GLY A 1 293 ? -2.562 -0.432 -11.014 1.00 98.31 293 GLY A O 1
ATOM 2237 N N . GLU A 1 294 ? -1.557 -1.755 -12.530 1.00 98.19 294 GLU A N 1
ATOM 2238 C CA . GLU A 1 294 ? -1.713 -3.004 -11.785 1.00 98.19 294 GLU A CA 1
ATOM 2239 C C . GLU A 1 294 ? -0.539 -3.277 -10.829 1.00 98.19 294 GLU A C 1
ATOM 2241 O O . GLU A 1 294 ? 0.632 -3.025 -11.111 1.00 98.19 294 GLU A O 1
ATOM 2246 N N . PHE A 1 295 ? -0.860 -3.852 -9.674 1.00 98.44 295 PHE A N 1
ATOM 2247 C CA . PHE A 1 295 ? 0.087 -4.293 -8.659 1.00 98.44 295 PHE A CA 1
ATOM 2248 C C . PHE A 1 295 ? -0.061 -5.794 -8.420 1.00 98.44 295 PHE A C 1
ATOM 2250 O O . PHE A 1 295 ? -1.154 -6.353 -8.516 1.00 98.44 295 PHE A O 1
ATOM 2257 N N . LEU A 1 296 ? 1.032 -6.444 -8.032 1.00 97.44 296 LEU A N 1
ATOM 2258 C CA . LEU A 1 296 ? 1.032 -7.816 -7.540 1.00 97.44 296 LEU A CA 1
ATOM 2259 C C . LEU A 1 296 ? 1.955 -7.914 -6.322 1.00 97.44 296 LEU A C 1
ATOM 2261 O O . LEU A 1 296 ? 3.169 -7.749 -6.440 1.00 97.44 296 LEU A O 1
ATOM 2265 N N . LEU A 1 297 ? 1.371 -8.183 -5.150 1.00 95.06 297 LEU A N 1
ATOM 2266 C CA . LEU A 1 297 ? 2.079 -8.377 -3.874 1.00 95.06 297 LEU A CA 1
ATOM 2267 C C . LEU A 1 297 ? 3.078 -7.250 -3.516 1.00 95.06 297 LEU A C 1
ATOM 2269 O O . LEU A 1 297 ? 4.128 -7.512 -2.922 1.00 95.06 297 LEU A O 1
ATOM 2273 N N . GLY A 1 298 ? 2.734 -6.001 -3.842 1.00 95.25 298 GLY A N 1
ATOM 2274 C CA . GLY A 1 298 ? 3.537 -4.800 -3.585 1.00 95.25 298 GLY A CA 1
ATOM 2275 C C . GLY A 1 298 ? 4.465 -4.359 -4.725 1.00 95.25 298 GLY A C 1
ATOM 2276 O O . GLY A 1 298 ? 5.130 -3.339 -4.581 1.00 95.25 298 GLY A O 1
ATOM 2277 N N . SER A 1 299 ? 4.505 -5.079 -5.850 1.00 97.62 299 SER A N 1
ATOM 2278 C CA . SER A 1 299 ? 5.320 -4.734 -7.027 1.00 97.62 299 SER A CA 1
ATOM 2279 C C . SER A 1 299 ? 4.451 -4.299 -8.208 1.00 97.62 299 SER A C 1
ATOM 2281 O O . SER A 1 299 ? 3.377 -4.867 -8.403 1.00 97.62 299 SER A O 1
ATOM 2283 N N . TYR A 1 300 ? 4.929 -3.371 -9.049 1.00 98.19 300 TYR A N 1
ATOM 2284 C CA . TYR A 1 300 ? 4.253 -3.041 -10.313 1.00 98.19 300 TYR A CA 1
ATOM 2285 C C . TYR A 1 300 ? 4.147 -4.282 -11.215 1.00 98.19 300 TYR A C 1
ATOM 2287 O O . TYR A 1 300 ? 5.103 -5.063 -11.348 1.00 98.19 300 TYR A O 1
ATOM 2295 N N . HIS A 1 301 ? 2.987 -4.453 -11.837 1.00 97.25 301 HIS A N 1
ATOM 2296 C CA . HIS A 1 301 ? 2.630 -5.590 -12.677 1.00 97.25 301 HIS A CA 1
ATOM 2297 C C . HIS A 1 301 ? 1.714 -5.135 -13.827 1.00 97.25 301 HIS A C 1
ATOM 2299 O O . HIS A 1 301 ? 1.380 -3.956 -13.915 1.00 97.25 301 HIS A O 1
ATOM 2305 N N . GLY A 1 302 ? 1.316 -6.057 -14.708 1.00 97.00 302 GLY A N 1
ATOM 2306 C CA . GLY A 1 302 ? 0.284 -5.808 -15.717 1.00 97.00 302 GLY A CA 1
ATOM 2307 C C . GLY A 1 302 ? 0.576 -4.586 -16.583 1.00 97.00 302 GLY A C 1
ATOM 2308 O O . GLY A 1 302 ? 1.724 -4.370 -16.966 1.00 97.00 302 GLY A O 1
ATOM 2309 N N . ALA A 1 303 ? -0.451 -3.794 -16.893 1.00 97.94 303 ALA A N 1
ATOM 2310 C CA . ALA A 1 303 ? -0.306 -2.493 -17.546 1.00 97.94 303 ALA A CA 1
ATOM 2311 C C . ALA A 1 303 ? -0.253 -1.348 -16.517 1.00 97.94 303 ALA A C 1
ATOM 2313 O O . ALA A 1 303 ? -0.960 -1.375 -15.507 1.00 97.94 303 ALA A O 1
ATOM 2314 N N . GLY A 1 304 ? 0.536 -0.310 -16.801 1.00 98.31 304 GLY A N 1
ATOM 2315 C CA . GLY A 1 304 ? 0.549 0.914 -16.003 1.00 98.31 304 GLY A CA 1
ATOM 2316 C C . GLY A 1 304 ? 1.375 2.051 -16.599 1.00 98.31 304 GLY A C 1
ATOM 2317 O O . GLY A 1 304 ? 2.124 1.879 -17.564 1.00 98.31 304 GLY A O 1
ATOM 2318 N N . THR A 1 305 ? 1.258 3.217 -15.972 1.00 98.69 305 THR A N 1
ATOM 2319 C CA . THR A 1 305 ? 2.027 4.422 -16.282 1.00 98.69 305 THR A CA 1
ATOM 2320 C C . THR A 1 305 ? 2.834 4.846 -15.061 1.00 98.69 305 THR A C 1
ATOM 2322 O O . THR A 1 305 ? 2.291 5.023 -13.973 1.00 98.69 305 THR A O 1
ATOM 2325 N N . LEU A 1 306 ? 4.137 5.036 -15.258 1.00 98.38 306 LEU A N 1
ATOM 2326 C CA . LEU A 1 306 ? 5.051 5.671 -14.313 1.00 98.38 306 LEU A CA 1
ATOM 2327 C C . LEU A 1 306 ? 5.188 7.151 -14.683 1.00 98.38 306 LEU A C 1
ATOM 2329 O O . LEU A 1 306 ? 5.428 7.473 -15.850 1.00 98.38 306 LEU A O 1
ATOM 2333 N N . TYR A 1 307 ? 5.092 8.031 -13.693 1.00 98.19 307 TYR A N 1
ATOM 2334 C CA . TYR A 1 307 ? 5.142 9.482 -13.845 1.00 98.19 307 TYR A CA 1
ATOM 2335 C C . TYR A 1 307 ? 6.349 10.090 -13.120 1.00 98.19 307 TYR A C 1
ATOM 2337 O O . TYR A 1 307 ? 6.924 9.482 -12.220 1.00 98.19 307 TYR A O 1
ATOM 2345 N N . SER A 1 308 ? 6.719 11.308 -13.508 1.00 96.25 308 SER A N 1
ATOM 2346 C CA . SER A 1 308 ? 7.604 12.188 -12.749 1.00 96.25 308 SER A CA 1
ATOM 2347 C C . SER A 1 308 ? 6.839 12.905 -11.632 1.00 96.25 308 SER A C 1
ATOM 2349 O O . SER A 1 308 ? 5.622 13.073 -11.696 1.00 96.25 308 SER A O 1
ATOM 2351 N N . GLU A 1 309 ? 7.559 13.466 -10.659 1.00 95.38 309 GLU A N 1
ATOM 2352 C CA . GLU A 1 309 ? 6.970 14.370 -9.654 1.00 95.38 309 GLU A CA 1
ATOM 2353 C C . GLU A 1 309 ? 6.448 15.694 -10.264 1.00 95.38 309 GLU A C 1
ATOM 2355 O O . GLU A 1 309 ? 5.699 16.431 -9.633 1.00 95.38 309 GLU A O 1
ATOM 2360 N N . SER A 1 310 ? 6.769 15.974 -11.534 1.00 93.62 310 SER A N 1
ATOM 2361 C CA . SER A 1 310 ? 6.156 17.045 -12.336 1.00 93.62 310 SER A CA 1
ATOM 2362 C C . SER A 1 310 ? 4.901 16.607 -13.115 1.00 93.62 310 SER A C 1
ATOM 2364 O O . SER A 1 310 ? 4.396 17.371 -13.937 1.00 93.62 310 SER A O 1
ATOM 2366 N N . GLY A 1 311 ? 4.393 15.390 -12.878 1.00 93.44 311 GLY A N 1
ATOM 2367 C CA . GLY A 1 311 ? 3.158 14.859 -13.467 1.00 93.44 311 GLY A CA 1
ATOM 2368 C C . GLY A 1 311 ? 3.261 14.427 -14.935 1.00 93.44 311 GLY A C 1
ATOM 2369 O O . GLY A 1 311 ? 2.236 14.171 -15.566 1.00 93.44 311 GLY A O 1
ATOM 2370 N N . LYS A 1 312 ? 4.469 14.347 -15.503 1.00 96.12 312 LYS A N 1
ATOM 2371 C CA . LYS A 1 312 ? 4.694 13.877 -16.880 1.00 96.12 312 LYS A CA 1
ATOM 2372 C C . LYS A 1 312 ? 4.871 12.360 -16.904 1.00 96.12 312 LYS A C 1
ATOM 2374 O O . LYS A 1 312 ? 5.447 11.831 -15.956 1.00 96.12 312 LYS A O 1
ATOM 2379 N N . PRO A 1 313 ? 4.449 11.642 -17.958 1.00 97.50 313 PRO A N 1
ATOM 2380 C CA . PRO A 1 313 ? 4.811 10.238 -18.104 1.00 97.50 313 PRO A CA 1
ATOM 2381 C C . PRO A 1 313 ? 6.334 10.102 -18.251 1.00 97.50 313 PRO A C 1
ATOM 2383 O O . PRO A 1 313 ? 6.961 10.863 -18.980 1.00 97.50 313 PRO A O 1
ATOM 2386 N N . LEU A 1 314 ? 6.909 9.112 -17.570 1.00 97.88 314 LEU A N 1
ATOM 2387 C CA . LEU A 1 314 ? 8.278 8.613 -17.763 1.00 97.88 314 LEU A CA 1
ATOM 2388 C C . LEU A 1 314 ? 8.268 7.246 -18.465 1.00 97.88 314 LEU A C 1
ATOM 2390 O O . LEU A 1 314 ? 9.228 6.868 -19.144 1.00 97.88 314 LEU A O 1
ATOM 2394 N N . TYR A 1 315 ? 7.187 6.480 -18.295 1.00 98.50 315 TYR A N 1
ATOM 2395 C CA . TYR A 1 315 ? 6.945 5.239 -19.022 1.00 98.50 315 TYR A CA 1
ATOM 2396 C C . TYR A 1 315 ? 5.461 4.875 -19.039 1.00 98.50 315 TYR A C 1
ATOM 2398 O O . TYR A 1 315 ? 4.828 4.907 -17.989 1.00 98.50 315 TYR A O 1
ATOM 2406 N N . VAL A 1 316 ? 4.947 4.462 -20.194 1.00 98.56 316 VAL A N 1
ATOM 2407 C CA . VAL A 1 316 ? 3.615 3.864 -20.376 1.00 98.56 316 VAL A CA 1
ATOM 2408 C C . VAL A 1 316 ? 3.826 2.461 -20.940 1.00 98.56 316 VAL A C 1
ATOM 2410 O O . VAL A 1 316 ? 4.504 2.314 -21.952 1.00 98.56 316 VAL A O 1
ATOM 2413 N N . GLY A 1 317 ? 3.294 1.412 -20.317 1.00 98.06 317 GLY A N 1
ATOM 2414 C CA . GLY A 1 317 ? 3.460 0.053 -20.841 1.00 98.06 317 GLY A CA 1
ATOM 2415 C C . GLY A 1 317 ? 3.272 -1.033 -19.797 1.00 98.06 317 GLY A C 1
ATOM 2416 O O . GLY A 1 317 ? 2.620 -0.829 -18.774 1.00 98.06 317 GLY A O 1
ATOM 2417 N N . THR A 1 318 ? 3.836 -2.209 -20.065 1.00 98.12 318 THR A N 1
ATOM 2418 C CA . THR A 1 318 ? 3.701 -3.369 -19.178 1.00 98.12 318 THR A CA 1
ATOM 2419 C C . THR A 1 318 ? 4.844 -3.525 -18.165 1.00 98.12 318 THR A C 1
ATOM 2421 O O . THR A 1 318 ? 5.999 -3.173 -18.409 1.00 98.12 318 THR A O 1
ATOM 2424 N N . PHE A 1 319 ? 4.524 -4.073 -16.992 1.00 98.12 319 PHE A N 1
ATOM 2425 C CA . PHE A 1 319 ? 5.448 -4.279 -15.878 1.00 98.12 319 PHE A CA 1
ATOM 2426 C C . PHE A 1 319 ? 5.450 -5.736 -15.413 1.00 98.12 319 PHE A C 1
ATOM 2428 O O . PHE A 1 319 ? 4.426 -6.418 -15.407 1.00 98.12 319 PHE A O 1
ATOM 2435 N N . LEU A 1 320 ? 6.609 -6.214 -14.964 1.00 97.06 320 LEU A N 1
ATOM 2436 C CA . LEU A 1 320 ? 6.766 -7.536 -14.369 1.00 97.06 320 LEU A CA 1
ATOM 2437 C C . LEU A 1 320 ? 7.729 -7.454 -13.182 1.00 97.06 320 LEU A C 1
ATOM 2439 O O . LEU A 1 320 ? 8.930 -7.265 -13.359 1.00 97.06 320 LEU A O 1
ATOM 2443 N N . GLY A 1 321 ? 7.198 -7.577 -11.962 1.00 92.62 321 GLY A N 1
ATOM 2444 C CA . GLY A 1 321 ? 8.007 -7.545 -10.739 1.00 92.62 321 GLY A CA 1
ATOM 2445 C C . GLY A 1 321 ? 8.673 -6.188 -10.489 1.00 92.62 321 GLY A C 1
ATOM 2446 O O . GLY A 1 321 ? 9.810 -6.145 -10.033 1.00 92.62 321 GLY A O 1
ATOM 2447 N N . GLY A 1 322 ? 8.000 -5.085 -10.834 1.00 94.44 322 GLY A N 1
ATOM 2448 C CA . GLY A 1 322 ? 8.549 -3.727 -10.757 1.00 94.44 322 GLY A CA 1
ATOM 2449 C C . GLY A 1 322 ? 9.378 -3.293 -11.974 1.00 94.44 322 GLY A C 1
ATOM 2450 O O . GLY A 1 322 ? 9.524 -2.095 -12.206 1.00 94.44 322 GLY A O 1
ATOM 2451 N N . ALA A 1 323 ? 9.881 -4.226 -12.790 1.00 96.81 323 ALA A N 1
ATOM 2452 C CA . ALA A 1 323 ? 10.659 -3.913 -13.988 1.00 96.81 323 ALA A CA 1
ATOM 2453 C C . ALA A 1 323 ? 9.766 -3.674 -15.220 1.00 96.81 323 ALA A C 1
ATOM 2455 O O . ALA A 1 323 ? 8.751 -4.350 -15.397 1.00 96.81 323 ALA A O 1
ATOM 2456 N N . LYS A 1 324 ? 10.181 -2.759 -16.110 1.00 97.75 324 LYS A N 1
ATOM 2457 C CA . LYS A 1 324 ? 9.556 -2.567 -17.434 1.00 97.75 324 LYS A CA 1
ATOM 2458 C C . LYS A 1 324 ? 9.731 -3.842 -18.265 1.00 97.75 324 LYS A C 1
ATOM 2460 O O . LYS A 1 324 ? 10.833 -4.395 -18.318 1.00 97.75 324 LYS A O 1
ATOM 2465 N N . SER A 1 325 ? 8.662 -4.310 -18.896 1.00 97.00 325 SER A N 1
ATOM 2466 C CA . SER A 1 325 ? 8.612 -5.591 -19.609 1.00 97.00 325 SER A CA 1
ATOM 2467 C C . SER A 1 325 ? 7.575 -5.529 -20.732 1.00 97.00 325 SER A C 1
ATOM 2469 O O . SER A 1 325 ? 6.718 -4.653 -20.721 1.00 97.00 325 SER A O 1
ATOM 2471 N N . GLY A 1 326 ? 7.603 -6.450 -21.695 1.00 95.94 326 GLY A N 1
ATOM 2472 C CA . GLY A 1 326 ? 6.618 -6.480 -22.783 1.00 95.94 326 GLY A CA 1
ATOM 2473 C C . GLY A 1 326 ? 6.700 -5.231 -23.664 1.00 95.94 326 GLY A C 1
ATOM 2474 O O . GLY A 1 326 ? 7.797 -4.798 -23.993 1.00 95.94 326 GLY A O 1
ATOM 2475 N N . THR A 1 327 ? 5.572 -4.658 -24.077 1.00 96.69 327 THR A N 1
ATOM 2476 C CA . THR A 1 327 ? 5.536 -3.447 -24.921 1.00 96.69 327 THR A CA 1
ATOM 2477 C C . THR A 1 327 ? 5.346 -2.174 -24.099 1.00 96.69 327 THR A C 1
ATOM 2479 O O . THR A 1 327 ? 4.547 -2.160 -23.163 1.00 96.69 327 THR A O 1
ATOM 2482 N N . GLY A 1 328 ? 6.015 -1.087 -24.486 1.00 97.94 328 GLY A N 1
ATOM 2483 C CA . GLY A 1 328 ? 5.758 0.238 -23.926 1.00 97.94 328 GLY A CA 1
ATOM 2484 C C . GLY A 1 328 ? 6.505 1.386 -24.605 1.00 97.94 328 GLY A C 1
ATOM 2485 O O . GLY A 1 328 ? 7.247 1.202 -25.569 1.00 97.94 328 GLY A O 1
ATOM 2486 N N . GLU A 1 329 ? 6.309 2.568 -24.040 1.00 98.50 329 GLU A N 1
ATOM 2487 C CA . GLU A 1 329 ? 6.803 3.875 -24.462 1.00 98.50 329 GLU A CA 1
ATOM 2488 C C . GLU A 1 329 ? 7.579 4.488 -23.288 1.00 98.50 329 GLU A C 1
ATOM 2490 O O . GLU A 1 329 ? 7.070 4.555 -22.170 1.00 98.50 329 GLU A O 1
ATOM 2495 N N . ALA A 1 330 ? 8.823 4.916 -23.502 1.00 98.00 330 ALA A N 1
ATOM 2496 C CA . ALA A 1 330 ? 9.661 5.573 -22.501 1.00 98.00 330 ALA A CA 1
ATOM 2497 C C . ALA A 1 330 ? 9.948 7.022 -22.899 1.00 98.00 330 ALA A C 1
ATOM 2499 O O . ALA A 1 330 ? 10.323 7.302 -24.040 1.00 98.00 330 ALA A O 1
ATOM 2500 N N . TYR A 1 331 ? 9.820 7.919 -21.927 1.00 97.81 331 TYR A N 1
ATOM 2501 C CA . TYR A 1 331 ? 9.918 9.367 -22.085 1.00 97.81 331 TYR A CA 1
ATOM 2502 C C . TYR A 1 331 ? 11.061 9.932 -21.231 1.00 97.81 331 TYR A C 1
ATOM 2504 O O . TYR A 1 331 ? 11.603 9.241 -20.365 1.00 97.81 331 TYR A O 1
ATOM 2512 N N . ASP A 1 332 ? 11.424 11.191 -21.468 1.00 94.62 332 ASP A N 1
ATOM 2513 C CA . ASP A 1 332 ? 12.334 11.961 -20.615 1.00 94.62 332 ASP A CA 1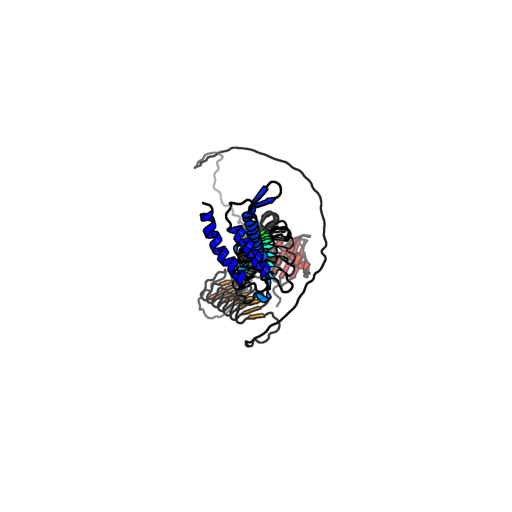
ATOM 2514 C C . ASP A 1 332 ? 11.600 12.944 -19.679 1.00 94.62 332 ASP A C 1
ATOM 2516 O O . ASP A 1 332 ? 10.378 13.088 -19.718 1.00 94.62 332 ASP A O 1
ATOM 2520 N N . ASP A 1 333 ? 12.357 13.690 -18.868 1.00 91.56 333 ASP A N 1
ATOM 2521 C CA . ASP A 1 333 ? 11.825 14.722 -17.963 1.00 91.56 333 ASP A CA 1
ATOM 2522 C C . ASP A 1 333 ? 11.188 15.925 -18.699 1.00 91.56 333 ASP A C 1
ATOM 2524 O O . ASP A 1 333 ? 10.451 16.729 -18.108 1.00 91.56 333 ASP A O 1
ATOM 2528 N N . ALA A 1 334 ? 11.440 16.076 -20.005 1.00 92.00 334 ALA A N 1
ATOM 2529 C CA . ALA A 1 334 ? 10.734 17.036 -20.848 1.00 92.00 334 ALA A CA 1
ATOM 2530 C C . ALA A 1 334 ? 9.335 16.520 -21.243 1.00 92.00 334 ALA A C 1
ATOM 2532 O O . ALA A 1 334 ? 8.441 17.347 -21.441 1.00 92.00 334 ALA A O 1
ATOM 2533 N N . GLY A 1 335 ? 9.104 15.205 -21.218 1.00 93.25 335 GLY A N 1
ATOM 2534 C CA . GLY A 1 335 ? 7.899 14.530 -21.706 1.00 93.25 335 GLY A CA 1
ATOM 2535 C C . GLY A 1 335 ? 8.005 14.122 -23.179 1.00 93.25 335 GLY A C 1
ATOM 2536 O O . GLY A 1 335 ? 6.989 13.848 -23.813 1.00 93.25 335 GLY A O 1
ATOM 2537 N N . ILE A 1 336 ? 9.217 14.117 -23.740 1.00 95.44 336 ILE A N 1
ATOM 2538 C CA . ILE A 1 336 ? 9.494 13.753 -25.130 1.00 95.44 336 ILE A CA 1
ATOM 2539 C C . ILE A 1 336 ? 9.701 12.239 -25.195 1.00 95.44 336 ILE A C 1
ATOM 2541 O O . ILE A 1 336 ? 10.459 11.675 -24.402 1.00 95.44 336 ILE A O 1
ATOM 2545 N N . LEU A 1 337 ? 9.017 11.575 -26.131 1.00 97.00 337 LEU A N 1
ATOM 2546 C CA . LEU A 1 337 ? 9.182 10.143 -26.385 1.00 97.00 337 LEU A CA 1
ATOM 2547 C C . LEU A 1 337 ? 10.635 9.869 -26.789 1.00 97.00 337 LEU A C 1
ATOM 2549 O O . LEU A 1 337 ? 11.152 10.505 -27.703 1.00 97.00 337 LEU A O 1
ATOM 2553 N N . ARG A 1 338 ? 11.292 8.927 -26.108 1.00 96.56 338 ARG A N 1
ATOM 2554 C CA . ARG A 1 338 ? 12.681 8.515 -26.370 1.00 96.56 338 ARG A CA 1
ATOM 2555 C C . ARG A 1 338 ? 12.784 7.115 -26.949 1.00 96.56 338 ARG A C 1
ATOM 2557 O O . ARG A 1 338 ? 13.688 6.860 -27.740 1.00 96.56 338 ARG A O 1
ATOM 2564 N N . TYR A 1 339 ? 11.869 6.222 -26.586 1.00 97.44 339 TYR A N 1
ATOM 2565 C CA . TYR A 1 339 ? 11.804 4.869 -27.127 1.00 97.44 339 TYR A CA 1
ATOM 2566 C C . TYR A 1 339 ? 10.370 4.341 -27.118 1.00 97.44 339 TYR A C 1
ATOM 2568 O O . TYR A 1 339 ? 9.697 4.441 -26.097 1.00 97.44 339 TYR A O 1
ATOM 2576 N N . GLU A 1 340 ? 9.945 3.712 -28.207 1.00 97.88 340 GLU A N 1
ATOM 2577 C CA . GLU A 1 340 ? 8.764 2.841 -28.262 1.00 97.88 340 GLU A CA 1
ATOM 2578 C C . GLU A 1 340 ? 9.226 1.415 -28.599 1.00 97.88 340 GLU A C 1
ATOM 2580 O O . GLU A 1 340 ? 10.174 1.239 -29.370 1.00 97.88 340 GLU A O 1
ATOM 2585 N N . GLY A 1 341 ? 8.563 0.386 -28.074 1.00 96.81 341 GLY A N 1
ATOM 2586 C CA . GLY A 1 341 ? 8.833 -0.999 -28.466 1.00 96.81 341 GLY A CA 1
ATOM 2587 C C . GLY A 1 341 ? 8.882 -1.974 -27.301 1.00 96.81 341 GLY A C 1
ATOM 2588 O O . GLY A 1 341 ? 8.145 -1.838 -26.323 1.00 96.81 341 GLY A O 1
ATOM 2589 N N . GLN A 1 342 ? 9.723 -2.998 -27.433 1.00 97.31 342 GLN A N 1
ATOM 2590 C CA . GLN A 1 342 ? 9.814 -4.098 -26.480 1.00 97.31 342 GLN A CA 1
ATOM 2591 C C . GLN A 1 342 ? 10.844 -3.861 -25.355 1.00 97.31 342 GLN A C 1
ATOM 2593 O O . GLN A 1 342 ? 11.912 -3.273 -25.522 1.00 97.31 342 GLN A O 1
ATOM 2598 N N . PHE A 1 343 ? 10.508 -4.363 -24.171 1.00 97.38 343 PHE A N 1
ATOM 2599 C CA . PHE A 1 343 ? 11.286 -4.280 -22.942 1.00 97.38 343 PHE A CA 1
ATOM 2600 C C . PHE A 1 343 ? 11.443 -5.667 -22.321 1.00 97.38 343 PHE A C 1
ATOM 2602 O O . PHE A 1 343 ? 10.523 -6.488 -22.341 1.00 97.38 343 PHE A O 1
ATOM 2609 N N . ALA A 1 344 ? 12.593 -5.903 -21.700 1.00 95.94 344 ALA A N 1
ATOM 2610 C CA . ALA A 1 344 ? 12.809 -7.018 -20.786 1.00 95.94 344 ALA A CA 1
ATOM 2611 C C . ALA A 1 344 ? 13.692 -6.539 -19.630 1.00 95.94 344 ALA A C 1
ATOM 2613 O O . ALA A 1 344 ? 14.663 -5.827 -19.866 1.00 95.94 344 ALA A O 1
ATOM 2614 N N . GLU A 1 345 ? 13.352 -6.904 -18.391 1.00 93.81 345 GLU A N 1
ATOM 2615 C CA . GLU A 1 345 ? 14.142 -6.577 -17.187 1.00 93.81 345 GLU A CA 1
ATOM 2616 C C . GLU A 1 345 ? 14.518 -5.079 -17.065 1.00 93.81 345 GLU A C 1
ATOM 2618 O O . GLU A 1 345 ? 15.576 -4.717 -16.556 1.00 93.81 345 GLU A O 1
ATOM 2623 N N . GLY A 1 346 ? 13.647 -4.180 -17.541 1.00 94.06 346 GLY A N 1
ATOM 2624 C CA . GLY A 1 346 ? 13.863 -2.731 -17.519 1.00 94.06 346 GLY A CA 1
ATOM 2625 C C . GLY A 1 346 ? 14.587 -2.137 -18.737 1.00 94.06 346 GLY A C 1
ATOM 2626 O O . GLY A 1 346 ? 14.567 -0.914 -18.884 1.00 94.06 346 GLY A O 1
ATOM 2627 N N . VAL A 1 347 ? 15.184 -2.948 -19.620 1.00 96.12 347 VAL A N 1
ATOM 2628 C CA . VAL A 1 347 ? 15.992 -2.483 -20.768 1.00 96.12 347 VAL A CA 1
ATOM 2629 C C . VAL A 1 347 ? 15.318 -2.720 -22.124 1.00 96.12 347 VAL A C 1
ATOM 2631 O O . VAL A 1 347 ? 14.511 -3.636 -22.277 1.00 96.12 347 VAL A O 1
ATOM 2634 N N . TYR A 1 348 ? 15.683 -1.907 -23.125 1.00 96.31 348 TYR A N 1
ATOM 2635 C CA . TYR A 1 348 ? 15.219 -2.060 -24.511 1.00 96.31 348 TYR A CA 1
ATOM 2636 C C . TYR A 1 348 ? 15.660 -3.405 -25.102 1.00 96.31 348 TYR A C 1
ATOM 2638 O O . TYR A 1 348 ? 16.829 -3.797 -24.996 1.00 96.31 348 TYR A O 1
ATOM 2646 N N . GLN A 1 349 ? 14.730 -4.096 -25.749 1.00 96.00 349 GLN A N 1
ATOM 2647 C CA . GLN A 1 349 ? 14.877 -5.466 -26.235 1.00 96.00 349 GLN A CA 1
ATOM 2648 C C . GLN A 1 349 ? 13.969 -5.655 -27.463 1.00 96.00 349 GLN A C 1
ATOM 2650 O O . GLN A 1 349 ? 13.027 -4.898 -27.645 1.00 96.00 349 GLN A O 1
ATOM 2655 N N . GLY A 1 350 ? 14.201 -6.659 -28.311 1.00 94.06 350 GLY A N 1
ATOM 2656 C CA . GLY A 1 350 ? 13.248 -7.000 -29.377 1.00 94.06 350 GLY A CA 1
ATOM 2657 C C . GLY A 1 3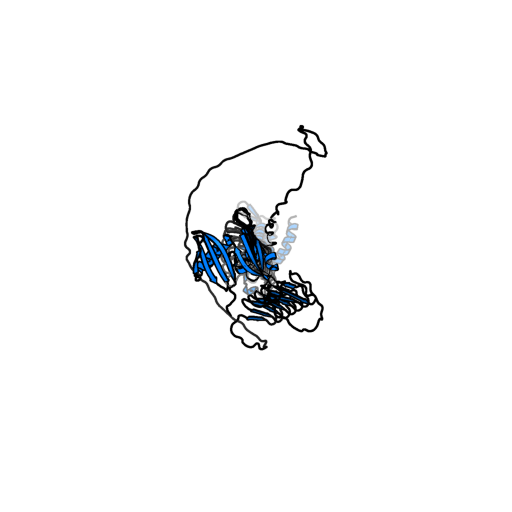50 ? 13.130 -5.907 -30.444 1.00 94.06 350 GLY A C 1
ATOM 2658 O O . GLY A 1 350 ? 14.152 -5.369 -30.854 1.00 94.06 350 GLY A O 1
ATOM 2659 N N . ILE A 1 351 ? 11.923 -5.601 -30.929 1.00 94.00 351 ILE A N 1
ATOM 2660 C CA . ILE A 1 351 ? 11.694 -4.554 -31.949 1.00 94.00 351 ILE A CA 1
ATOM 2661 C C . ILE A 1 351 ? 11.249 -3.238 -31.288 1.00 94.00 351 ILE A C 1
ATOM 2663 O O . ILE A 1 351 ? 10.438 -3.257 -30.362 1.00 94.00 351 ILE A O 1
ATOM 2667 N N . GLY A 1 352 ? 11.743 -2.100 -31.793 1.00 95.94 352 GLY A N 1
ATOM 2668 C CA . GLY A 1 352 ? 11.306 -0.762 -31.380 1.00 95.94 352 GLY A CA 1
ATOM 2669 C C . GLY A 1 352 ? 11.792 0.385 -32.277 1.00 95.94 352 GLY A C 1
ATOM 2670 O O . GLY A 1 352 ? 12.494 0.160 -33.271 1.00 95.94 352 GLY A O 1
ATOM 2671 N N . SER A 1 353 ? 11.451 1.614 -31.884 1.00 95.56 353 SER A N 1
ATOM 2672 C CA . SER A 1 353 ? 11.940 2.877 -32.460 1.00 95.56 353 SER A CA 1
ATOM 2673 C C . SER A 1 353 ? 12.583 3.738 -31.362 1.00 95.56 353 SER A C 1
ATOM 2675 O O . SER A 1 353 ? 12.084 3.802 -30.242 1.00 95.56 353 SER A O 1
ATOM 2677 N N . LEU A 1 354 ? 13.699 4.399 -31.673 1.00 95.31 354 LEU A N 1
ATOM 2678 C CA . LEU A 1 354 ? 14.479 5.260 -30.775 1.00 95.31 354 LEU A CA 1
ATOM 2679 C C . LEU A 1 354 ? 14.504 6.692 -31.322 1.00 95.31 354 LEU A C 1
ATOM 2681 O O . LEU A 1 354 ? 14.739 6.889 -32.516 1.00 95.31 354 LEU A O 1
ATOM 2685 N N . TYR A 1 355 ? 14.325 7.674 -30.440 1.00 94.81 355 TYR A N 1
ATOM 2686 C CA . TYR A 1 355 ? 14.089 9.080 -30.779 1.00 94.81 355 TYR A CA 1
ATOM 2687 C C . TYR A 1 355 ? 15.132 10.018 -30.152 1.00 94.81 355 TYR A C 1
ATOM 2689 O O . TYR A 1 355 ? 15.660 9.746 -29.069 1.00 94.81 355 TYR A O 1
ATOM 2697 N N . ASP A 1 356 ? 15.447 11.118 -30.841 1.00 91.69 356 ASP A N 1
ATOM 2698 C CA . ASP A 1 356 ? 16.412 12.127 -30.387 1.00 91.69 356 ASP A CA 1
ATOM 2699 C C . ASP A 1 356 ? 15.829 13.096 -29.336 1.00 91.69 356 ASP A C 1
ATOM 2701 O O . ASP A 1 356 ? 14.905 12.752 -28.600 1.00 91.69 356 ASP A O 1
ATOM 2705 N N . ALA A 1 357 ? 16.449 14.269 -29.165 1.00 91.50 357 ALA A N 1
ATOM 2706 C CA . ALA A 1 357 ? 16.031 15.285 -28.197 1.00 91.50 357 ALA A CA 1
ATOM 2707 C C . ALA A 1 357 ? 14.905 16.204 -28.691 1.00 91.50 357 ALA A C 1
ATOM 2709 O O . ALA A 1 357 ? 14.294 16.874 -27.864 1.00 91.50 357 ALA A O 1
ATOM 2710 N N . ASP A 1 358 ? 14.620 16.203 -29.992 1.00 92.12 358 ASP A N 1
ATOM 2711 C CA . ASP A 1 358 ? 13.552 16.980 -30.621 1.00 92.12 358 ASP A CA 1
ATOM 2712 C C . ASP A 1 358 ? 12.338 16.089 -30.972 1.00 92.12 358 ASP A C 1
ATOM 2714 O O . ASP A 1 358 ? 11.304 16.578 -31.427 1.00 92.12 358 ASP A O 1
ATOM 2718 N N . GLY A 1 359 ? 12.445 14.775 -30.729 1.00 90.44 359 GLY A N 1
ATOM 2719 C CA . GLY A 1 359 ? 11.404 13.778 -30.985 1.00 90.44 359 GLY A CA 1
ATOM 2720 C C . GLY A 1 359 ? 11.446 13.175 -32.393 1.00 90.44 359 GLY A C 1
ATOM 2721 O O . GLY A 1 359 ? 10.469 12.556 -32.815 1.00 90.44 359 GLY A O 1
ATOM 2722 N N . ALA A 1 360 ? 12.547 13.327 -33.135 1.00 91.00 360 ALA A N 1
ATOM 2723 C CA . ALA A 1 360 ? 12.718 12.697 -34.443 1.00 91.00 360 ALA A CA 1
ATOM 2724 C C . ALA A 1 360 ? 13.309 11.280 -34.319 1.00 91.00 360 ALA A C 1
ATOM 2726 O O . ALA A 1 360 ? 14.101 10.984 -33.422 1.00 91.00 360 ALA A O 1
ATOM 2727 N N . VAL A 1 361 ? 12.921 10.380 -35.230 1.00 90.81 361 VAL A N 1
ATOM 2728 C CA . VAL A 1 361 ? 13.361 8.972 -35.229 1.00 90.81 361 VAL A CA 1
ATOM 2729 C C . VAL A 1 361 ? 14.850 8.883 -35.576 1.00 90.81 361 VAL A C 1
ATOM 2731 O O . VAL A 1 361 ? 15.240 9.103 -36.721 1.00 90.81 361 VAL A O 1
ATOM 2734 N N . MET A 1 362 ? 15.683 8.485 -34.611 1.00 91.25 362 MET A N 1
ATOM 2735 C CA . MET A 1 362 ? 17.099 8.178 -34.844 1.00 91.25 362 MET A CA 1
ATOM 2736 C C . MET A 1 362 ? 17.302 6.793 -35.452 1.00 91.25 362 MET A C 1
ATOM 2738 O O . MET A 1 362 ? 18.217 6.601 -36.248 1.00 91.25 362 MET A O 1
ATOM 2742 N N . TYR A 1 363 ? 16.516 5.802 -35.032 1.00 92.31 363 TYR A N 1
ATOM 2743 C CA . TYR A 1 363 ? 16.666 4.411 -35.460 1.00 92.31 363 TYR A CA 1
ATOM 2744 C C . TYR A 1 363 ? 15.365 3.641 -35.243 1.00 92.31 363 TYR A C 1
ATOM 2746 O O . TYR A 1 363 ? 14.704 3.820 -34.225 1.00 92.31 363 TYR A O 1
ATOM 2754 N N . LYS A 1 364 ? 15.043 2.736 -36.167 1.00 94.50 364 LYS A N 1
ATOM 2755 C CA . LYS A 1 364 ? 14.004 1.718 -36.007 1.00 94.50 364 LYS A CA 1
ATOM 2756 C C . LYS A 1 364 ? 14.617 0.356 -36.305 1.00 94.50 364 LYS A C 1
ATOM 2758 O O . LYS A 1 364 ? 15.439 0.244 -37.216 1.00 94.50 364 LYS A O 1
ATOM 2763 N N . GLY A 1 365 ? 14.257 -0.668 -35.538 1.00 93.62 365 GLY A N 1
ATOM 2764 C CA . GLY A 1 365 ? 14.839 -1.995 -35.704 1.00 93.62 365 GLY A CA 1
ATOM 2765 C C . GLY A 1 365 ? 14.927 -2.797 -34.418 1.00 93.62 365 GLY A C 1
ATOM 2766 O O . GLY A 1 365 ? 14.066 -2.700 -33.546 1.00 93.62 365 GLY A O 1
ATOM 2767 N N . PHE A 1 366 ? 15.976 -3.611 -34.332 1.00 94.69 366 PHE A N 1
ATOM 2768 C CA . PHE A 1 366 ? 16.186 -4.555 -33.244 1.00 94.69 366 PHE A CA 1
ATOM 2769 C C . PHE A 1 366 ? 17.015 -3.950 -32.110 1.00 94.69 366 PHE A C 1
ATOM 2771 O O . PHE A 1 366 ? 17.948 -3.182 -32.338 1.00 94.69 366 PHE A O 1
ATOM 2778 N N . PHE A 1 367 ? 16.710 -4.352 -30.881 1.00 95.19 367 PHE A N 1
ATOM 2779 C CA . PHE A 1 367 ? 17.386 -3.956 -29.654 1.00 95.19 367 PHE A CA 1
ATOM 2780 C C . PHE A 1 367 ? 17.759 -5.189 -28.842 1.00 95.19 367 PHE A C 1
ATOM 2782 O O . PHE A 1 367 ? 17.046 -6.197 -28.823 1.00 95.19 367 PHE A O 1
ATOM 2789 N N . ARG A 1 368 ? 18.892 -5.110 -28.149 1.00 93.50 368 ARG A N 1
ATOM 2790 C CA . ARG A 1 368 ? 19.354 -6.163 -27.251 1.00 93.50 368 ARG A CA 1
ATOM 2791 C C . ARG A 1 368 ? 20.127 -5.548 -26.095 1.00 93.50 368 ARG A C 1
ATOM 2793 O O . ARG A 1 368 ? 21.094 -4.826 -26.329 1.00 93.50 368 ARG A O 1
ATOM 2800 N N . ALA A 1 369 ? 19.714 -5.851 -24.865 1.00 91.19 369 ALA A N 1
ATOM 2801 C CA . ALA A 1 369 ? 20.328 -5.320 -23.644 1.00 91.19 369 ALA A CA 1
ATOM 2802 C C . ALA A 1 369 ? 20.491 -3.780 -23.665 1.00 91.19 369 ALA A C 1
ATOM 2804 O O . ALA A 1 369 ? 21.565 -3.242 -23.397 1.00 91.19 369 ALA A O 1
ATOM 2805 N N . GLY A 1 370 ? 19.428 -3.063 -24.045 1.00 92.12 370 GLY A N 1
ATOM 2806 C CA . GLY A 1 370 ? 19.377 -1.597 -24.049 1.00 92.12 370 GLY A CA 1
ATOM 2807 C C . GLY A 1 370 ? 20.013 -0.903 -25.260 1.00 92.12 370 GLY A C 1
ATOM 2808 O O . GLY A 1 370 ? 19.890 0.312 -25.373 1.00 92.12 370 GLY A O 1
ATOM 2809 N N . SER A 1 371 ? 20.671 -1.628 -26.172 1.00 91.75 371 SER A N 1
ATOM 2810 C CA . SER A 1 371 ? 21.361 -1.045 -27.339 1.00 91.75 371 SER A CA 1
ATOM 2811 C C . SER A 1 371 ? 20.748 -1.487 -28.676 1.00 91.75 371 SER A C 1
ATOM 2813 O O . SER A 1 371 ? 20.310 -2.637 -28.774 1.00 91.75 371 SER A O 1
ATOM 2815 N N . PRO A 1 372 ? 20.775 -0.639 -29.727 1.00 93.75 372 PRO A N 1
ATOM 2816 C CA . PRO A 1 372 ? 20.502 -1.052 -31.103 1.00 93.75 372 PRO A CA 1
ATOM 2817 C C . PRO A 1 372 ? 21.357 -2.253 -31.524 1.00 93.75 372 PRO A C 1
ATOM 2819 O O . PRO A 1 372 ? 22.572 -2.280 -31.321 1.00 93.75 372 PRO A O 1
ATOM 2822 N N . TRP A 1 373 ? 20.718 -3.256 -32.119 1.00 91.94 373 TRP A N 1
ATOM 2823 C CA . TRP A 1 373 ? 21.301 -4.560 -32.415 1.00 91.94 373 TRP A CA 1
ATOM 2824 C C . TRP A 1 373 ? 21.199 -4.865 -33.913 1.00 91.94 373 TRP A C 1
ATOM 2826 O O . TRP A 1 373 ? 20.337 -5.615 -34.364 1.00 91.94 373 TRP A O 1
ATOM 2836 N N . ALA A 1 374 ? 22.112 -4.268 -34.688 1.00 87.88 374 ALA A N 1
ATOM 2837 C CA . ALA A 1 374 ? 22.200 -4.404 -36.147 1.00 87.88 374 ALA A CA 1
ATOM 2838 C C . ALA A 1 374 ? 22.149 -5.862 -36.639 1.00 87.88 374 ALA A C 1
ATOM 2840 O O . ALA A 1 374 ? 21.522 -6.152 -37.656 1.00 87.88 374 ALA A O 1
ATOM 2841 N N . ASP A 1 375 ? 22.778 -6.776 -35.896 1.00 88.06 375 ASP A N 1
ATOM 2842 C CA . ASP A 1 375 ? 22.832 -8.202 -36.205 1.00 88.06 375 ASP A CA 1
ATOM 2843 C C . ASP A 1 375 ? 21.435 -8.864 -36.243 1.00 88.06 375 ASP A C 1
ATOM 2845 O O . ASP A 1 375 ? 21.277 -9.887 -36.900 1.00 88.06 375 ASP A O 1
ATOM 2849 N N . GLY A 1 376 ? 20.412 -8.276 -35.607 1.00 87.44 376 GLY A N 1
ATOM 2850 C CA . GLY A 1 376 ? 19.028 -8.769 -35.651 1.00 87.44 376 GLY A CA 1
ATOM 2851 C C . GLY A 1 376 ? 18.364 -8.682 -37.032 1.00 87.44 376 GLY A C 1
ATOM 2852 O O . GLY A 1 376 ? 17.389 -9.385 -37.279 1.00 87.44 376 GLY A O 1
ATOM 2853 N N . PHE A 1 377 ? 18.906 -7.877 -37.955 1.00 90.12 377 PHE A N 1
ATOM 2854 C CA . PHE A 1 377 ? 18.474 -7.864 -39.358 1.00 90.12 377 PHE A CA 1
ATOM 2855 C C . PHE A 1 377 ? 19.068 -9.005 -40.197 1.00 90.12 377 PHE A C 1
ATOM 2857 O O . PHE A 1 377 ? 18.690 -9.155 -41.354 1.00 90.12 377 PHE A O 1
ATOM 2864 N N . HIS A 1 378 ? 20.018 -9.785 -39.679 1.00 85.00 378 HIS A N 1
ATOM 2865 C CA . HIS A 1 378 ? 20.674 -10.823 -40.470 1.00 85.00 378 HIS A CA 1
ATOM 2866 C C . HIS A 1 378 ? 19.724 -11.994 -40.775 1.00 85.00 378 HIS A C 1
ATOM 2868 O O . HIS A 1 378 ? 19.089 -12.532 -39.871 1.00 85.00 378 HIS A O 1
ATOM 2874 N N . GLY A 1 379 ? 19.632 -12.394 -42.049 1.00 83.75 379 GLY A N 1
ATOM 2875 C CA . GLY A 1 379 ? 18.864 -13.567 -42.481 1.00 83.75 379 GLY A CA 1
ATOM 2876 C C . GLY A 1 379 ? 17.342 -13.400 -42.432 1.00 83.75 379 GLY A C 1
ATOM 2877 O O . GLY A 1 379 ? 16.623 -14.335 -42.772 1.00 83.75 379 GLY A O 1
ATOM 2878 N N . ILE A 1 380 ? 16.822 -12.229 -42.041 1.00 88.69 380 ILE A N 1
ATOM 2879 C CA . ILE A 1 380 ? 15.375 -11.983 -42.062 1.00 88.69 380 ILE A CA 1
ATOM 2880 C C . ILE A 1 380 ? 14.874 -11.839 -43.503 1.00 88.69 380 ILE A C 1
ATOM 2882 O O . ILE A 1 380 ? 15.608 -11.389 -44.388 1.00 88.69 380 ILE A O 1
ATOM 2886 N N . THR A 1 381 ? 13.608 -12.185 -43.729 1.00 90.44 381 THR A N 1
ATOM 2887 C CA . THR A 1 381 ? 12.960 -12.036 -45.036 1.00 90.44 381 THR A CA 1
ATOM 2888 C C . THR A 1 381 ? 12.648 -10.575 -45.360 1.00 90.44 381 THR A C 1
ATOM 2890 O O . THR A 1 381 ? 12.450 -9.755 -44.459 1.00 90.44 381 THR A O 1
ATOM 2893 N N . LEU A 1 382 ? 12.507 -10.257 -46.650 1.00 88.88 382 LEU A N 1
ATOM 2894 C CA . LEU A 1 382 ? 12.024 -8.959 -47.137 1.00 88.88 382 LEU A CA 1
ATOM 2895 C C . LEU A 1 382 ? 10.721 -8.521 -46.448 1.00 88.88 382 LEU A C 1
ATOM 2897 O O . LEU A 1 382 ? 10.611 -7.376 -46.014 1.00 88.88 382 LEU A O 1
ATOM 2901 N N . ALA A 1 383 ? 9.767 -9.442 -46.280 1.00 87.62 383 ALA A N 1
ATOM 2902 C CA . ALA A 1 383 ? 8.521 -9.179 -45.563 1.00 87.62 383 ALA A CA 1
ATOM 2903 C C . ALA A 1 383 ? 8.772 -8.729 -44.112 1.00 87.62 383 ALA A C 1
ATOM 2905 O O . ALA A 1 383 ? 8.215 -7.719 -43.684 1.00 87.62 383 ALA A O 1
ATOM 2906 N N . LYS A 1 384 ? 9.658 -9.407 -43.364 1.00 88.00 384 LYS A N 1
ATOM 2907 C CA . LYS A 1 384 ? 9.979 -9.019 -41.979 1.00 88.00 384 LYS A CA 1
ATOM 2908 C C . LYS A 1 384 ? 10.803 -7.732 -41.899 1.00 88.00 384 LYS A C 1
ATOM 2910 O O . LYS A 1 384 ? 10.629 -6.956 -40.959 1.00 88.00 384 LYS A O 1
ATOM 2915 N N . LEU A 1 385 ? 11.659 -7.467 -42.886 1.00 89.75 385 LEU A N 1
ATOM 2916 C CA . LEU A 1 385 ? 12.374 -6.197 -43.011 1.00 89.75 385 LEU A CA 1
ATOM 2917 C C . LEU A 1 385 ? 11.392 -5.030 -43.211 1.00 89.75 385 LEU A C 1
ATOM 2919 O O . LEU A 1 385 ? 11.487 -4.032 -42.500 1.00 89.75 385 LEU A O 1
ATOM 2923 N N . GLN A 1 386 ? 10.415 -5.182 -44.110 1.00 88.88 386 GLN A N 1
ATOM 2924 C CA . GLN A 1 386 ? 9.391 -4.169 -44.384 1.00 88.88 386 GLN A CA 1
ATOM 2925 C C . GLN A 1 386 ? 8.378 -4.011 -43.242 1.00 88.88 386 GLN A C 1
ATOM 2927 O O . GLN A 1 386 ? 7.980 -2.892 -42.943 1.00 88.88 386 GLN A O 1
ATOM 2932 N N . GLU A 1 387 ? 8.012 -5.087 -42.540 1.00 88.25 387 GLU A N 1
ATOM 2933 C CA . GLU A 1 387 ? 7.228 -5.011 -41.297 1.00 88.25 387 GLU A CA 1
ATOM 2934 C C . GLU A 1 387 ? 7.973 -4.192 -40.222 1.00 88.25 387 GLU A C 1
ATOM 2936 O O . GLU A 1 387 ? 7.394 -3.342 -39.545 1.00 88.25 387 GLU A O 1
ATOM 2941 N N . THR A 1 388 ? 9.289 -4.401 -40.107 1.00 89.31 388 THR A N 1
ATOM 2942 C CA . THR A 1 388 ? 10.132 -3.739 -39.102 1.00 89.31 388 THR A CA 1
ATOM 2943 C C . THR A 1 388 ? 10.377 -2.264 -39.437 1.00 89.31 388 THR A C 1
ATOM 2945 O O . THR A 1 388 ? 10.207 -1.401 -38.575 1.00 89.31 388 THR A O 1
ATOM 2948 N N . LEU A 1 389 ? 10.760 -1.945 -40.678 1.00 90.31 389 LEU A N 1
ATOM 2949 C CA . LEU A 1 389 ? 11.214 -0.605 -41.084 1.00 90.31 389 LEU A CA 1
ATOM 2950 C C . LEU A 1 389 ? 10.176 0.232 -41.839 1.00 90.31 389 LEU A C 1
ATOM 2952 O O . LEU A 1 389 ? 10.296 1.454 -41.870 1.00 90.31 389 LEU A O 1
ATOM 2956 N N . GLY A 1 390 ? 9.159 -0.398 -42.424 1.00 88.62 390 GLY A N 1
ATOM 2957 C CA . GLY A 1 390 ? 8.296 0.197 -43.442 1.00 88.62 390 GLY A CA 1
ATOM 2958 C C . GLY A 1 390 ? 8.842 0.005 -44.863 1.00 88.62 390 GLY A C 1
ATOM 2959 O O . GLY A 1 390 ? 9.774 -0.770 -45.109 1.00 88.62 390 GLY A O 1
ATOM 2960 N N . ALA A 1 391 ? 8.250 0.725 -45.817 1.00 87.62 391 ALA A N 1
ATOM 2961 C CA . ALA A 1 391 ? 8.731 0.762 -47.195 1.00 87.62 391 ALA A CA 1
ATOM 2962 C C . ALA A 1 391 ? 10.130 1.400 -47.277 1.00 87.62 391 ALA A C 1
ATOM 2964 O O . ALA A 1 391 ? 10.437 2.334 -46.538 1.00 87.62 391 ALA A O 1
ATOM 2965 N N . ALA A 1 392 ? 10.965 0.889 -48.182 1.00 87.69 392 ALA A N 1
ATOM 2966 C CA . ALA A 1 392 ? 12.249 1.499 -48.513 1.00 87.69 392 ALA A CA 1
ATOM 2967 C C . ALA A 1 392 ? 12.052 2.790 -49.326 1.00 87.69 392 ALA A C 1
ATOM 2969 O O . ALA A 1 392 ? 11.029 2.958 -49.996 1.00 87.69 392 ALA A O 1
ATOM 2970 N N . ASP A 1 393 ? 13.052 3.671 -49.308 1.00 87.62 393 ASP A N 1
ATOM 2971 C CA . ASP A 1 393 ? 13.069 4.855 -50.165 1.00 87.62 393 ASP A CA 1
ATOM 2972 C C . ASP A 1 393 ? 13.062 4.443 -51.652 1.00 87.62 393 ASP A C 1
ATOM 2974 O O . ASP A 1 393 ? 13.685 3.435 -52.016 1.00 87.62 393 ASP A O 1
ATOM 2978 N N . PRO A 1 394 ? 12.393 5.208 -52.538 1.00 82.00 394 PRO A N 1
ATOM 2979 C CA . PRO A 1 394 ? 12.439 4.941 -53.969 1.00 82.00 394 PRO A CA 1
ATOM 2980 C C . PRO A 1 394 ? 13.887 5.025 -54.481 1.00 82.00 394 PRO A C 1
ATOM 2982 O O . PRO A 1 394 ? 14.656 5.873 -54.012 1.00 82.00 394 PRO A O 1
ATOM 2985 N N . PRO A 1 395 ? 14.282 4.185 -55.458 1.00 74.12 395 PRO A N 1
ATOM 2986 C CA . PRO A 1 395 ? 15.602 4.293 -56.062 1.00 74.12 395 PRO A CA 1
ATOM 2987 C C . PRO A 1 395 ? 15.785 5.695 -56.666 1.00 74.12 395 PRO A C 1
ATOM 2989 O O . PRO A 1 395 ? 14.820 6.253 -57.202 1.00 74.12 395 PRO A O 1
ATOM 2992 N N . PRO A 1 396 ? 16.998 6.279 -56.603 1.00 63.75 396 PRO A N 1
ATOM 2993 C CA . PRO A 1 396 ? 17.257 7.575 -57.215 1.00 63.75 396 PRO A CA 1
ATOM 2994 C C . PRO A 1 396 ? 16.899 7.503 -58.699 1.00 63.75 396 PRO A C 1
ATOM 2996 O O . PRO A 1 396 ? 17.321 6.575 -59.394 1.00 63.75 396 PRO A O 1
ATOM 2999 N N . ALA A 1 397 ? 16.086 8.456 -59.161 1.00 54.59 397 ALA A N 1
ATOM 3000 C CA . ALA A 1 397 ? 15.577 8.462 -60.524 1.00 54.59 397 ALA A CA 1
ATOM 3001 C C . ALA A 1 397 ? 16.748 8.382 -61.510 1.00 54.59 397 ALA A C 1
ATOM 3003 O O . ALA A 1 397 ? 17.661 9.207 -61.470 1.00 54.59 397 ALA A O 1
ATOM 3004 N N . SER A 1 398 ? 16.734 7.368 -62.375 1.00 48.22 398 SER A N 1
ATOM 3005 C CA . SER A 1 398 ? 17.778 7.183 -63.373 1.00 48.22 398 SER A CA 1
ATOM 3006 C C . SER A 1 398 ? 17.723 8.342 -64.363 1.00 48.22 398 SER A C 1
ATOM 3008 O O . SER A 1 398 ? 16.803 8.403 -65.180 1.00 48.22 398 SER A O 1
ATOM 3010 N N . GLU A 1 399 ? 18.696 9.251 -64.290 1.00 42.84 399 GLU A N 1
ATOM 3011 C CA . GLU A 1 399 ? 18.894 10.295 -65.294 1.00 42.84 399 GLU A CA 1
ATOM 3012 C C . GLU A 1 399 ? 19.188 9.634 -66.646 1.00 42.84 399 GLU A C 1
ATOM 3014 O O . GLU A 1 399 ? 20.322 9.273 -66.960 1.00 42.84 399 GLU A O 1
ATOM 3019 N N . THR A 1 400 ? 18.136 9.423 -67.437 1.00 39.00 400 THR A N 1
ATOM 3020 C CA . THR A 1 400 ? 18.242 8.882 -68.790 1.00 39.00 400 THR A CA 1
ATOM 3021 C C . THR A 1 400 ? 19.024 9.884 -69.639 1.00 39.00 400 THR A C 1
ATOM 3023 O O . THR A 1 400 ? 18.555 11.016 -69.791 1.00 39.00 400 THR A O 1
ATOM 3026 N N . PRO A 1 401 ? 20.191 9.522 -70.209 1.00 42.25 401 PRO A N 1
ATOM 3027 C CA . PRO A 1 401 ? 20.978 10.466 -70.989 1.00 42.25 401 PRO A CA 1
ATOM 3028 C C . PRO A 1 401 ? 20.184 10.927 -72.211 1.00 42.25 401 PRO A C 1
ATOM 3030 O O . PRO A 1 401 ? 19.891 10.130 -73.104 1.00 42.25 401 PRO A O 1
ATOM 3033 N N . LEU A 1 402 ? 19.831 12.214 -72.249 1.00 39.38 402 LEU A N 1
ATOM 3034 C CA . LEU A 1 402 ? 19.196 12.816 -73.416 1.00 39.38 402 LEU A CA 1
ATOM 3035 C C . LEU A 1 402 ? 20.180 12.753 -74.588 1.00 39.38 402 LEU A C 1
ATOM 3037 O O . LEU A 1 402 ? 21.231 13.399 -74.574 1.00 39.38 402 LEU A O 1
ATOM 3041 N N . LEU A 1 403 ? 19.846 11.943 -75.592 1.00 38.97 403 LEU A N 1
ATOM 3042 C CA . LEU A 1 403 ? 20.592 11.888 -76.843 1.00 38.97 403 LEU A CA 1
ATOM 3043 C C . LEU A 1 403 ? 20.469 13.246 -77.559 1.00 38.97 403 LEU A C 1
ATOM 3045 O O . LEU A 1 403 ? 19.373 13.806 -77.596 1.00 38.97 403 LEU A O 1
ATOM 3049 N N . PRO A 1 404 ? 21.558 13.788 -78.131 1.00 46.97 404 PRO A N 1
ATOM 3050 C CA . PRO A 1 404 ? 21.507 15.071 -78.818 1.00 46.97 404 PRO A CA 1
ATOM 3051 C C . PRO A 1 404 ? 20.766 14.935 -80.152 1.00 46.97 404 PRO A C 1
ATOM 3053 O O . PRO A 1 404 ? 21.216 14.217 -81.048 1.00 46.97 404 PRO A O 1
ATOM 3056 N N . GLU A 1 405 ? 19.651 15.647 -80.305 1.00 37.56 405 GLU A N 1
ATOM 3057 C CA . GLU A 1 405 ? 18.970 15.762 -81.596 1.00 37.56 405 GLU A CA 1
ATOM 3058 C C . GLU A 1 405 ? 19.810 16.590 -82.582 1.00 37.56 405 GLU A C 1
ATOM 3060 O O . GLU A 1 405 ? 20.406 17.611 -82.228 1.00 37.56 405 GLU A O 1
ATOM 3065 N N . LEU A 1 406 ? 19.873 16.136 -83.837 1.00 33.75 406 LEU A N 1
ATOM 3066 C CA . LEU A 1 406 ? 20.564 16.834 -84.923 1.00 33.75 406 LEU A CA 1
ATOM 3067 C C . LEU A 1 406 ? 19.590 17.762 -85.672 1.00 33.75 406 LEU A C 1
ATOM 3069 O O . LEU A 1 406 ? 18.447 17.370 -85.907 1.00 33.75 406 LEU A O 1
ATOM 3073 N N . PRO A 1 407 ? 20.020 18.970 -86.083 1.00 46.53 407 PRO A N 1
ATOM 3074 C CA . PRO A 1 407 ? 19.106 19.996 -86.575 1.00 46.53 407 PRO A CA 1
ATOM 3075 C C . PRO A 1 407 ? 18.744 19.851 -88.061 1.00 46.53 407 PRO A C 1
ATOM 3077 O O . PRO A 1 407 ? 19.614 19.815 -88.930 1.00 46.53 407 PRO A O 1
ATOM 3080 N N . LEU A 1 408 ? 17.441 19.896 -88.338 1.00 33.84 408 LEU A N 1
ATOM 3081 C CA . LEU A 1 408 ? 16.797 20.309 -89.592 1.00 33.84 408 LEU A CA 1
ATOM 3082 C C . LEU A 1 408 ? 15.554 21.089 -89.127 1.00 33.84 408 LEU A C 1
ATOM 3084 O O . LEU A 1 408 ? 14.734 20.526 -88.413 1.00 33.84 408 LEU A O 1
ATOM 3088 N N . GLY A 1 409 ? 15.438 22.401 -89.296 1.00 33.22 409 GLY A N 1
ATOM 3089 C CA . GLY A 1 409 ? 15.373 23.149 -90.555 1.00 33.22 409 GLY A CA 1
ATOM 3090 C C . GLY A 1 409 ? 14.083 23.972 -90.446 1.00 33.22 409 GLY A C 1
ATOM 3091 O O . GLY A 1 409 ? 12.998 23.406 -90.481 1.00 33.22 409 GLY A O 1
ATOM 3092 N N . ASP A 1 410 ? 14.176 25.197 -89.935 1.00 35.75 410 ASP A N 1
ATOM 3093 C CA . ASP A 1 410 ? 14.093 26.404 -90.769 1.00 35.75 410 ASP A CA 1
ATOM 3094 C C . ASP A 1 410 ? 12.780 26.486 -91.564 1.00 35.75 410 ASP A C 1
ATOM 3096 O O . ASP A 1 410 ? 12.663 25.904 -92.641 1.00 35.75 410 ASP A O 1
ATOM 3100 N N . ASP A 1 411 ? 11.823 27.258 -91.041 1.00 34.09 411 ASP A N 1
ATOM 3101 C CA . ASP A 1 411 ? 11.181 28.253 -91.896 1.00 34.09 411 ASP A CA 1
ATOM 3102 C C . ASP A 1 411 ? 10.886 29.550 -91.117 1.00 34.09 411 ASP A C 1
ATOM 3104 O O . ASP A 1 411 ? 10.542 29.564 -89.934 1.00 34.09 411 ASP A O 1
ATOM 3108 N N . SER A 1 412 ? 11.086 30.637 -91.840 1.00 32.81 412 SER A N 1
ATOM 3109 C CA . SER A 1 412 ? 11.129 32.052 -91.487 1.00 32.81 412 SER A CA 1
ATOM 3110 C C . SER A 1 412 ? 9.871 32.678 -90.847 1.00 32.81 412 SER A C 1
ATOM 3112 O O . SER A 1 412 ? 8.748 32.419 -91.274 1.00 32.81 412 SER A O 1
ATOM 3114 N N . ALA A 1 413 ? 10.071 33.616 -89.901 1.00 33.38 413 ALA A N 1
ATOM 3115 C CA . ALA A 1 413 ? 9.629 35.029 -90.001 1.00 33.38 413 ALA A CA 1
ATOM 3116 C C . ALA A 1 413 ? 9.854 35.834 -88.694 1.00 33.38 413 ALA A C 1
ATOM 3118 O O . ALA A 1 413 ? 9.617 35.339 -87.595 1.00 33.38 413 ALA A O 1
ATOM 3119 N N . GLU A 1 414 ? 10.252 37.105 -88.819 1.00 33.25 414 GLU A N 1
ATOM 3120 C CA . GLU A 1 414 ? 10.443 38.057 -87.709 1.00 33.25 414 GLU A CA 1
ATOM 3121 C C . GLU A 1 414 ? 9.229 38.993 -87.531 1.00 33.25 414 GLU A C 1
ATOM 3123 O O . GLU A 1 414 ? 8.664 39.461 -88.520 1.00 33.25 414 GLU A O 1
ATOM 3128 N N . SER A 1 415 ? 8.904 39.370 -86.286 1.00 32.28 415 SER A N 1
ATOM 3129 C CA . SER A 1 415 ? 8.389 40.711 -85.933 1.00 32.28 415 SER A CA 1
ATOM 3130 C C . SER A 1 415 ? 8.457 40.947 -84.414 1.00 32.28 415 SER A C 1
ATOM 3132 O O . SER A 1 415 ? 8.403 39.991 -83.642 1.00 32.28 415 SER A O 1
ATOM 3134 N N . GLU A 1 416 ? 8.599 42.205 -83.992 1.00 32.78 416 GLU A N 1
ATOM 3135 C CA . GLU A 1 416 ? 9.062 42.601 -82.649 1.00 32.78 416 GLU A CA 1
ATOM 3136 C C . GLU A 1 416 ? 7.957 42.934 -81.616 1.00 32.78 416 GLU A C 1
ATOM 3138 O O . GLU A 1 416 ? 6.807 43.161 -81.975 1.00 32.78 416 GLU A O 1
ATOM 3143 N N . GLU A 1 417 ? 8.385 42.992 -80.342 1.00 30.53 417 GLU A N 1
ATOM 3144 C CA . GLU A 1 417 ? 7.898 43.774 -79.177 1.00 30.53 417 GLU A CA 1
ATOM 3145 C C . GLU A 1 417 ? 6.390 43.993 -78.878 1.00 30.53 417 GLU A C 1
ATOM 3147 O O . GLU A 1 417 ? 5.592 44.404 -79.714 1.00 30.53 417 GLU A O 1
ATOM 3152 N N . GLY A 1 418 ? 6.026 43.915 -77.582 1.00 29.17 418 GLY A N 1
ATOM 3153 C CA . GLY A 1 418 ? 4.787 44.538 -77.083 1.00 29.17 418 GLY A CA 1
ATOM 3154 C C . GLY A 1 418 ? 4.328 44.167 -75.662 1.00 29.17 418 GLY A C 1
ATOM 3155 O O . GLY A 1 418 ? 3.660 43.159 -75.472 1.00 29.17 418 GLY A O 1
ATOM 3156 N N . SER A 1 419 ? 4.638 45.033 -74.686 1.00 29.81 419 SER A N 1
ATOM 3157 C CA . SER A 1 419 ? 3.809 45.423 -73.510 1.00 29.81 419 SER A CA 1
ATOM 3158 C C . SER A 1 419 ? 2.503 44.626 -73.239 1.00 29.81 419 SER A C 1
ATOM 3160 O O . SER A 1 419 ? 1.581 44.693 -74.046 1.00 29.81 419 SER A O 1
ATOM 3162 N N . SER A 1 420 ? 2.355 43.832 -72.166 1.00 30.25 420 SER A N 1
ATOM 3163 C CA . SER A 1 420 ? 2.252 44.174 -70.719 1.00 30.25 420 SER A CA 1
ATOM 3164 C C . SER A 1 420 ? 0.823 44.412 -70.186 1.00 30.25 420 SER A C 1
ATOM 3166 O O . SER A 1 420 ? 0.061 45.159 -70.783 1.00 30.25 420 SER A O 1
ATOM 3168 N N . GLU A 1 421 ? 0.565 43.884 -68.981 1.00 31.22 421 GLU A N 1
ATOM 3169 C CA . GLU A 1 421 ? -0.579 44.130 -68.071 1.00 31.22 421 GLU A CA 1
ATOM 3170 C C . GLU A 1 421 ? -2.011 43.710 -68.485 1.00 31.22 421 GLU A C 1
ATOM 3172 O O . GLU A 1 421 ? -2.632 44.289 -69.368 1.00 31.22 421 GLU A O 1
ATOM 3177 N N . GLY A 1 422 ? -2.622 42.857 -67.644 1.00 28.02 422 GLY A N 1
ATOM 3178 C CA . GLY A 1 422 ? -3.878 43.255 -66.987 1.00 28.02 422 GLY A CA 1
ATOM 3179 C C . GLY A 1 422 ? -5.073 42.286 -67.004 1.00 28.02 422 GLY A C 1
ATOM 3180 O O . GLY A 1 422 ? -5.539 41.893 -68.063 1.00 28.02 422 GLY A O 1
ATOM 3181 N N . VAL A 1 423 ? -5.665 42.104 -65.806 1.00 31.66 423 VAL A N 1
ATOM 3182 C CA . VAL A 1 423 ? -7.103 41.818 -65.538 1.00 31.66 423 VAL A CA 1
ATOM 3183 C C . VAL A 1 423 ? -7.633 40.401 -65.885 1.00 31.66 423 VAL A C 1
ATOM 3185 O O . VAL A 1 423 ? -7.254 39.834 -66.896 1.00 31.66 423 VAL A O 1
ATOM 3188 N N . SER A 1 424 ? -8.595 39.787 -65.169 1.00 31.56 424 SER A N 1
ATOM 3189 C CA . SER A 1 424 ? -8.904 39.657 -63.718 1.00 31.56 424 SER A CA 1
ATOM 3190 C C . SER A 1 424 ? -9.980 38.540 -63.540 1.00 31.56 424 SER A C 1
ATOM 3192 O O . SER A 1 424 ? -10.170 37.765 -64.471 1.00 31.56 424 SER A O 1
ATOM 3194 N N . THR A 1 425 ? -10.684 38.505 -62.388 1.00 32.09 425 THR A N 1
ATOM 3195 C CA . THR A 1 425 ? -11.792 37.594 -61.975 1.00 32.09 425 THR A CA 1
ATOM 3196 C C . THR A 1 425 ? -11.407 36.115 -61.780 1.00 32.09 425 THR A C 1
ATOM 3198 O O . THR A 1 425 ? -10.448 35.630 -62.365 1.00 32.09 425 THR A O 1
ATOM 3201 N N . GLY A 1 426 ? -12.058 35.330 -60.909 1.00 32.62 426 GLY A N 1
ATOM 3202 C CA . GLY A 1 426 ? -13.163 35.548 -59.946 1.00 32.62 426 GLY A CA 1
ATOM 3203 C C . GLY A 1 426 ? -13.678 34.167 -59.461 1.00 32.62 426 GLY A C 1
ATOM 3204 O O . GLY A 1 426 ? -13.335 33.171 -60.091 1.00 32.62 426 GLY A O 1
ATOM 3205 N N . GLU A 1 427 ? -14.438 33.951 -58.380 1.00 36.69 427 GLU A N 1
ATOM 3206 C CA . GLU A 1 427 ? -15.000 34.751 -57.262 1.00 36.69 427 GLU A CA 1
ATOM 3207 C C . GLU A 1 427 ? -14.893 33.879 -55.964 1.00 36.69 427 GLU A C 1
ATOM 3209 O O . GLU A 1 427 ? -14.469 32.731 -56.057 1.00 36.69 427 GLU A O 1
ATOM 3214 N N . GLY A 1 428 ? -15.031 34.379 -54.722 1.00 33.97 428 GLY A N 1
ATOM 3215 C CA . GLY A 1 428 ? -16.300 34.476 -53.951 1.00 33.97 428 GLY A CA 1
ATOM 3216 C C . GLY A 1 428 ? -16.748 33.126 -53.331 1.00 33.97 428 GLY A C 1
ATOM 3217 O O . GLY A 1 428 ? -16.527 32.090 -53.941 1.00 33.97 428 GLY A O 1
ATOM 3218 N N . ALA A 1 429 ? -17.394 32.986 -52.163 1.00 36.03 429 ALA A N 1
ATOM 3219 C CA . ALA A 1 429 ? -17.731 33.804 -50.971 1.00 36.03 429 ALA A CA 1
ATOM 3220 C C . ALA A 1 429 ? -18.170 32.781 -49.860 1.00 36.03 429 ALA A C 1
ATOM 3222 O O . ALA A 1 429 ? -18.222 31.590 -50.161 1.00 36.03 429 ALA A O 1
ATOM 3223 N N . GLU A 1 430 ? -18.513 33.020 -48.584 1.00 31.52 430 GLU A N 1
ATOM 3224 C CA . GLU A 1 430 ? -18.626 34.142 -47.618 1.00 31.52 430 GLU A CA 1
ATOM 3225 C C . GLU A 1 430 ? -18.607 33.445 -46.212 1.00 31.52 430 GLU A C 1
ATOM 3227 O O . GLU A 1 430 ? -19.105 32.326 -46.110 1.00 31.52 430 GLU A O 1
ATOM 3232 N N . ALA A 1 431 ? -17.981 33.851 -45.095 1.00 31.69 431 ALA A N 1
ATOM 3233 C CA . ALA A 1 431 ? -17.657 35.130 -44.439 1.00 31.69 431 ALA A CA 1
ATOM 3234 C C . ALA A 1 431 ? -18.726 35.686 -43.452 1.00 31.69 431 ALA A C 1
ATOM 3236 O O . ALA A 1 431 ? -19.536 36.533 -43.808 1.00 31.69 431 ALA A O 1
ATOM 3237 N N . ALA A 1 432 ? -18.640 35.272 -42.175 1.00 30.86 432 ALA A N 1
ATOM 3238 C CA . ALA A 1 432 ? -19.135 35.960 -40.959 1.00 30.86 432 ALA A CA 1
ATOM 3239 C C . ALA A 1 432 ? -18.352 35.383 -39.742 1.00 30.86 432 ALA A C 1
ATOM 3241 O O . ALA A 1 432 ? -18.188 34.167 -39.696 1.00 30.86 432 ALA A O 1
ATOM 3242 N N . THR A 1 433 ? -17.694 36.075 -38.791 1.00 30.22 433 THR A N 1
ATOM 3243 C CA . THR A 1 433 ? -17.924 37.335 -38.025 1.00 30.22 433 THR A CA 1
ATOM 3244 C C . THR A 1 433 ? -19.189 37.288 -37.150 1.00 30.22 433 THR A C 1
ATOM 3246 O O . THR A 1 433 ? -20.200 36.751 -37.576 1.00 30.22 433 THR A O 1
ATOM 3249 N N . THR A 1 434 ? -19.229 37.750 -35.891 1.00 32.12 434 THR A N 1
ATOM 3250 C CA . THR A 1 434 ? -18.359 38.609 -35.034 1.00 32.12 434 THR A CA 1
ATOM 3251 C C . THR A 1 434 ? -18.051 37.921 -33.676 1.00 32.12 434 THR A C 1
ATOM 3253 O O . THR A 1 434 ? -18.662 36.904 -33.379 1.00 32.12 434 THR A O 1
ATOM 3256 N N . GLY A 1 435 ? -17.182 38.363 -32.751 1.00 30.08 435 GLY A N 1
ATOM 3257 C CA . GLY A 1 435 ? -16.390 39.597 -32.582 1.00 30.08 435 GLY A CA 1
ATOM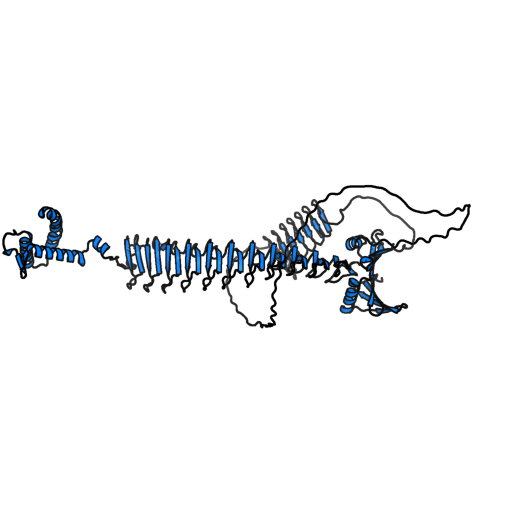 3258 C C . GLY A 1 435 ? -16.673 40.272 -31.217 1.00 30.08 435 GLY A C 1
ATOM 3259 O O . GLY A 1 435 ? -17.829 40.552 -30.920 1.00 30.08 435 GLY A O 1
ATOM 3260 N N . GLY A 1 436 ? -15.648 40.541 -30.389 1.00 28.52 436 GLY A N 1
ATOM 3261 C CA . GLY A 1 436 ? -15.783 41.195 -29.069 1.00 28.52 436 GLY A CA 1
ATOM 3262 C C . GLY A 1 436 ? -14.487 41.176 -28.232 1.00 28.52 436 GLY A C 1
ATOM 3263 O O . GLY A 1 436 ? -13.681 40.267 -28.393 1.00 28.52 436 GLY A O 1
ATOM 3264 N N . SER A 1 437 ? -14.265 42.181 -27.372 1.00 29.50 437 SER A N 1
ATOM 3265 C CA . SER A 1 437 ? -13.025 42.394 -26.589 1.00 29.50 437 SER A CA 1
ATOM 3266 C C . SER A 1 437 ? -13.311 43.111 -25.258 1.00 29.50 437 SER A C 1
ATOM 3268 O O . SER A 1 437 ? -14.213 43.948 -25.256 1.00 29.50 437 SER A O 1
ATOM 3270 N N . ALA A 1 438 ? -12.549 42.820 -24.183 1.00 32.75 438 ALA A N 1
ATOM 3271 C CA . ALA A 1 438 ? -12.034 43.803 -23.200 1.00 32.75 438 ALA A CA 1
ATOM 3272 C C . ALA A 1 438 ? -11.261 43.173 -22.005 1.00 32.75 438 ALA A C 1
ATOM 3274 O O . ALA A 1 438 ? -11.711 42.212 -21.388 1.00 32.75 438 ALA A O 1
ATOM 3275 N N . ASP A 1 439 ? -10.118 43.792 -21.698 1.00 28.94 439 ASP A N 1
ATOM 3276 C CA . ASP A 1 439 ? -9.384 44.014 -20.428 1.00 28.94 439 ASP A CA 1
ATOM 3277 C C . ASP A 1 439 ? -9.913 43.499 -19.061 1.00 28.94 439 ASP A C 1
ATOM 3279 O O . ASP A 1 439 ? -11.085 43.678 -18.732 1.00 28.94 439 ASP A O 1
ATOM 3283 N N . ALA A 1 440 ? -8.995 43.073 -18.163 1.00 29.08 440 ALA A N 1
ATOM 3284 C CA . ALA A 1 440 ? -8.530 43.879 -16.997 1.00 29.08 440 ALA A CA 1
ATOM 3285 C C . ALA A 1 440 ? -7.691 43.092 -15.942 1.00 29.08 440 ALA A C 1
ATOM 3287 O O . ALA A 1 440 ? -7.933 41.913 -15.731 1.00 29.08 440 ALA A O 1
ATOM 3288 N N . ASN A 1 441 ? -6.786 43.803 -15.234 1.00 27.69 441 ASN A N 1
ATOM 3289 C CA . ASN A 1 441 ? -6.070 43.502 -13.960 1.00 27.69 441 ASN A CA 1
ATOM 3290 C C . ASN A 1 441 ? -5.415 42.106 -13.746 1.00 27.69 441 ASN A C 1
ATOM 3292 O O . ASN A 1 441 ? -6.057 41.075 -13.851 1.00 27.69 441 ASN A O 1
ATOM 3296 N N . SER A 1 442 ? -4.126 41.939 -13.412 1.00 28.67 442 SER A N 1
ATOM 3297 C CA . SER A 1 442 ? -3.197 42.601 -12.461 1.00 28.67 442 SER A CA 1
ATOM 3298 C C . SER A 1 442 ? -3.314 42.183 -10.983 1.00 28.67 442 SER A C 1
ATOM 3300 O O . SER A 1 442 ? -4.249 42.578 -10.291 1.00 28.67 442 SER A O 1
ATOM 3302 N N . SER A 1 443 ? -2.270 41.541 -10.451 1.00 30.70 443 SER A N 1
ATOM 3303 C CA . SER A 1 443 ? -1.551 41.966 -9.231 1.00 30.70 443 SER A CA 1
ATOM 3304 C C . SER A 1 443 ? -0.291 41.106 -9.053 1.00 30.70 443 SER A C 1
ATOM 3306 O O . SER A 1 443 ? -0.222 40.002 -9.585 1.00 30.70 443 SER A O 1
ATOM 3308 N N . GLY A 1 444 ? 0.722 41.615 -8.349 1.00 28.47 444 GLY A N 1
ATOM 3309 C CA . GLY A 1 444 ? 1.968 40.891 -8.099 1.00 28.47 444 GLY A CA 1
ATOM 3310 C C . GLY A 1 444 ? 2.514 41.169 -6.702 1.00 28.47 444 GLY A C 1
ATOM 3311 O O . GLY A 1 444 ? 2.429 42.293 -6.215 1.00 28.47 444 GLY A O 1
ATOM 3312 N N . ASN A 1 445 ? 3.062 40.129 -6.076 1.00 30.36 445 ASN A N 1
ATOM 3313 C CA . ASN A 1 445 ? 3.854 40.145 -4.844 1.00 30.36 445 ASN A CA 1
ATOM 3314 C C . ASN A 1 445 ? 4.618 38.797 -4.813 1.00 30.36 445 ASN A C 1
ATOM 3316 O O . ASN A 1 445 ? 4.072 37.803 -5.281 1.00 30.36 445 ASN A O 1
ATOM 3320 N N . GLY A 1 446 ? 5.851 38.646 -4.333 1.00 27.81 446 GLY A N 1
ATOM 3321 C CA . GLY A 1 446 ? 6.719 39.588 -3.628 1.00 27.81 446 GLY A CA 1
ATOM 3322 C C . GLY A 1 446 ? 7.195 38.961 -2.315 1.00 27.81 446 GLY A C 1
ATOM 3323 O O . GLY A 1 446 ? 6.505 39.072 -1.307 1.00 27.81 446 GLY A O 1
ATOM 3324 N N . GLY A 1 447 ? 8.351 38.287 -2.329 1.00 28.14 447 GLY A N 1
ATOM 3325 C CA . GLY A 1 447 ? 8.909 37.629 -1.143 1.00 28.14 447 GLY A CA 1
ATOM 3326 C C . GLY A 1 447 ? 10.204 36.859 -1.417 1.00 28.14 447 GLY A C 1
ATOM 3327 O O . GLY A 1 447 ? 10.174 35.808 -2.048 1.00 28.14 447 GLY A O 1
ATOM 3328 N N . ASN A 1 448 ? 11.328 37.375 -0.912 1.00 29.42 448 ASN A N 1
ATOM 3329 C CA . ASN A 1 448 ? 12.590 36.638 -0.796 1.00 29.42 448 ASN A CA 1
ATOM 3330 C C . ASN A 1 448 ? 12.638 35.877 0.536 1.00 29.42 448 ASN A C 1
ATOM 3332 O O . ASN A 1 448 ? 12.281 36.449 1.566 1.00 29.42 448 ASN A O 1
ATOM 3336 N N . SER A 1 449 ? 13.268 34.702 0.537 1.00 31.16 449 SER A N 1
ATOM 3337 C CA . SER A 1 449 ? 14.126 34.266 1.648 1.00 31.16 449 SER A CA 1
ATOM 3338 C C . SER A 1 449 ? 15.075 33.159 1.189 1.00 31.16 449 SER A C 1
ATOM 3340 O O . SER A 1 449 ? 14.625 32.088 0.789 1.00 31.16 449 SER A O 1
ATOM 3342 N N . GLU A 1 450 ? 16.378 33.413 1.267 1.00 28.83 450 GLU A N 1
ATOM 3343 C CA . GLU A 1 450 ? 17.417 32.383 1.167 1.00 28.83 450 GLU A CA 1
ATOM 3344 C C . GLU A 1 450 ? 17.504 31.605 2.496 1.00 28.83 450 GLU A C 1
ATOM 3346 O O . GLU A 1 450 ? 17.184 32.145 3.557 1.00 28.83 450 GLU A O 1
ATOM 3351 N N . GLY A 1 451 ? 17.939 30.344 2.450 1.00 29.09 451 GLY A N 1
ATOM 3352 C CA . GLY A 1 451 ? 18.136 29.499 3.631 1.00 29.09 451 GLY A CA 1
ATOM 3353 C C . GLY A 1 451 ? 19.028 28.303 3.297 1.00 29.09 451 GLY A C 1
ATOM 3354 O O . GLY A 1 451 ? 18.702 27.518 2.411 1.00 29.09 451 GLY A O 1
ATOM 3355 N N . GLU A 1 452 ? 20.180 28.204 3.957 1.00 29.81 452 GLU A N 1
ATOM 3356 C CA . GLU A 1 452 ? 21.254 27.270 3.601 1.00 29.81 452 GLU A CA 1
ATOM 3357 C C . GLU A 1 452 ? 21.150 25.903 4.302 1.00 29.81 452 GLU A C 1
ATOM 3359 O O . GLU A 1 452 ? 20.667 25.808 5.426 1.00 29.81 452 GLU A O 1
ATOM 3364 N N . GLY A 1 453 ? 21.722 24.880 3.652 1.00 27.36 453 GLY A N 1
ATOM 3365 C CA . GLY A 1 453 ? 22.661 23.918 4.257 1.00 27.36 453 GLY A CA 1
ATOM 3366 C C . GLY A 1 453 ? 22.213 23.056 5.449 1.00 27.36 453 GLY A C 1
ATOM 3367 O O . GLY A 1 453 ? 22.090 23.533 6.573 1.00 27.36 453 GLY A O 1
ATOM 3368 N N . GLY A 1 454 ? 22.143 21.735 5.243 1.00 28.02 454 GLY A N 1
ATOM 3369 C CA . GLY A 1 454 ? 21.853 20.780 6.319 1.00 28.02 454 GLY A CA 1
ATOM 3370 C C . GLY A 1 454 ? 22.137 19.316 5.977 1.00 28.02 454 GLY A C 1
ATOM 3371 O O . GLY A 1 454 ? 21.236 18.488 6.064 1.00 28.02 454 GLY A O 1
ATOM 3372 N N . GLU A 1 455 ? 23.369 18.974 5.586 1.00 29.16 455 GLU A N 1
ATOM 3373 C CA . GLU A 1 455 ? 23.780 17.565 5.488 1.00 29.16 455 GLU A CA 1
ATOM 3374 C C . GLU A 1 455 ? 23.907 16.932 6.884 1.00 29.16 455 GLU A C 1
ATOM 3376 O O . GLU A 1 455 ? 24.649 17.427 7.734 1.00 29.16 455 GLU A O 1
ATOM 3381 N N . ALA A 1 456 ? 23.238 15.798 7.106 1.00 28.05 456 ALA A N 1
ATOM 3382 C CA . ALA A 1 456 ? 23.467 14.938 8.265 1.00 28.05 456 ALA A CA 1
ATOM 3383 C C . ALA A 1 456 ? 23.206 13.470 7.895 1.00 28.05 456 ALA A C 1
ATOM 3385 O O . ALA A 1 456 ? 22.062 13.046 7.739 1.00 28.05 456 ALA A O 1
ATOM 3386 N N . ALA A 1 457 ? 24.276 12.685 7.759 1.00 28.41 457 ALA A N 1
ATOM 3387 C CA . ALA A 1 457 ? 24.173 11.231 7.673 1.00 28.41 457 ALA A CA 1
ATOM 3388 C C . ALA A 1 457 ? 23.917 10.627 9.065 1.00 28.41 457 ALA A C 1
ATOM 3390 O O . ALA A 1 457 ? 24.354 11.180 10.075 1.00 28.41 457 ALA A O 1
ATOM 3391 N N . SER A 1 458 ? 23.268 9.463 9.115 1.00 29.19 458 SER A N 1
ATOM 3392 C CA . SER A 1 458 ? 23.189 8.638 10.324 1.00 29.19 458 SER A CA 1
ATOM 3393 C C . SER A 1 458 ? 23.423 7.171 9.971 1.00 29.19 458 SER A C 1
ATOM 3395 O O . SER A 1 458 ? 22.882 6.666 8.986 1.00 29.19 458 SER A O 1
ATOM 3397 N N . GLU A 1 459 ? 24.268 6.504 10.751 1.00 29.14 459 GLU A N 1
ATOM 3398 C CA . GLU A 1 459 ? 24.665 5.110 10.551 1.00 29.14 459 GLU A CA 1
ATOM 3399 C C . GLU A 1 459 ? 23.633 4.144 11.159 1.00 29.14 459 GLU A C 1
ATOM 3401 O O . GLU A 1 459 ? 22.934 4.476 12.116 1.00 29.14 459 GLU A O 1
ATOM 3406 N N . ASN A 1 460 ? 23.546 2.923 10.625 1.00 28.97 460 ASN A N 1
ATOM 3407 C CA . ASN A 1 460 ? 22.576 1.909 11.051 1.00 28.97 460 ASN A CA 1
ATOM 3408 C C . ASN A 1 460 ? 23.273 0.767 11.820 1.00 28.97 460 ASN A C 1
ATOM 3410 O O . ASN A 1 460 ? 24.268 0.229 11.332 1.00 28.97 460 ASN A O 1
ATOM 3414 N N . ASN A 1 461 ? 22.779 0.395 13.009 1.00 30.02 461 ASN A N 1
ATOM 3415 C CA . ASN A 1 461 ? 23.381 -0.638 13.869 1.00 30.02 461 ASN A CA 1
ATOM 3416 C C . ASN A 1 461 ? 22.391 -1.213 14.912 1.00 30.02 461 ASN A C 1
ATOM 3418 O O . ASN A 1 461 ? 21.670 -0.454 15.551 1.00 30.02 461 ASN A O 1
ATOM 3422 N N . GLY A 1 462 ? 22.442 -2.535 15.158 1.00 26.83 462 GLY A N 1
ATOM 3423 C CA . GLY A 1 462 ? 21.639 -3.256 16.175 1.00 26.83 462 GLY A CA 1
ATOM 3424 C C . GLY A 1 462 ? 20.329 -3.854 15.615 1.00 26.83 462 GLY A C 1
ATOM 3425 O O . GLY A 1 462 ? 19.430 -3.096 15.288 1.00 26.83 462 GLY A O 1
ATOM 3426 N N . VAL A 1 463 ? 20.170 -5.155 15.308 1.00 29.61 463 VAL A N 1
ATOM 3427 C CA . VAL A 1 463 ? 20.302 -6.423 16.087 1.00 29.61 463 VAL A CA 1
ATOM 3428 C C . VAL A 1 463 ? 19.039 -6.768 16.915 1.00 29.61 463 VAL A C 1
ATOM 3430 O O . VAL A 1 463 ? 18.530 -5.926 17.641 1.00 29.61 463 VAL A O 1
ATOM 3433 N N . GLY A 1 464 ? 18.537 -8.012 16.766 1.00 27.39 464 GLY A N 1
ATOM 3434 C CA . GLY A 1 464 ? 17.312 -8.568 17.398 1.00 27.39 464 GLY A CA 1
ATOM 3435 C C . GLY A 1 464 ? 17.495 -9.062 18.852 1.00 27.39 464 GLY A C 1
ATOM 3436 O O . GLY A 1 464 ? 18.349 -8.499 19.538 1.00 27.39 464 GLY A O 1
ATOM 3437 N N . PRO A 1 465 ? 16.774 -10.102 19.361 1.00 45.94 465 PRO A N 1
ATOM 3438 C CA . PRO A 1 465 ? 15.987 -11.176 18.701 1.00 45.94 465 PRO A CA 1
ATOM 3439 C C . PRO A 1 465 ? 14.464 -11.105 19.046 1.00 45.94 465 PRO A C 1
ATOM 3441 O O . PRO A 1 465 ? 14.034 -10.103 19.603 1.00 45.94 465 PRO A O 1
ATOM 3444 N N . GLY A 1 466 ? 13.558 -12.065 18.774 1.00 27.66 466 GLY A N 1
ATOM 3445 C CA . GLY A 1 466 ? 13.619 -13.388 18.111 1.00 27.66 466 GLY A CA 1
ATOM 3446 C C . GLY A 1 466 ? 13.379 -14.592 19.059 1.00 27.66 466 GLY A C 1
ATOM 3447 O O . GLY A 1 466 ? 14.193 -14.810 19.954 1.00 27.66 466 GLY A O 1
ATOM 3448 N N . ALA A 1 467 ? 12.302 -15.380 18.867 1.00 28.66 467 ALA A N 1
ATOM 3449 C CA . ALA A 1 467 ? 11.965 -16.581 19.664 1.00 28.66 467 ALA A CA 1
ATOM 3450 C C . ALA A 1 467 ? 10.977 -17.555 18.957 1.00 28.66 467 ALA A C 1
ATOM 3452 O O . ALA A 1 467 ? 10.191 -17.125 18.120 1.00 28.66 467 ALA A O 1
ATOM 3453 N N . ASP A 1 468 ? 11.031 -18.835 19.349 1.00 28.62 468 ASP A N 1
ATOM 3454 C CA . ASP A 1 468 ? 10.216 -20.036 18.994 1.00 28.62 468 ASP A CA 1
ATOM 3455 C C . ASP A 1 468 ? 10.357 -21.024 20.216 1.00 28.62 468 ASP A C 1
ATOM 3457 O O . ASP A 1 468 ? 11.204 -20.683 21.060 1.00 28.62 468 ASP A O 1
ATOM 3461 N N . PRO A 1 469 ? 9.677 -22.201 20.420 1.00 47.72 469 PRO A N 1
ATOM 3462 C CA . PRO A 1 469 ? 9.053 -23.121 19.435 1.00 47.72 469 PRO A CA 1
ATOM 3463 C C . PRO A 1 469 ? 7.789 -23.962 19.865 1.00 47.72 469 PRO A C 1
ATOM 3465 O O . PRO A 1 469 ? 7.365 -23.930 21.018 1.00 47.72 469 PRO A O 1
ATOM 3468 N N . ALA A 1 470 ? 7.334 -24.856 18.957 1.00 32.28 470 ALA A N 1
ATOM 3469 C CA . ALA A 1 470 ? 6.694 -26.190 19.184 1.00 32.28 470 ALA A CA 1
ATOM 3470 C C . ALA A 1 470 ? 5.221 -26.275 19.724 1.00 32.28 470 ALA A C 1
ATOM 3472 O O . ALA A 1 470 ? 4.736 -25.339 20.347 1.00 32.28 470 ALA A O 1
ATOM 3473 N N . ASP A 1 471 ? 4.418 -27.352 19.540 1.00 31.39 471 ASP A N 1
ATOM 3474 C CA . ASP A 1 471 ? 4.615 -28.654 18.846 1.00 31.39 471 ASP A CA 1
ATOM 3475 C C . ASP A 1 471 ? 3.296 -29.355 18.364 1.00 31.39 471 ASP A C 1
ATOM 3477 O O . ASP A 1 471 ? 2.214 -29.070 18.872 1.00 31.39 471 ASP A O 1
ATOM 3481 N N . ALA A 1 472 ? 3.450 -30.320 17.440 1.00 29.08 472 ALA A N 1
ATOM 3482 C CA . ALA A 1 472 ? 2.689 -31.555 17.112 1.00 29.08 472 ALA A CA 1
ATOM 3483 C C . ALA A 1 472 ? 1.133 -31.684 17.127 1.00 29.08 472 ALA A C 1
ATOM 3485 O O . ALA A 1 472 ? 0.469 -31.461 18.138 1.00 29.08 472 ALA A O 1
ATOM 3486 N N . ASN A 1 473 ? 0.585 -32.312 16.060 1.00 28.88 473 ASN A N 1
ATOM 3487 C CA . ASN A 1 473 ? -0.241 -33.552 16.116 1.00 28.88 473 ASN A CA 1
ATOM 3488 C C . ASN A 1 473 ? -0.497 -34.180 14.709 1.00 28.88 473 ASN A C 1
ATOM 3490 O O . ASN A 1 473 ? -0.838 -33.467 13.768 1.00 28.88 473 ASN A O 1
ATOM 3494 N N . ASP A 1 474 ? -0.386 -35.514 14.590 1.00 29.44 474 ASP A N 1
ATOM 3495 C CA . ASP A 1 474 ? -0.732 -36.350 13.406 1.00 29.44 474 ASP A CA 1
ATOM 3496 C C . ASP A 1 474 ? -2.264 -36.690 13.369 1.00 29.44 474 ASP A C 1
ATOM 3498 O O . ASP A 1 474 ? -2.998 -36.245 14.248 1.00 29.44 474 ASP A O 1
ATOM 3502 N N . ALA A 1 475 ? -2.901 -37.448 12.447 1.00 29.19 475 ALA A N 1
ATOM 3503 C CA . ALA A 1 475 ? -2.487 -38.589 11.601 1.00 29.19 475 ALA A CA 1
ATOM 3504 C C . ALA A 1 475 ? -3.485 -38.842 10.394 1.00 29.19 475 ALA A C 1
ATOM 3506 O O . ALA A 1 475 ? -4.178 -37.898 10.020 1.00 29.19 475 ALA A O 1
ATOM 3507 N N . PRO A 1 476 ? -3.559 -40.004 9.675 1.00 45.78 476 PRO A N 1
ATOM 3508 C CA . PRO A 1 476 ? -3.111 -40.028 8.266 1.00 45.78 476 PRO A CA 1
ATOM 3509 C C . PRO A 1 476 ? -3.993 -40.824 7.245 1.00 45.78 476 PRO A C 1
ATOM 3511 O O . PRO A 1 476 ? -5.079 -41.300 7.567 1.00 45.78 476 PRO A O 1
ATOM 3514 N N . SER A 1 477 ? -3.421 -41.078 6.047 1.00 26.70 477 SER A N 1
ATOM 3515 C CA . SER A 1 477 ? -3.619 -42.218 5.096 1.00 26.70 477 SER A CA 1
ATOM 3516 C C . SER A 1 477 ? -4.209 -41.913 3.697 1.00 26.70 477 SER A C 1
ATOM 3518 O O . SER A 1 477 ? -5.154 -41.145 3.564 1.00 26.70 477 SER A O 1
ATOM 3520 N N . GLY A 1 478 ? -3.635 -42.532 2.642 1.00 25.77 478 GLY A N 1
ATOM 3521 C CA . GLY A 1 478 ? -4.055 -42.335 1.236 1.00 25.77 478 GLY A CA 1
ATOM 3522 C C . GLY A 1 478 ? -3.021 -42.681 0.138 1.00 25.77 478 GLY A C 1
ATOM 3523 O O . GLY A 1 478 ? -2.714 -41.841 -0.700 1.00 25.77 478 GLY A O 1
ATOM 3524 N N . THR A 1 479 ? -2.452 -43.892 0.125 1.00 25.98 479 THR A N 1
ATOM 3525 C CA . THR A 1 479 ? -1.556 -44.405 -0.947 1.00 25.98 479 THR A CA 1
ATOM 3526 C C . THR A 1 479 ? -2.329 -44.834 -2.213 1.00 25.98 479 THR A C 1
ATOM 3528 O O . THR A 1 479 ? -3.501 -45.177 -2.116 1.00 25.98 479 THR A O 1
ATOM 3531 N N . SER A 1 480 ? -1.768 -44.937 -3.431 1.00 26.22 480 SER A N 1
ATOM 3532 C CA . SER A 1 480 ? -0.475 -44.504 -4.019 1.00 26.22 480 SER A CA 1
ATOM 3533 C C . SER A 1 480 ? -0.500 -44.727 -5.547 1.00 26.22 480 SER A C 1
ATOM 3535 O O . SER A 1 480 ? -1.116 -45.696 -5.992 1.00 26.22 480 SER A O 1
ATOM 3537 N N . GLY A 1 481 ? 0.253 -43.953 -6.338 1.00 24.03 481 GLY A N 1
ATOM 3538 C CA . GLY A 1 481 ? 0.502 -44.226 -7.764 1.00 24.03 481 GLY A CA 1
ATOM 3539 C C . GLY A 1 481 ? 1.925 -43.832 -8.173 1.00 24.03 481 GLY A C 1
ATOM 3540 O O . GLY A 1 481 ? 2.366 -42.734 -7.851 1.00 24.03 481 GLY A O 1
ATOM 3541 N N . ASN A 1 482 ? 2.667 -44.729 -8.832 1.00 26.30 482 ASN A N 1
ATOM 3542 C CA . ASN A 1 482 ? 4.087 -44.515 -9.143 1.00 26.30 482 ASN A CA 1
ATOM 3543 C C . ASN A 1 482 ? 4.312 -43.440 -10.219 1.00 26.30 482 ASN A C 1
ATOM 3545 O O . ASN A 1 482 ? 3.821 -43.579 -11.337 1.00 26.30 482 ASN A O 1
ATOM 3549 N N . VAL A 1 483 ? 5.212 -42.496 -9.933 1.00 26.00 483 VAL A N 1
ATOM 3550 C CA . VAL A 1 483 ? 5.993 -41.771 -10.947 1.00 26.00 483 VAL A CA 1
ATOM 3551 C C . VAL A 1 483 ? 7.470 -42.103 -10.730 1.00 26.00 483 VAL A C 1
ATOM 3553 O O . VAL A 1 483 ? 7.962 -42.110 -9.603 1.00 26.00 483 VAL A O 1
ATOM 3556 N N . SER A 1 484 ? 8.181 -42.436 -11.807 1.00 25.52 484 SER A N 1
ATOM 3557 C CA . SER A 1 484 ? 9.600 -42.803 -11.767 1.00 25.52 484 SER A CA 1
ATOM 3558 C C . SER A 1 484 ? 10.492 -41.602 -11.448 1.00 25.52 484 SER A C 1
ATOM 3560 O O . SER A 1 484 ? 10.379 -40.561 -12.094 1.00 25.52 484 SER A O 1
ATOM 3562 N N . THR A 1 485 ? 11.430 -41.764 -10.515 1.00 28.38 485 THR A N 1
ATOM 3563 C CA . THR A 1 485 ? 12.362 -40.710 -10.088 1.00 28.38 485 THR A CA 1
ATOM 3564 C C . THR A 1 485 ? 13.327 -40.285 -11.201 1.00 28.38 485 THR A C 1
ATOM 3566 O O . THR A 1 485 ? 14.342 -40.944 -11.433 1.00 28.38 485 THR A O 1
ATOM 3569 N N . LEU A 1 486 ? 13.059 -39.142 -11.835 1.00 26.66 486 LEU A N 1
ATOM 3570 C CA . LEU A 1 486 ? 14.054 -38.369 -12.581 1.00 26.66 486 LEU A CA 1
ATOM 3571 C C . LEU A 1 486 ? 14.592 -37.262 -11.670 1.00 26.66 486 LEU A C 1
ATOM 3573 O O . LEU A 1 486 ? 13.863 -36.357 -11.273 1.00 26.66 486 LEU A O 1
ATOM 3577 N N . SER A 1 487 ? 15.867 -37.367 -11.300 1.00 29.94 487 SER A N 1
ATOM 3578 C CA . SER A 1 487 ? 16.519 -36.409 -10.402 1.00 29.94 487 SER A CA 1
ATOM 3579 C C . SER A 1 487 ? 16.855 -35.105 -11.132 1.00 29.94 487 SER A C 1
ATOM 3581 O O . SER A 1 487 ? 17.379 -35.154 -12.244 1.00 29.94 487 SER A O 1
ATOM 3583 N N . GLY A 1 488 ? 16.620 -33.952 -10.491 1.00 32.47 488 GLY A N 1
ATOM 3584 C CA . GLY A 1 488 ? 17.205 -32.672 -10.922 1.00 32.47 488 GLY A CA 1
ATOM 3585 C C . GLY A 1 488 ? 16.260 -31.555 -11.385 1.00 32.47 488 GLY A C 1
ATOM 3586 O O . GLY A 1 488 ? 16.724 -30.662 -12.086 1.00 32.47 488 GLY A O 1
ATOM 3587 N N . SER A 1 489 ? 14.973 -31.540 -11.014 1.00 39.06 489 SER A N 1
ATOM 3588 C CA . SER A 1 489 ? 14.139 -30.334 -11.197 1.00 39.06 489 SER A CA 1
ATOM 3589 C C . SER A 1 489 ? 13.068 -30.176 -10.115 1.00 39.06 489 SER A C 1
ATOM 3591 O O . SER A 1 489 ? 12.529 -31.168 -9.627 1.00 39.06 489 SER A O 1
ATOM 3593 N N . ASN A 1 490 ? 12.753 -28.927 -9.753 1.00 49.94 490 ASN A N 1
ATOM 3594 C CA . ASN A 1 490 ? 11.608 -28.610 -8.899 1.00 49.94 490 ASN A CA 1
ATOM 3595 C C . ASN A 1 490 ? 10.317 -28.889 -9.678 1.00 49.94 490 ASN A C 1
ATOM 3597 O O . ASN A 1 490 ? 10.002 -28.170 -10.631 1.00 49.94 490 ASN A O 1
ATOM 3601 N N . ILE A 1 491 ? 9.577 -29.913 -9.260 1.00 55.38 491 ILE A N 1
ATOM 3602 C CA . ILE A 1 491 ? 8.230 -30.214 -9.745 1.00 55.38 491 ILE A CA 1
ATOM 3603 C C . ILE A 1 491 ? 7.287 -30.144 -8.545 1.00 55.38 491 ILE A C 1
ATOM 3605 O O . ILE A 1 491 ? 7.511 -30.814 -7.539 1.00 55.38 491 ILE A O 1
ATOM 3609 N N . THR A 1 492 ? 6.245 -29.326 -8.656 1.00 63.38 492 THR A N 1
ATOM 3610 C CA . THR A 1 492 ? 5.136 -29.262 -7.695 1.00 63.38 492 THR A CA 1
ATOM 3611 C C . THR A 1 492 ? 3.916 -29.933 -8.315 1.00 63.38 492 THR A C 1
ATOM 3613 O O . THR A 1 492 ? 3.559 -29.618 -9.446 1.00 63.38 492 THR A O 1
ATOM 3616 N N . ASP A 1 493 ? 3.303 -30.880 -7.611 1.00 62.38 493 ASP A N 1
ATOM 3617 C CA . ASP A 1 493 ? 2.168 -31.670 -8.103 1.00 62.38 493 ASP A CA 1
ATOM 3618 C C . ASP A 1 493 ? 1.130 -31.844 -6.984 1.00 62.38 493 ASP A C 1
ATOM 3620 O O . ASP A 1 493 ? 1.489 -31.909 -5.806 1.00 62.38 493 ASP A O 1
ATOM 3624 N N . SER A 1 494 ? -0.155 -31.905 -7.337 1.00 61.00 494 SER A N 1
ATOM 3625 C CA . SER A 1 494 ? -1.224 -32.251 -6.398 1.00 61.00 494 SER A CA 1
ATOM 3626 C C . SER A 1 494 ? -2.386 -32.947 -7.104 1.00 61.00 494 SER A C 1
ATOM 3628 O O . SER A 1 494 ? -2.806 -32.567 -8.197 1.00 61.00 494 SER A O 1
ATOM 3630 N N . SER A 1 495 ? -2.949 -33.959 -6.450 1.00 55.62 495 SER A N 1
ATOM 3631 C CA . SER A 1 495 ? -3.985 -34.815 -7.032 1.00 55.62 495 SER A CA 1
ATOM 3632 C C . SER A 1 495 ? -5.416 -34.261 -6.930 1.00 55.62 495 SER A C 1
ATOM 3634 O O . SER A 1 495 ? -6.347 -34.865 -7.466 1.00 55.62 495 SER A O 1
ATOM 3636 N N . SER A 1 496 ? -5.624 -33.154 -6.208 1.00 56.22 496 SER A N 1
ATOM 3637 C CA . SER A 1 496 ? -6.967 -32.669 -5.852 1.00 56.22 496 SER A CA 1
ATOM 3638 C C . SER A 1 496 ? -7.052 -31.160 -5.575 1.00 56.22 496 SER A C 1
ATOM 3640 O O . SER A 1 496 ? -7.870 -30.736 -4.757 1.00 56.22 496 SER A O 1
ATOM 3642 N N . GLY A 1 497 ? -6.197 -30.345 -6.193 1.00 65.56 497 GLY A N 1
ATOM 3643 C CA . GLY A 1 497 ? -6.238 -28.893 -6.026 1.00 65.56 497 GLY A CA 1
ATOM 3644 C C . GLY A 1 497 ? -5.445 -28.119 -7.075 1.00 65.56 497 GLY A C 1
ATOM 3645 O O . GLY A 1 497 ? -4.706 -28.685 -7.883 1.00 65.56 497 GLY A O 1
ATOM 3646 N N . SER A 1 498 ? -5.603 -26.797 -7.062 1.00 75.00 498 SER A N 1
ATOM 3647 C CA . SER A 1 498 ? -4.771 -25.887 -7.854 1.00 75.00 498 SER A CA 1
ATOM 3648 C C . SER A 1 498 ? -3.353 -25.810 -7.275 1.00 75.00 498 SER A C 1
ATOM 3650 O O . SER A 1 498 ? -3.195 -25.761 -6.057 1.00 75.00 498 SER A O 1
ATOM 3652 N N . THR A 1 499 ? -2.326 -25.773 -8.126 1.00 73.56 499 THR A N 1
ATOM 3653 C CA . THR A 1 499 ? -0.910 -25.744 -7.712 1.00 73.56 499 THR A CA 1
ATOM 3654 C C . THR A 1 499 ? -0.203 -24.480 -8.187 1.00 73.56 499 THR A C 1
ATOM 3656 O O . THR A 1 499 ? -0.498 -23.940 -9.252 1.00 73.56 499 THR A O 1
ATOM 3659 N N . ALA A 1 500 ? 0.755 -24.001 -7.396 1.00 74.69 500 ALA A N 1
ATOM 3660 C CA . ALA A 1 500 ? 1.641 -22.905 -7.764 1.00 74.69 500 ALA A CA 1
ATOM 3661 C C . ALA A 1 500 ? 3.073 -23.221 -7.308 1.00 74.69 500 ALA A C 1
ATOM 3663 O O . ALA A 1 500 ? 3.250 -23.738 -6.202 1.00 74.69 500 ALA A O 1
ATOM 3664 N N . GLY A 1 501 ? 4.092 -22.930 -8.125 1.00 64.62 501 GLY A N 1
ATOM 3665 C CA . GLY A 1 501 ? 5.462 -23.326 -7.784 1.00 64.62 501 GLY A CA 1
ATOM 3666 C C . GLY A 1 501 ? 6.600 -22.647 -8.552 1.00 64.62 501 GLY A C 1
ATOM 3667 O O . GLY A 1 501 ? 6.509 -22.350 -9.744 1.00 64.62 501 GLY A O 1
ATOM 3668 N N . ASN A 1 502 ? 7.728 -22.479 -7.851 1.00 63.09 502 ASN A N 1
ATOM 3669 C CA . ASN A 1 502 ? 9.005 -22.029 -8.413 1.00 63.09 502 ASN A CA 1
ATOM 3670 C C . ASN A 1 502 ? 9.717 -23.196 -9.122 1.00 63.09 502 ASN A C 1
ATOM 3672 O O . ASN A 1 502 ? 10.630 -23.828 -8.577 1.00 63.09 502 ASN A O 1
ATOM 3676 N N . GLY A 1 503 ? 9.246 -23.501 -10.327 1.00 77.38 503 GLY A N 1
ATOM 3677 C CA . GLY A 1 503 ? 9.675 -24.618 -11.159 1.00 77.38 503 GLY A CA 1
ATOM 3678 C C . GLY A 1 503 ? 8.541 -25.078 -12.071 1.00 77.38 503 GLY A C 1
ATOM 3679 O O . GLY A 1 503 ? 7.702 -24.279 -12.490 1.00 77.38 503 GLY A O 1
ATOM 3680 N N . ASN A 1 504 ? 8.503 -26.375 -12.362 1.00 78.44 504 ASN A N 1
ATOM 3681 C CA . ASN A 1 504 ? 7.386 -26.978 -13.083 1.00 78.44 504 ASN A CA 1
ATOM 3682 C C . ASN A 1 504 ? 6.201 -27.229 -12.127 1.00 78.44 504 ASN A C 1
ATOM 3684 O O . ASN A 1 504 ? 6.400 -27.580 -10.959 1.00 78.44 504 ASN A O 1
ATOM 3688 N N . ALA A 1 505 ? 4.974 -27.091 -12.628 1.00 80.31 505 ALA A N 1
ATOM 3689 C CA . ALA A 1 505 ? 3.739 -27.303 -11.876 1.00 80.31 505 ALA A CA 1
ATOM 3690 C C . ALA A 1 505 ? 2.795 -28.275 -12.605 1.00 80.31 505 ALA A C 1
ATOM 3692 O O . ALA A 1 505 ? 2.600 -28.173 -13.817 1.00 80.31 505 ALA A O 1
ATOM 3693 N N . ALA A 1 506 ? 2.196 -29.200 -11.861 1.00 81.12 506 ALA A N 1
ATOM 3694 C CA . ALA A 1 506 ? 1.213 -30.165 -12.340 1.00 81.12 506 ALA A CA 1
ATOM 3695 C C . ALA A 1 506 ? -0.008 -30.225 -11.404 1.00 81.12 506 ALA A C 1
ATOM 3697 O O . ALA A 1 506 ? 0.081 -29.862 -10.229 1.00 81.12 506 ALA A O 1
ATOM 3698 N N . SER A 1 507 ? -1.162 -30.644 -11.924 1.00 79.06 507 SER A N 1
ATOM 3699 C CA . SER A 1 507 ? -2.328 -31.037 -11.123 1.00 79.06 507 SER A CA 1
ATOM 3700 C C . SER A 1 507 ? -3.246 -31.957 -11.919 1.00 79.06 507 SER A C 1
ATOM 3702 O O . SER A 1 507 ? -3.512 -31.711 -13.097 1.00 79.06 507 SER A O 1
ATOM 3704 N N . SER A 1 508 ? -3.800 -32.988 -11.278 1.00 75.88 508 SER A N 1
ATOM 3705 C CA . SER A 1 508 ? -4.847 -33.797 -11.911 1.00 75.88 508 SER A CA 1
ATOM 3706 C C . SER A 1 508 ? -6.260 -33.210 -11.761 1.00 75.88 508 SER A C 1
ATOM 3708 O O . SER A 1 508 ? -7.160 -33.606 -12.504 1.00 75.88 508 SER A O 1
ATOM 3710 N N . ASN A 1 509 ? -6.472 -32.254 -10.847 1.00 69.00 509 ASN A N 1
ATOM 3711 C CA . ASN A 1 509 ? -7.747 -31.548 -10.678 1.00 69.00 509 ASN A CA 1
ATOM 3712 C C . ASN A 1 509 ? -7.565 -30.162 -10.037 1.00 69.00 509 ASN A C 1
ATOM 3714 O O . ASN A 1 509 ? -7.687 -29.995 -8.825 1.00 69.00 509 ASN A O 1
ATOM 3718 N N . GLY A 1 510 ? -7.300 -29.158 -10.872 1.00 72.06 510 GLY A N 1
ATOM 3719 C CA . GLY A 1 510 ? -7.119 -27.765 -10.462 1.00 72.06 510 GLY A CA 1
ATOM 3720 C C . GLY A 1 510 ? -6.312 -26.963 -11.479 1.00 72.06 510 GLY A C 1
ATOM 3721 O O . GLY A 1 510 ? -5.758 -27.521 -12.427 1.00 72.06 510 GLY A O 1
ATOM 3722 N N . SER A 1 511 ? -6.259 -25.645 -11.308 1.00 80.31 511 SER A N 1
ATOM 3723 C CA . SER A 1 511 ? -5.460 -24.755 -12.164 1.00 80.31 511 SER A CA 1
ATOM 3724 C C . SER A 1 511 ? -3.995 -24.732 -11.710 1.00 80.31 511 SER A C 1
ATOM 3726 O O . SER A 1 511 ? -3.731 -24.862 -10.519 1.00 80.31 511 SER A O 1
ATOM 3728 N N . THR A 1 512 ? -3.030 -24.558 -12.616 1.00 77.62 512 THR A N 1
ATOM 3729 C CA . THR A 1 512 ? -1.593 -24.664 -12.276 1.00 77.62 512 THR A CA 1
ATOM 3730 C C . THR A 1 512 ? -0.785 -23.451 -12.724 1.00 77.62 512 THR A C 1
ATOM 3732 O O . THR A 1 512 ? -0.851 -23.095 -13.899 1.00 77.62 512 THR A O 1
ATOM 3735 N N . ALA A 1 513 ? 0.031 -22.872 -11.843 1.00 78.44 513 ALA A N 1
ATOM 3736 C CA . ALA A 1 513 ? 0.911 -21.738 -12.139 1.00 78.44 513 ALA A CA 1
ATOM 3737 C C . ALA A 1 513 ? 2.393 -22.081 -11.874 1.00 78.44 513 ALA A C 1
ATOM 3739 O O . ALA A 1 513 ? 2.771 -22.363 -10.739 1.00 78.44 513 ALA A O 1
ATOM 3740 N N . GLY A 1 514 ? 3.249 -22.055 -12.897 1.00 73.88 514 GLY A N 1
ATOM 3741 C CA . GLY A 1 514 ? 4.669 -22.417 -12.770 1.00 73.88 514 GLY A CA 1
ATOM 3742 C C . GLY A 1 514 ? 5.620 -21.350 -13.308 1.00 73.88 514 GLY A C 1
ATOM 3743 O O . GLY A 1 514 ? 5.358 -20.750 -14.347 1.00 73.88 514 GLY A O 1
ATOM 3744 N N . SER A 1 515 ? 6.774 -21.150 -12.662 1.00 75.81 515 SER A N 1
ATOM 3745 C CA . SER A 1 515 ? 7.865 -20.369 -13.278 1.00 75.81 515 SER A CA 1
ATOM 3746 C C . SER A 1 515 ? 8.633 -21.145 -14.370 1.00 75.81 515 SER A C 1
ATOM 3748 O O . SER A 1 515 ? 9.445 -20.570 -15.097 1.00 75.81 515 SER A O 1
ATOM 3750 N N . GLY A 1 516 ? 8.342 -22.439 -14.529 1.00 81.62 516 GLY A N 1
ATOM 3751 C CA . GLY A 1 516 ? 8.705 -23.285 -15.666 1.00 81.62 516 GLY A CA 1
ATOM 3752 C C . GLY A 1 516 ? 7.469 -23.741 -16.451 1.00 81.62 516 GLY A C 1
ATOM 3753 O O . GLY A 1 516 ? 6.624 -22.931 -16.830 1.00 81.62 516 GLY A O 1
ATOM 3754 N N . ASN A 1 517 ? 7.368 -25.045 -16.716 1.00 82.50 517 ASN A N 1
ATOM 3755 C CA . ASN A 1 517 ? 6.238 -25.645 -17.431 1.00 82.50 517 ASN A CA 1
ATOM 3756 C C . ASN A 1 517 ? 5.025 -25.876 -16.507 1.00 82.50 517 ASN A C 1
ATOM 3758 O O . ASN A 1 517 ? 5.204 -26.194 -15.332 1.00 82.50 517 ASN A O 1
ATOM 3762 N N . ALA A 1 518 ? 3.805 -25.796 -17.042 1.00 85.19 518 ALA A N 1
ATOM 3763 C CA . ALA A 1 518 ? 2.551 -25.954 -16.298 1.00 85.19 518 ALA A CA 1
ATOM 3764 C C . ALA A 1 518 ? 1.584 -26.941 -16.989 1.00 85.19 518 ALA A C 1
ATOM 3766 O O . ALA A 1 518 ? 1.364 -26.838 -18.198 1.00 85.19 518 ALA A O 1
ATOM 3767 N N . ALA A 1 519 ? 0.992 -27.889 -16.252 1.00 85.62 519 ALA A N 1
ATOM 3768 C CA . ALA A 1 519 ? 0.129 -28.938 -16.815 1.00 85.62 519 ALA A CA 1
ATOM 3769 C C . ALA A 1 519 ? -1.089 -29.288 -15.934 1.00 85.62 519 ALA A C 1
ATOM 3771 O O . ALA A 1 519 ? -0.935 -29.560 -14.747 1.00 85.62 519 ALA A O 1
ATOM 3772 N N . SER A 1 520 ? -2.292 -29.366 -16.518 1.00 83.06 520 SER A N 1
ATOM 3773 C CA . SER A 1 520 ? -3.519 -29.765 -15.805 1.00 83.06 520 SER A CA 1
ATOM 3774 C C . SER A 1 520 ? -4.428 -30.672 -16.631 1.00 83.06 520 SER A C 1
ATOM 3776 O O . SER A 1 520 ? -4.595 -30.451 -17.828 1.00 83.06 520 SER A O 1
ATOM 3778 N N . SER A 1 521 ? -5.098 -31.647 -16.010 1.00 79.88 521 SER A N 1
ATOM 3779 C CA . SER A 1 521 ? -6.138 -32.422 -16.710 1.00 79.88 521 SER A CA 1
ATOM 3780 C C . SER A 1 521 ? -7.540 -31.790 -16.721 1.00 79.88 521 SER A C 1
ATOM 3782 O O . SER A 1 521 ? -8.416 -32.293 -17.427 1.00 79.88 521 SER A O 1
ATOM 3784 N N . SER A 1 522 ? -7.784 -30.692 -15.994 1.00 77.69 522 SER A N 1
ATOM 3785 C CA . SER A 1 522 ? -9.128 -30.074 -15.938 1.00 77.69 522 SER A CA 1
ATOM 3786 C C . SER A 1 522 ? -9.176 -28.565 -15.663 1.00 77.69 522 SER A C 1
ATOM 3788 O O . SER A 1 522 ? -10.152 -27.922 -16.045 1.00 77.69 522 SER A O 1
ATOM 3790 N N . GLY A 1 523 ? -8.149 -27.979 -15.042 1.00 77.12 523 GLY A N 1
ATOM 3791 C CA . GLY A 1 523 ? -8.061 -26.542 -14.763 1.00 77.12 523 GLY A CA 1
ATOM 3792 C C . GLY A 1 523 ? -7.232 -25.761 -15.786 1.00 77.12 523 GLY A C 1
ATOM 3793 O O . GLY A 1 523 ? -6.642 -26.324 -16.711 1.00 77.12 523 GLY A O 1
ATOM 3794 N N . SER A 1 524 ? -7.185 -24.441 -15.620 1.00 83.38 524 SER A N 1
ATOM 3795 C CA . SER A 1 524 ? -6.396 -23.544 -16.476 1.00 83.38 524 SER A CA 1
ATOM 3796 C C . SER A 1 524 ? -4.915 -23.564 -16.085 1.00 83.38 524 SER A C 1
ATOM 3798 O O . SER A 1 524 ? -4.595 -23.749 -14.912 1.00 83.38 524 SER A O 1
ATOM 3800 N N . THR A 1 525 ? -3.994 -23.354 -17.026 1.00 80.56 525 THR A N 1
ATOM 3801 C CA . THR A 1 525 ? -2.547 -23.402 -16.743 1.00 80.56 525 THR A CA 1
ATOM 3802 C C . THR A 1 525 ? -1.821 -22.131 -17.164 1.00 80.56 525 THR A C 1
ATOM 3804 O O . THR A 1 525 ? -2.075 -21.593 -18.234 1.00 80.56 525 THR A O 1
ATOM 3807 N N . ALA A 1 526 ? -0.921 -21.640 -16.313 1.00 80.00 526 ALA A N 1
ATOM 3808 C CA . ALA A 1 526 ? -0.076 -20.476 -16.552 1.00 80.00 526 ALA A CA 1
ATOM 3809 C C . ALA A 1 526 ? 1.399 -20.866 -16.362 1.00 80.00 526 ALA A C 1
ATOM 3811 O O . ALA A 1 526 ? 1.747 -21.425 -15.321 1.00 80.00 526 ALA A O 1
ATOM 3812 N N . GLY A 1 527 ? 2.274 -20.587 -17.331 1.00 75.38 527 GLY A N 1
ATOM 3813 C CA . GLY A 1 527 ? 3.693 -20.941 -17.212 1.00 75.38 527 GLY A CA 1
ATOM 3814 C C . GLY A 1 527 ? 4.646 -20.049 -18.002 1.00 75.38 527 GLY A C 1
ATOM 3815 O O . GLY A 1 527 ? 4.414 -19.783 -19.175 1.00 75.38 527 GLY A O 1
ATOM 3816 N N . SER A 1 528 ? 5.770 -19.628 -17.415 1.00 76.06 528 SER A N 1
ATOM 3817 C CA . SER A 1 528 ? 6.840 -18.962 -18.188 1.00 76.06 528 SER A CA 1
ATOM 3818 C C . SER A 1 528 ? 7.649 -19.925 -19.078 1.00 76.06 528 SER A C 1
ATOM 3820 O O . SER A 1 528 ? 8.470 -19.475 -19.873 1.00 76.06 528 SER A O 1
ATOM 3822 N N . GLY A 1 529 ? 7.389 -21.234 -18.994 1.00 80.25 529 GLY A N 1
ATOM 3823 C CA . GLY A 1 529 ? 7.729 -22.241 -20.001 1.00 80.25 529 GLY A CA 1
ATOM 3824 C C . GLY A 1 529 ? 6.521 -22.629 -20.866 1.00 80.25 529 GLY A C 1
ATOM 3825 O O . GLY A 1 529 ? 5.756 -21.777 -21.313 1.00 80.25 529 GLY A O 1
ATOM 3826 N N . ASN A 1 530 ? 6.352 -23.929 -21.115 1.00 82.75 530 ASN A N 1
ATOM 3827 C CA . ASN A 1 530 ? 5.216 -24.489 -21.855 1.00 82.75 530 ASN A CA 1
ATOM 3828 C C . ASN A 1 530 ? 3.992 -24.705 -20.945 1.00 82.75 530 ASN A C 1
ATOM 3830 O O . ASN A 1 530 ? 4.148 -25.110 -19.793 1.00 82.75 530 ASN A O 1
ATOM 3834 N N . ALA A 1 531 ? 2.781 -24.523 -21.474 1.00 84.81 531 ALA A N 1
ATOM 3835 C CA . ALA A 1 531 ? 1.519 -24.665 -20.745 1.00 84.81 531 ALA A CA 1
ATOM 3836 C C . ALA A 1 531 ? 0.557 -25.642 -21.453 1.00 84.81 531 ALA A C 1
ATOM 3838 O O . ALA A 1 531 ? 0.311 -25.508 -22.651 1.00 84.81 531 ALA A O 1
ATOM 3839 N N . ALA A 1 532 ? -0.005 -26.619 -20.733 1.00 85.88 532 ALA A N 1
ATOM 3840 C CA . ALA A 1 532 ? -0.908 -27.630 -21.300 1.00 85.88 532 ALA A CA 1
ATOM 3841 C C . ALA A 1 532 ? -2.144 -27.887 -20.419 1.00 85.88 532 ALA A C 1
ATOM 3843 O O . ALA A 1 532 ? -2.013 -28.030 -19.205 1.00 85.88 532 ALA A O 1
ATOM 3844 N N . SER A 1 533 ? -3.339 -27.980 -21.010 1.00 83.62 533 SER A N 1
ATOM 3845 C CA . SER A 1 533 ? -4.567 -28.374 -20.303 1.00 83.62 533 SER A CA 1
ATOM 3846 C C . SER A 1 533 ? -5.458 -29.298 -21.133 1.00 83.62 533 SER A C 1
ATOM 3848 O O . SER A 1 533 ? -5.538 -29.148 -22.350 1.00 83.62 533 SER A O 1
ATOM 3850 N N . SER A 1 534 ? -6.191 -30.217 -20.495 1.00 77.62 534 SER A N 1
ATOM 3851 C CA . SER A 1 534 ? -7.285 -30.950 -21.160 1.00 77.62 534 SER A CA 1
ATOM 3852 C C . SER A 1 534 ? -8.702 -30.439 -20.855 1.00 77.62 534 SER A C 1
ATOM 3854 O O . SER A 1 534 ? -9.675 -31.086 -21.241 1.00 77.62 534 SER A O 1
ATOM 3856 N N . GLY A 1 535 ? -8.851 -29.276 -20.206 1.00 69.44 535 GLY A N 1
ATOM 3857 C CA . GLY A 1 535 ? -10.178 -28.695 -19.935 1.00 69.44 535 GLY A CA 1
ATOM 3858 C C . GLY A 1 535 ? -10.236 -27.182 -19.699 1.00 69.44 535 GLY A C 1
ATOM 3859 O O . GLY A 1 535 ? -11.245 -26.562 -20.025 1.00 69.44 535 GLY A O 1
ATOM 3860 N N . GLY A 1 536 ? -9.169 -26.571 -19.181 1.00 75.44 536 GLY A N 1
ATOM 3861 C CA . GLY A 1 536 ? -9.079 -25.128 -18.942 1.00 75.44 536 GLY A CA 1
ATOM 3862 C C . GLY A 1 536 ? -8.290 -24.370 -20.012 1.00 75.44 536 GLY A C 1
ATOM 3863 O O . GLY A 1 536 ? -7.720 -24.951 -20.938 1.00 75.44 536 GLY A O 1
ATOM 3864 N N . SER A 1 537 ? -8.241 -23.047 -19.878 1.00 80.56 537 SER A N 1
ATOM 3865 C CA . SER A 1 537 ? -7.445 -22.177 -20.755 1.00 80.56 537 SER A CA 1
ATOM 3866 C C . SER A 1 537 ? -5.957 -22.243 -20.396 1.00 80.56 537 SER A C 1
ATOM 3868 O O . SER A 1 537 ? -5.614 -22.420 -19.228 1.00 80.56 537 SER A O 1
ATOM 3870 N N . THR A 1 538 ? -5.060 -22.068 -21.365 1.00 78.81 538 THR A N 1
ATOM 3871 C CA . THR A 1 538 ? -3.605 -22.087 -21.126 1.00 78.81 538 THR A CA 1
ATOM 3872 C C . THR A 1 538 ? -2.937 -20.780 -21.526 1.00 78.81 538 THR A C 1
ATOM 3874 O O . THR A 1 538 ? -3.148 -20.301 -22.638 1.00 78.81 538 THR A O 1
ATOM 3877 N N . ALA A 1 539 ? -2.078 -20.248 -20.666 1.00 76.56 539 ALA A N 1
ATOM 3878 C CA . ALA A 1 539 ? -1.236 -19.088 -20.917 1.00 76.56 539 ALA A CA 1
ATOM 3879 C C . ALA A 1 539 ? 0.240 -19.467 -20.723 1.00 76.56 539 ALA A C 1
ATOM 3881 O O . ALA A 1 539 ? 0.586 -20.064 -19.703 1.00 76.56 539 ALA A O 1
ATOM 3882 N N . GLY A 1 540 ? 1.134 -19.108 -21.642 1.00 72.38 540 GLY A N 1
ATOM 3883 C CA . GLY A 1 540 ? 2.558 -19.262 -21.352 1.00 72.38 540 GLY A CA 1
ATOM 3884 C C . GLY A 1 540 ? 3.542 -18.703 -22.365 1.00 72.38 540 GLY A C 1
ATOM 3885 O O . GLY A 1 540 ? 3.219 -18.501 -23.531 1.00 72.38 540 GLY A O 1
ATOM 3886 N N . ASN A 1 541 ? 4.770 -18.452 -21.912 1.00 73.25 541 ASN A N 1
ATOM 3887 C CA . ASN A 1 541 ? 5.778 -17.778 -22.738 1.00 73.25 541 ASN A CA 1
ATOM 3888 C C . ASN A 1 541 ? 6.462 -18.734 -23.741 1.00 73.25 541 ASN A C 1
ATOM 3890 O O . ASN A 1 541 ? 7.073 -18.282 -24.712 1.00 73.25 541 ASN A O 1
ATOM 3894 N N . GLY A 1 542 ? 6.338 -20.048 -23.534 1.00 75.12 542 GLY A N 1
ATOM 3895 C CA . GLY A 1 542 ? 6.669 -21.090 -24.505 1.00 75.12 542 GLY A CA 1
ATOM 3896 C C . GLY A 1 542 ? 5.468 -21.485 -25.374 1.00 75.12 542 GLY A C 1
ATOM 3897 O O . GLY A 1 542 ? 4.716 -20.639 -25.857 1.00 75.12 542 GLY A O 1
ATOM 3898 N N . ASN A 1 543 ? 5.292 -22.791 -25.581 1.00 79.44 543 ASN A N 1
ATOM 3899 C CA . ASN A 1 543 ? 4.161 -23.361 -26.316 1.00 79.44 543 ASN A CA 1
ATOM 3900 C C . ASN A 1 543 ? 2.938 -23.548 -25.401 1.00 79.44 543 ASN A C 1
ATOM 3902 O O . ASN A 1 543 ? 3.087 -23.970 -24.253 1.00 79.44 543 ASN A O 1
ATOM 3906 N N . ALA A 1 544 ? 1.737 -23.305 -25.926 1.00 81.31 544 ALA A N 1
ATOM 3907 C CA . ALA A 1 544 ? 0.468 -23.381 -25.200 1.00 81.31 544 ALA A CA 1
ATOM 3908 C C . ALA A 1 544 ? -0.517 -24.344 -25.894 1.00 81.31 544 ALA A C 1
ATOM 3910 O O . ALA A 1 544 ? -0.732 -24.237 -27.102 1.00 81.31 544 ALA A O 1
ATOM 3911 N N . ALA A 1 545 ? -1.131 -25.274 -25.157 1.00 81.88 545 ALA A N 1
ATOM 3912 C CA . ALA A 1 545 ? -2.048 -26.272 -25.719 1.00 81.88 545 ALA A CA 1
ATOM 3913 C C . ALA A 1 545 ? -3.279 -26.538 -24.834 1.00 81.88 545 ALA A C 1
ATOM 3915 O O . ALA A 1 545 ? -3.127 -26.863 -23.658 1.00 81.88 545 ALA A O 1
ATOM 3916 N N . SER A 1 546 ? -4.491 -26.496 -25.405 1.00 81.19 546 SER A N 1
ATOM 3917 C CA . SER A 1 546 ? -5.723 -26.871 -24.691 1.00 81.19 546 SER A CA 1
ATOM 3918 C C . SER A 1 546 ? -6.687 -27.716 -25.521 1.00 81.19 546 SER A C 1
ATOM 3920 O O . SER A 1 546 ? -6.999 -27.367 -26.658 1.00 81.19 546 SER A O 1
ATOM 3922 N N . SER A 1 547 ? -7.249 -28.782 -24.941 1.00 73.81 547 SER A N 1
ATOM 3923 C CA . SER A 1 547 ? -8.325 -29.548 -25.595 1.00 73.81 547 SER A CA 1
ATOM 3924 C C . SER A 1 547 ? -9.749 -29.037 -25.316 1.00 73.81 547 SER A C 1
ATOM 3926 O O . SER A 1 547 ? -10.710 -29.739 -25.628 1.00 73.81 547 SER A O 1
ATOM 3928 N N . GLY A 1 548 ? -9.916 -27.840 -24.736 1.00 65.19 548 GLY A N 1
ATOM 3929 C CA . GLY A 1 548 ? -11.253 -27.271 -24.481 1.00 65.19 548 GLY A CA 1
ATOM 3930 C C . GLY A 1 548 ? -11.322 -25.787 -24.097 1.00 65.19 548 GLY A C 1
ATOM 3931 O O . GLY A 1 548 ? -12.359 -25.165 -24.306 1.00 65.19 548 GLY A O 1
ATOM 3932 N N . GLY A 1 549 ? -10.239 -25.202 -23.581 1.00 70.19 549 GLY A N 1
ATOM 3933 C CA . GLY A 1 549 ? -10.134 -23.772 -23.272 1.00 70.19 549 GLY A CA 1
ATOM 3934 C C . GLY A 1 549 ? -9.370 -22.973 -24.331 1.00 70.19 549 GLY A C 1
ATOM 3935 O O . GLY A 1 549 ? -8.868 -23.516 -25.316 1.00 70.19 549 GLY A O 1
ATOM 3936 N N . SER A 1 550 ? -9.267 -21.660 -24.122 1.00 75.75 550 SER A N 1
ATOM 3937 C CA . SER A 1 550 ? -8.499 -20.760 -24.995 1.00 75.75 550 SER A CA 1
ATOM 3938 C C . SER A 1 550 ? -6.999 -20.837 -24.695 1.00 75.75 550 SER A C 1
ATOM 3940 O O . SER A 1 550 ? -6.607 -21.079 -23.554 1.00 75.75 550 SER A O 1
ATOM 3942 N N . THR A 1 551 ? -6.145 -20.593 -25.691 1.00 73.25 551 THR A N 1
ATOM 3943 C CA . THR A 1 551 ? -4.681 -20.654 -25.538 1.00 73.25 551 THR A CA 1
ATOM 3944 C C . THR A 1 551 ? -4.002 -19.347 -25.933 1.00 73.25 551 THR A C 1
ATOM 3946 O O . THR A 1 551 ? -4.176 -18.885 -27.062 1.00 73.25 551 THR A O 1
ATOM 3949 N N . ALA A 1 552 ? -3.177 -18.799 -25.045 1.00 69.94 552 ALA A N 1
ATOM 3950 C CA . ALA A 1 552 ? -2.335 -17.633 -25.290 1.00 69.94 552 ALA A CA 1
ATOM 3951 C C . ALA A 1 552 ? -0.854 -17.988 -25.079 1.00 69.94 552 ALA A C 1
ATOM 3953 O O . ALA A 1 552 ? -0.505 -18.562 -24.047 1.00 69.94 552 ALA A O 1
ATOM 3954 N N . GLY A 1 553 ? 0.033 -17.634 -26.009 1.00 66.31 553 GLY A N 1
ATOM 3955 C CA . GLY A 1 553 ? 1.468 -17.783 -25.761 1.00 66.31 553 GLY A CA 1
ATOM 3956 C C . GLY A 1 553 ? 2.393 -17.277 -26.859 1.00 66.31 553 GLY A C 1
ATOM 3957 O O . GLY A 1 553 ? 2.009 -17.200 -28.022 1.00 66.31 553 GLY A O 1
ATOM 3958 N N . SER A 1 554 ? 3.628 -16.925 -26.495 1.00 66.00 554 SER A N 1
ATOM 3959 C CA . SER A 1 554 ? 4.618 -16.369 -27.433 1.00 66.00 554 SER A CA 1
ATOM 3960 C C . SER A 1 554 ? 5.318 -17.410 -28.320 1.00 66.00 554 SER A C 1
ATOM 3962 O O . SER A 1 554 ? 5.986 -17.021 -29.279 1.00 66.00 554 SER A O 1
ATOM 3964 N N . GLY A 1 555 ? 5.155 -18.708 -28.049 1.00 68.00 555 GLY A N 1
ATOM 3965 C CA . GLY A 1 555 ? 5.547 -19.803 -28.943 1.00 68.00 555 GLY A CA 1
ATOM 3966 C C . GLY A 1 555 ? 4.409 -20.260 -29.867 1.00 68.00 555 GLY A C 1
ATOM 3967 O O . GLY A 1 555 ? 3.665 -19.451 -30.426 1.00 68.00 555 GLY A O 1
ATOM 3968 N N . ASN A 1 556 ? 4.274 -21.579 -30.027 1.00 70.88 556 ASN A N 1
ATOM 3969 C CA . ASN A 1 556 ? 3.168 -22.209 -30.750 1.00 70.88 556 ASN A CA 1
ATOM 3970 C C . ASN A 1 556 ? 1.938 -22.345 -29.831 1.00 70.88 556 ASN A C 1
ATOM 3972 O O . ASN A 1 556 ? 2.047 -22.934 -28.754 1.00 70.88 556 ASN A O 1
ATOM 3976 N N . ALA A 1 557 ? 0.769 -21.873 -30.270 1.00 70.94 557 ALA A N 1
ATOM 3977 C CA . ALA A 1 557 ? -0.496 -21.953 -29.535 1.00 70.94 557 ALA A CA 1
ATOM 3978 C C . ALA A 1 557 ? -1.535 -22.814 -30.284 1.00 70.94 557 ALA A C 1
ATOM 3980 O O . ALA A 1 557 ? -1.848 -22.539 -31.446 1.00 70.94 557 ALA A O 1
ATOM 3981 N N . ALA A 1 558 ? -2.082 -23.850 -29.639 1.00 71.69 558 ALA A N 1
ATOM 3982 C CA . ALA A 1 558 ? -2.995 -24.803 -30.278 1.00 71.69 558 ALA A CA 1
ATOM 3983 C C . ALA A 1 558 ? -4.216 -25.166 -29.419 1.00 71.69 558 ALA A C 1
ATOM 3985 O O . ALA A 1 558 ? -4.082 -25.499 -28.241 1.00 71.69 558 ALA A O 1
ATOM 3986 N N . SER A 1 559 ? -5.409 -25.183 -30.024 1.00 73.00 559 SER A N 1
ATOM 3987 C CA . SER A 1 559 ? -6.641 -25.602 -29.339 1.00 73.00 559 SER A CA 1
ATOM 3988 C C . SER A 1 559 ? -7.570 -26.459 -30.204 1.00 73.00 559 SER A C 1
ATOM 3990 O O . SER A 1 559 ? -7.601 -26.334 -31.431 1.00 73.00 559 SER A O 1
ATOM 3992 N N . SER A 1 560 ? -8.368 -27.303 -29.542 1.00 64.75 560 SER A N 1
ATOM 3993 C CA . SER A 1 560 ? -9.487 -28.045 -30.145 1.00 64.75 560 SER A CA 1
ATOM 3994 C C . SER A 1 560 ? -10.872 -27.586 -29.655 1.00 64.75 560 SER A C 1
ATOM 3996 O O . SER A 1 560 ? -11.799 -28.396 -29.619 1.00 64.75 560 SER A O 1
ATOM 3998 N N . GLY A 1 561 ? -11.024 -26.327 -29.219 1.00 57.62 561 GLY A N 1
ATOM 3999 C CA . GLY A 1 561 ? -12.331 -25.808 -28.781 1.00 57.62 561 GLY A CA 1
ATOM 4000 C C . GLY A 1 561 ? -12.399 -24.346 -28.314 1.00 57.62 561 GLY A C 1
ATOM 4001 O O . GLY A 1 561 ? -13.474 -23.755 -28.377 1.00 57.62 561 GLY A O 1
ATOM 4002 N N . GLY A 1 562 ? -11.288 -23.740 -27.882 1.00 61.66 562 GLY A N 1
ATOM 4003 C CA . GLY A 1 562 ? -11.210 -22.321 -27.504 1.00 61.66 562 GLY A CA 1
ATOM 4004 C C . GLY A 1 562 ? -10.422 -21.452 -28.491 1.00 61.66 562 GLY A C 1
ATOM 4005 O O . GLY A 1 562 ? -9.842 -21.945 -29.461 1.00 61.66 562 GLY A O 1
ATOM 4006 N N . SER A 1 563 ? -10.374 -20.144 -28.241 1.00 63.09 563 SER A N 1
ATOM 4007 C CA . SER A 1 563 ? -9.661 -19.186 -29.101 1.00 63.09 563 SER A CA 1
ATOM 4008 C C . SER A 1 563 ? -8.140 -19.292 -28.947 1.00 63.09 563 SER A C 1
ATOM 4010 O O . SER A 1 563 ? -7.650 -19.545 -27.847 1.00 63.09 563 SER A O 1
ATOM 4012 N N . THR A 1 564 ? -7.380 -19.043 -30.017 1.00 61.56 564 THR A N 1
ATOM 4013 C CA . THR A 1 564 ? -5.903 -19.088 -29.997 1.00 61.56 564 THR A CA 1
ATOM 4014 C C . THR A 1 564 ? -5.280 -17.724 -30.299 1.00 61.56 564 THR A C 1
ATOM 4016 O O . THR A 1 564 ? -5.623 -17.109 -31.313 1.00 61.56 564 THR A O 1
ATOM 4019 N N . ALA A 1 565 ? -4.310 -17.304 -29.483 1.00 59.75 565 ALA A N 1
ATOM 4020 C CA . ALA A 1 565 ? -3.466 -16.130 -29.710 1.00 59.75 565 ALA A CA 1
ATOM 4021 C C . ALA A 1 565 ? -1.984 -16.484 -29.492 1.00 59.75 565 ALA A C 1
ATOM 4023 O O . ALA A 1 565 ? -1.625 -17.062 -28.466 1.00 59.75 565 ALA A O 1
ATOM 4024 N N . GLY A 1 566 ? -1.118 -16.150 -30.450 1.00 58.19 566 GLY A N 1
ATOM 4025 C CA . GLY A 1 566 ? 0.312 -16.449 -30.365 1.00 58.19 566 GLY A CA 1
ATOM 4026 C C . GLY A 1 566 ? 1.062 -16.273 -31.681 1.00 58.19 566 GLY A C 1
ATOM 4027 O O . GLY A 1 566 ? 0.458 -15.955 -32.705 1.00 58.19 566 GLY A O 1
ATOM 4028 N N . SER A 1 567 ? 2.379 -16.485 -31.644 1.00 48.62 567 SER A N 1
ATOM 4029 C CA . SER A 1 567 ? 3.289 -16.253 -32.780 1.00 48.62 567 SER A CA 1
ATOM 4030 C C . SER A 1 567 ? 3.102 -17.260 -33.922 1.00 48.62 567 SER A C 1
ATOM 4032 O O . SER A 1 567 ? 3.266 -16.914 -35.085 1.00 48.62 567 SER A O 1
ATOM 4034 N N . ASN A 1 568 ? 2.721 -18.495 -33.585 1.00 54.72 568 ASN A N 1
ATOM 4035 C CA . ASN A 1 568 ? 2.248 -19.534 -34.502 1.00 54.72 568 ASN A CA 1
ATOM 4036 C C . ASN A 1 568 ? 0.946 -20.098 -33.923 1.00 54.72 568 ASN A C 1
ATOM 4038 O O . ASN A 1 568 ? 0.912 -20.424 -32.734 1.00 54.72 568 ASN A O 1
ATOM 4042 N N . THR A 1 569 ? -0.111 -20.254 -34.726 1.00 53.47 569 THR A N 1
ATOM 4043 C CA . THR A 1 569 ? -1.412 -20.742 -34.227 1.00 53.47 569 THR A CA 1
ATOM 4044 C C . THR A 1 569 ? -1.962 -21.919 -35.028 1.00 53.47 569 THR A C 1
ATOM 4046 O O . THR A 1 569 ? -1.738 -22.030 -36.231 1.00 53.47 569 THR A O 1
ATOM 4049 N N . GLY A 1 570 ? -2.697 -22.806 -34.351 1.00 51.34 570 GLY A N 1
ATOM 4050 C CA . GLY A 1 570 ? -3.424 -23.914 -34.974 1.00 51.34 570 GLY A CA 1
ATOM 4051 C C . GLY A 1 570 ? -4.682 -24.267 -34.183 1.00 51.34 570 GLY A C 1
ATOM 4052 O O . GLY A 1 570 ? -4.598 -24.891 -33.127 1.00 51.34 570 GLY A O 1
ATOM 4053 N N . ALA A 1 571 ? -5.850 -23.872 -34.691 1.00 46.44 571 ALA A N 1
ATOM 4054 C CA . ALA A 1 571 ? -7.138 -24.090 -34.035 1.00 46.44 571 ALA A CA 1
ATOM 4055 C C . ALA A 1 571 ? -8.027 -25.046 -34.842 1.00 46.44 571 ALA A C 1
ATOM 4057 O O . ALA A 1 571 ? -8.317 -24.795 -36.012 1.00 46.44 571 ALA A O 1
ATOM 4058 N N . PHE A 1 572 ? -8.534 -26.101 -34.201 1.00 41.72 572 PHE A N 1
ATOM 4059 C CA . PHE A 1 572 ? -9.642 -26.899 -34.729 1.00 41.72 572 PHE A CA 1
ATOM 4060 C C . PHE A 1 572 ? -10.947 -26.471 -34.046 1.00 41.72 572 PHE A C 1
ATOM 4062 O O . PHE A 1 572 ? -11.250 -26.906 -32.938 1.00 41.72 572 PHE A O 1
ATOM 4069 N N . GLY A 1 573 ? -11.725 -25.619 -34.724 1.00 43.28 573 GLY A N 1
ATOM 4070 C CA . GLY A 1 573 ? -13.092 -25.247 -34.324 1.00 43.28 573 GLY A CA 1
ATOM 4071 C C . GLY A 1 573 ? -13.254 -23.961 -33.499 1.00 43.28 573 GLY A C 1
ATOM 4072 O O . GLY A 1 573 ? -14.381 -23.650 -33.125 1.00 43.28 573 GLY A O 1
ATOM 4073 N N . GLY A 1 574 ? -12.179 -23.208 -33.238 1.00 50.94 574 GLY A N 1
ATOM 4074 C CA . GLY A 1 574 ? -12.206 -21.933 -32.502 1.00 50.94 574 GLY A CA 1
ATOM 4075 C C . GLY A 1 574 ? -11.710 -20.736 -33.324 1.00 50.94 574 GLY A C 1
ATOM 4076 O O . GLY A 1 574 ? -11.061 -20.907 -34.355 1.00 50.94 574 GLY A O 1
ATOM 4077 N N . SER A 1 575 ? -12.003 -19.516 -32.860 1.00 45.00 575 SER A N 1
ATOM 4078 C CA . SER A 1 575 ? -11.577 -18.271 -33.519 1.00 45.00 575 SER A CA 1
ATOM 4079 C C . SER A 1 575 ? -10.097 -17.957 -33.271 1.00 45.00 575 SER A C 1
ATOM 4081 O O . SER A 1 575 ? -9.624 -17.992 -32.133 1.00 45.00 575 SER A O 1
ATOM 4083 N N . THR A 1 576 ? -9.374 -17.587 -34.327 1.00 44.09 576 THR A N 1
ATOM 4084 C CA . THR A 1 576 ? -7.969 -17.160 -34.272 1.00 44.09 576 THR A CA 1
ATOM 4085 C C . THR A 1 576 ? -7.850 -15.638 -34.134 1.00 44.09 576 THR A C 1
ATOM 4087 O O . THR A 1 576 ? -8.607 -14.887 -34.747 1.00 44.09 576 THR A O 1
ATOM 4090 N N . ALA A 1 577 ? -6.879 -15.172 -33.344 1.00 43.16 577 ALA A N 1
ATOM 4091 C CA . ALA A 1 577 ? -6.500 -13.761 -33.264 1.00 43.16 577 ALA A CA 1
ATOM 4092 C C . ALA A 1 577 ? -4.966 -13.635 -33.274 1.00 43.16 577 ALA A C 1
ATOM 4094 O O . ALA A 1 577 ? -4.306 -13.813 -32.252 1.00 43.16 577 ALA A O 1
ATOM 4095 N N . GLY A 1 578 ? -4.399 -13.362 -34.451 1.00 38.16 578 GLY A N 1
ATOM 4096 C CA . GLY A 1 578 ? -2.958 -13.228 -34.665 1.00 38.16 578 GLY A CA 1
ATOM 4097 C C . GLY A 1 578 ? -2.621 -12.973 -36.136 1.00 38.16 578 GLY A C 1
ATOM 4098 O O . GLY A 1 578 ? -3.401 -13.303 -37.028 1.00 38.16 578 GLY A O 1
ATOM 4099 N N . THR A 1 579 ? -1.465 -12.367 -36.396 1.00 38.47 579 THR A N 1
ATOM 4100 C CA . THR A 1 579 ? -0.991 -12.014 -37.743 1.00 38.47 579 THR A CA 1
ATOM 4101 C C . THR A 1 579 ? -0.123 -13.132 -38.331 1.00 38.47 579 THR A C 1
ATOM 4103 O O . THR A 1 579 ? 1.102 -13.067 -38.252 1.00 38.47 579 THR A O 1
ATOM 4106 N N . GLY A 1 580 ? -0.742 -14.163 -38.916 1.00 31.64 580 GLY A N 1
ATOM 4107 C CA . GLY A 1 580 ? -0.016 -15.264 -39.566 1.00 31.64 580 GLY A CA 1
ATOM 4108 C C . GLY A 1 580 ? -0.917 -16.230 -40.346 1.00 31.64 580 GLY A C 1
ATOM 4109 O O . GLY A 1 580 ? -1.911 -16.707 -39.814 1.00 31.64 580 GLY A O 1
ATOM 4110 N N . ASN A 1 581 ? -0.553 -16.483 -41.608 1.00 32.88 581 ASN A N 1
ATOM 4111 C CA . ASN A 1 581 ? -1.231 -17.282 -42.643 1.00 32.88 581 ASN A CA 1
ATOM 4112 C C . ASN A 1 581 ? -2.292 -18.323 -42.225 1.00 32.88 581 ASN A C 1
ATOM 4114 O O . ASN A 1 581 ? -1.998 -19.337 -41.593 1.00 32.88 581 ASN A O 1
ATOM 4118 N N . SER A 1 582 ? -3.486 -18.177 -42.808 1.00 29.44 582 SER A N 1
ATOM 4119 C CA . SER A 1 582 ? -4.426 -19.281 -43.032 1.00 29.44 582 SER A CA 1
ATOM 4120 C C . SER A 1 582 ? -3.836 -20.319 -43.995 1.00 29.44 582 SER A C 1
ATOM 4122 O O . SER A 1 582 ? -3.339 -19.960 -45.063 1.00 29.44 582 SER A O 1
ATOM 4124 N N . ALA A 1 583 ? -3.965 -21.609 -43.682 1.00 28.16 583 ALA A N 1
ATOM 4125 C CA . ALA A 1 583 ? -3.641 -22.675 -44.629 1.00 28.16 583 ALA A CA 1
ATOM 4126 C C . ALA A 1 583 ? -4.692 -22.747 -45.756 1.00 28.16 583 ALA A C 1
ATOM 4128 O O . ALA A 1 583 ? -5.883 -22.914 -45.488 1.00 28.16 583 ALA A O 1
ATOM 4129 N N . ALA A 1 584 ? -4.250 -22.657 -47.012 1.00 28.69 584 ALA A N 1
ATOM 4130 C CA . ALA A 1 584 ? -5.081 -22.858 -48.200 1.00 28.69 584 ALA A CA 1
ATOM 4131 C C . ALA A 1 584 ? -4.823 -24.242 -48.820 1.00 28.69 584 ALA A C 1
ATOM 4133 O O . ALA A 1 584 ? -3.718 -24.774 -48.732 1.00 28.69 584 ALA A O 1
ATOM 4134 N N . SER A 1 585 ? -5.843 -24.835 -49.443 1.00 27.39 585 SER A N 1
ATOM 4135 C CA . SER A 1 585 ? -5.799 -26.204 -49.966 1.00 27.39 585 SER A CA 1
ATOM 4136 C C . SER A 1 585 ? -6.010 -26.275 -51.479 1.00 27.39 585 SER A C 1
ATOM 4138 O O . SER A 1 585 ? -6.828 -25.553 -52.043 1.00 27.39 585 SER A O 1
ATOM 4140 N N . SER A 1 586 ? -5.290 -27.186 -52.138 1.00 27.23 586 SER A N 1
ATOM 4141 C CA . SER A 1 586 ? -5.727 -28.032 -53.269 1.00 27.23 586 SER A CA 1
ATOM 4142 C C . SER A 1 586 ? -4.513 -28.791 -53.836 1.00 27.23 586 SER A C 1
ATOM 4144 O O . SER A 1 586 ? -3.436 -28.743 -53.244 1.00 27.23 586 SER A O 1
ATOM 4146 N N . ALA A 1 587 ? -4.699 -29.617 -54.871 1.00 25.64 587 ALA A N 1
ATOM 4147 C CA . ALA A 1 587 ? -3.798 -30.738 -55.147 1.00 25.64 587 ALA A CA 1
ATOM 4148 C C . ALA A 1 587 ? -3.577 -31.046 -56.637 1.00 25.64 587 ALA A C 1
ATOM 4150 O O . ALA A 1 587 ? -4.358 -30.643 -57.495 1.00 25.64 587 ALA A O 1
ATOM 4151 N N . SER A 1 588 ? -2.599 -31.932 -56.863 1.00 26.58 588 SER A N 1
ATOM 4152 C CA . SER A 1 588 ? -2.312 -32.719 -58.076 1.00 26.58 588 SER A CA 1
ATOM 4153 C C . SER A 1 588 ? -1.549 -32.043 -59.229 1.00 26.58 588 SER A C 1
ATOM 4155 O O . SER A 1 588 ? -1.823 -30.921 -59.635 1.00 26.58 588 SER A O 1
ATOM 4157 N N . GLY A 1 589 ? -0.583 -32.800 -59.755 1.00 25.69 589 GLY A N 1
ATOM 4158 C CA . GLY A 1 589 ? 0.353 -32.486 -60.839 1.00 25.69 589 GLY A CA 1
ATOM 4159 C C . GLY A 1 589 ? 1.476 -33.532 -60.777 1.00 25.69 589 GLY A C 1
ATOM 4160 O O . GLY A 1 589 ? 1.848 -33.930 -59.673 1.00 25.69 589 GLY A O 1
ATOM 4161 N N . ALA A 1 590 ? 1.946 -34.070 -61.907 1.00 26.03 590 ALA A N 1
ATOM 4162 C CA . ALA A 1 590 ? 2.781 -35.278 -61.915 1.00 26.03 590 ALA A CA 1
ATOM 4163 C C . ALA A 1 590 ? 4.059 -35.150 -62.759 1.00 26.03 590 ALA A C 1
ATOM 4165 O O . ALA A 1 590 ? 4.033 -34.548 -63.825 1.00 26.03 590 ALA A O 1
ATOM 4166 N N . SER A 1 591 ? 5.106 -35.834 -62.282 1.00 30.53 591 SER A N 1
ATOM 4167 C CA . SER A 1 591 ? 6.256 -36.392 -63.019 1.00 30.53 591 SER A CA 1
ATOM 4168 C C . SER A 1 591 ? 7.068 -35.497 -63.975 1.00 30.53 591 SER A C 1
ATOM 4170 O O . SER A 1 591 ? 6.649 -35.204 -65.091 1.00 30.53 591 SER A O 1
ATOM 4172 N N . ASP A 1 592 ? 8.312 -35.269 -63.551 1.00 29.89 592 ASP A N 1
ATOM 4173 C CA . ASP A 1 592 ? 9.564 -35.149 -64.330 1.00 29.89 592 ASP A CA 1
ATOM 4174 C C . ASP A 1 592 ? 9.654 -36.190 -65.502 1.00 29.89 592 ASP A C 1
ATOM 4176 O O . ASP A 1 592 ? 8.950 -37.207 -65.410 1.00 29.89 592 ASP A O 1
ATOM 4180 N N . PRO A 1 593 ? 10.518 -36.056 -66.556 1.00 47.50 593 PRO A N 1
ATOM 4181 C CA . PRO A 1 593 ? 11.873 -35.499 -66.425 1.00 47.50 593 PRO A CA 1
ATOM 4182 C C . PRO A 1 593 ? 12.550 -34.731 -67.592 1.00 47.50 593 PRO A C 1
ATOM 4184 O O . PRO A 1 593 ? 12.180 -34.853 -68.759 1.00 47.50 593 PRO A O 1
ATOM 4187 N N . ALA A 1 594 ? 13.692 -34.123 -67.219 1.00 31.75 594 ALA A N 1
ATOM 4188 C CA . ALA A 1 594 ? 15.002 -34.140 -67.910 1.00 31.75 594 ALA A CA 1
ATOM 4189 C C . ALA A 1 594 ? 15.526 -32.887 -68.668 1.00 31.75 594 ALA A C 1
ATOM 4191 O O . ALA A 1 594 ? 15.070 -32.575 -69.761 1.00 31.75 594 ALA A O 1
ATOM 4192 N N . ILE A 1 595 ? 16.664 -32.380 -68.149 1.00 34.94 595 ILE A N 1
ATOM 4193 C CA . ILE A 1 595 ? 17.871 -31.878 -68.860 1.00 34.94 595 ILE A CA 1
ATOM 4194 C C . ILE A 1 595 ? 17.757 -30.540 -69.626 1.00 34.94 595 ILE A C 1
ATOM 4196 O O . ILE A 1 595 ? 17.173 -30.486 -70.702 1.00 34.94 595 ILE A O 1
ATOM 4200 N N . ASP A 1 596 ? 18.491 -29.514 -69.162 1.00 33.34 596 ASP A N 1
ATOM 4201 C CA . ASP A 1 596 ? 19.800 -29.176 -69.769 1.00 33.34 596 ASP A CA 1
ATOM 4202 C C . ASP A 1 596 ? 20.747 -28.466 -68.772 1.00 33.34 596 ASP A C 1
ATOM 4204 O O . ASP A 1 596 ? 20.297 -27.947 -67.750 1.00 33.34 596 ASP A O 1
ATOM 4208 N N . ASP A 1 597 ? 22.053 -28.477 -69.055 1.00 44.34 597 ASP A N 1
ATOM 4209 C CA . ASP A 1 597 ? 23.095 -27.813 -68.256 1.00 44.34 597 ASP A CA 1
ATOM 4210 C C . ASP A 1 597 ? 23.096 -26.293 -68.509 1.00 44.34 597 ASP A C 1
ATOM 4212 O O . ASP A 1 597 ? 23.466 -25.821 -69.589 1.00 44.34 597 ASP A O 1
ATOM 4216 N N . LEU A 1 598 ? 22.771 -25.504 -67.483 1.00 38.91 598 LEU A N 1
ATOM 4217 C CA . LEU A 1 598 ? 23.067 -24.072 -67.438 1.00 38.91 598 LEU A CA 1
ATOM 4218 C C . LEU A 1 598 ? 23.779 -23.730 -66.129 1.00 38.91 598 LEU A C 1
ATOM 4220 O O . LEU A 1 598 ? 23.458 -24.255 -65.065 1.00 38.91 598 LEU A O 1
ATOM 4224 N N . LEU A 1 599 ? 24.765 -22.834 -66.228 1.00 45.44 599 LEU A N 1
ATOM 4225 C CA . LEU A 1 599 ? 25.442 -22.246 -65.071 1.00 45.44 599 LEU A CA 1
ATOM 4226 C C . LEU A 1 599 ? 24.392 -21.634 -64.127 1.00 45.44 599 LEU A C 1
ATOM 4228 O O . LEU A 1 599 ? 23.461 -21.006 -64.635 1.00 45.44 599 LEU A O 1
ATOM 4232 N N . PRO A 1 600 ? 24.537 -21.763 -62.793 1.00 43.28 600 PRO A N 1
ATOM 4233 C CA . PRO A 1 600 ? 23.619 -21.124 -61.863 1.00 43.28 600 PRO A CA 1
ATOM 4234 C C . PRO A 1 600 ? 23.668 -19.611 -62.079 1.00 43.28 600 PRO A C 1
ATOM 4236 O O . PRO A 1 600 ? 24.702 -18.970 -61.862 1.00 43.28 600 PRO A O 1
ATOM 4239 N N . ASP A 1 601 ? 22.551 -19.059 -62.546 1.00 49.47 601 ASP A N 1
ATOM 4240 C CA . ASP A 1 601 ? 22.365 -17.620 -62.659 1.00 49.47 601 ASP A CA 1
ATOM 4241 C C . ASP A 1 601 ? 22.447 -17.048 -61.238 1.00 49.47 601 ASP A C 1
ATOM 4243 O O . ASP A 1 601 ? 21.783 -17.552 -60.328 1.00 49.47 601 ASP A O 1
ATOM 4247 N N . LEU A 1 602 ? 23.329 -16.069 -61.010 1.00 53.94 602 LEU A N 1
ATOM 4248 C CA . LEU A 1 602 ? 23.614 -15.602 -59.650 1.00 53.94 602 LEU A CA 1
ATOM 4249 C C . LEU A 1 602 ? 22.311 -15.097 -59.007 1.00 53.94 602 LEU A C 1
ATOM 4251 O O . LEU A 1 602 ? 21.661 -14.234 -59.607 1.00 53.94 602 LEU A O 1
ATOM 4255 N N . PRO A 1 603 ? 21.928 -15.594 -57.811 1.00 57.59 603 PRO A N 1
ATOM 4256 C CA . PRO A 1 603 ? 20.604 -15.353 -57.253 1.00 57.59 603 PRO A CA 1
ATOM 4257 C C . PRO A 1 603 ? 20.326 -13.855 -57.178 1.00 57.59 603 PRO A C 1
ATOM 4259 O O . PRO A 1 603 ? 21.148 -13.079 -56.676 1.00 57.59 603 PRO A O 1
ATOM 4262 N N . ALA A 1 604 ? 19.179 -13.452 -57.732 1.00 73.75 604 ALA A N 1
ATOM 4263 C CA . ALA A 1 604 ? 18.864 -12.053 -57.979 1.00 73.75 604 ALA A CA 1
ATOM 4264 C C . ALA A 1 604 ? 19.050 -11.224 -56.700 1.00 73.75 604 ALA A C 1
ATOM 4266 O O . ALA A 1 604 ? 18.503 -11.549 -55.644 1.00 73.75 604 ALA A O 1
ATOM 4267 N N . THR A 1 605 ? 19.841 -10.152 -56.792 1.00 82.75 605 THR A N 1
ATOM 4268 C CA . THR A 1 605 ? 20.132 -9.286 -55.646 1.00 82.75 605 THR A CA 1
ATOM 4269 C C . THR A 1 605 ? 19.347 -7.986 -55.727 1.00 82.75 605 THR A C 1
ATOM 4271 O O . THR A 1 605 ? 19.361 -7.283 -56.737 1.00 82.75 605 THR A O 1
ATOM 4274 N N . GLN A 1 606 ? 18.673 -7.642 -54.633 1.00 86.75 606 GLN A N 1
ATOM 4275 C CA . GLN A 1 606 ? 17.966 -6.376 -54.475 1.00 86.75 606 GLN A CA 1
ATOM 4276 C C . GLN A 1 606 ? 18.712 -5.515 -53.457 1.00 86.75 606 GLN A C 1
ATOM 4278 O O . GLN A 1 606 ? 19.053 -5.986 -52.376 1.00 86.75 606 GLN A O 1
ATOM 4283 N N . THR A 1 607 ? 18.950 -4.242 -53.775 1.00 90.44 607 THR A N 1
ATOM 4284 C CA . THR A 1 607 ? 19.443 -3.267 -52.791 1.00 90.44 607 THR A CA 1
ATOM 4285 C C . THR A 1 607 ? 18.303 -2.352 -52.372 1.00 90.44 607 THR A C 1
ATOM 4287 O O . THR A 1 607 ? 17.734 -1.654 -53.207 1.00 90.44 607 THR A O 1
ATOM 4290 N N . LEU A 1 608 ? 17.993 -2.332 -51.077 1.00 90.44 608 LEU A N 1
ATOM 4291 C CA . LEU A 1 608 ? 17.042 -1.405 -50.470 1.00 90.44 608 LEU A CA 1
ATOM 4292 C C . LEU A 1 608 ? 17.786 -0.342 -49.662 1.00 90.44 608 LEU A C 1
ATOM 4294 O O . LEU A 1 608 ? 18.840 -0.605 -49.077 1.00 90.44 608 LEU A O 1
ATOM 4298 N N . THR A 1 609 ? 17.241 0.871 -49.626 1.00 91.56 609 THR A N 1
ATOM 4299 C CA . THR A 1 609 ? 17.826 2.006 -48.901 1.00 91.56 609 THR A CA 1
ATOM 4300 C C . THR A 1 609 ? 16.782 2.634 -47.988 1.00 91.56 609 THR A C 1
ATOM 4302 O O . THR A 1 609 ? 15.625 2.773 -48.364 1.00 91.56 609 THR A O 1
ATOM 4305 N N . TYR A 1 610 ? 17.219 2.986 -46.784 1.00 90.81 610 TYR A N 1
ATOM 4306 C CA . TYR A 1 610 ? 16.466 3.702 -45.761 1.00 90.81 610 TYR A CA 1
ATOM 4307 C C . TYR A 1 610 ? 17.352 4.873 -45.315 1.00 90.81 610 TYR A C 1
ATOM 4309 O O . TYR A 1 610 ? 18.024 4.828 -44.280 1.00 90.81 610 TYR A O 1
ATOM 4317 N N . ALA A 1 611 ? 17.446 5.888 -46.172 1.00 85.94 611 ALA A N 1
ATOM 4318 C CA . ALA A 1 611 ? 18.365 7.012 -46.065 1.00 85.94 611 ALA A CA 1
ATOM 4319 C C . ALA A 1 611 ? 18.088 7.867 -44.824 1.00 85.94 611 ALA A C 1
ATOM 4321 O O . ALA A 1 611 ? 19.034 8.286 -44.155 1.00 85.94 611 ALA A O 1
ATOM 4322 N N . SER A 1 612 ? 16.809 8.043 -44.480 1.00 84.19 612 SER A N 1
ATOM 4323 C CA . SER A 1 612 ? 16.340 8.692 -43.247 1.00 84.19 612 SER A CA 1
ATOM 4324 C C . SER A 1 612 ? 16.884 8.021 -41.979 1.00 84.19 612 SER A C 1
ATOM 4326 O O . SER A 1 612 ? 17.330 8.703 -41.062 1.00 84.19 612 SER A O 1
ATOM 4328 N N . MET A 1 613 ? 16.931 6.685 -41.955 1.00 86.69 613 MET A N 1
ATOM 4329 C CA . MET A 1 613 ? 17.470 5.887 -40.844 1.00 86.69 613 MET A CA 1
ATOM 4330 C C . MET A 1 613 ? 18.972 5.584 -40.987 1.00 86.69 613 MET A C 1
ATOM 4332 O O . MET A 1 613 ? 19.557 4.900 -40.144 1.00 86.69 613 MET A O 1
ATOM 4336 N N . GLY A 1 614 ? 19.611 6.060 -42.058 1.00 91.31 614 GLY A N 1
ATOM 4337 C CA . GLY A 1 614 ? 21.025 5.843 -42.351 1.00 91.31 614 GLY A CA 1
ATOM 4338 C C . GLY A 1 614 ? 21.415 4.383 -42.608 1.00 91.31 614 GLY A C 1
ATOM 4339 O O . GLY A 1 614 ? 22.492 3.961 -42.171 1.00 91.31 614 GLY A O 1
ATOM 4340 N N . MET A 1 615 ? 20.551 3.595 -43.258 1.00 93.44 615 MET A N 1
ATOM 4341 C CA . MET A 1 615 ? 20.764 2.165 -43.531 1.00 93.44 615 MET A CA 1
ATOM 4342 C C . MET A 1 615 ? 20.544 1.799 -45.006 1.00 93.44 615 MET A C 1
ATOM 4344 O O . MET A 1 615 ? 19.785 2.440 -45.728 1.00 93.44 615 MET A O 1
ATOM 4348 N N . SER A 1 616 ? 21.192 0.725 -45.451 1.00 94.00 616 SER A N 1
ATOM 4349 C CA . SER A 1 616 ? 20.944 0.064 -46.732 1.00 94.00 616 SER A CA 1
ATOM 4350 C C . SER A 1 616 ? 21.199 -1.438 -46.605 1.00 94.00 616 SER A C 1
ATOM 4352 O O . SER A 1 616 ? 22.139 -1.864 -45.930 1.00 94.00 616 SER A O 1
ATOM 4354 N N . PHE A 1 617 ? 20.354 -2.235 -47.249 1.00 93.88 617 PHE A N 1
ATOM 4355 C CA . PHE A 1 617 ? 20.346 -3.691 -47.180 1.00 93.88 617 PHE A CA 1
ATOM 4356 C C . PHE A 1 617 ? 20.546 -4.260 -48.579 1.00 93.88 617 PHE A C 1
ATOM 4358 O O . PHE A 1 617 ? 19.879 -3.818 -49.513 1.00 93.88 617 PHE A O 1
ATOM 4365 N N . VAL A 1 618 ? 21.423 -5.254 -48.718 1.00 92.56 618 VAL A N 1
ATOM 4366 C CA . VAL A 1 618 ? 21.410 -6.147 -49.880 1.00 92.56 618 VAL A CA 1
ATOM 4367 C C . VAL A 1 618 ? 20.671 -7.407 -49.464 1.00 92.56 618 VAL A C 1
ATOM 4369 O O . VAL A 1 618 ? 20.989 -8.014 -48.435 1.00 92.56 618 VAL A O 1
ATOM 4372 N N . LEU A 1 619 ? 19.675 -7.760 -50.265 1.00 90.31 619 LEU A N 1
ATOM 4373 C CA . LEU A 1 619 ? 18.935 -8.996 -50.158 1.00 90.31 619 LEU A CA 1
ATOM 4374 C C . LEU A 1 619 ? 19.284 -9.899 -51.334 1.00 90.31 619 LEU A C 1
ATOM 4376 O O . LEU A 1 619 ? 19.488 -9.416 -52.449 1.00 90.31 619 LEU A O 1
ATOM 4380 N N . THR A 1 620 ? 19.302 -11.198 -51.077 1.00 88.44 620 THR A N 1
ATOM 4381 C CA . THR A 1 620 ? 19.540 -12.249 -52.068 1.00 88.44 620 THR A CA 1
ATOM 4382 C C . THR A 1 620 ? 18.320 -13.165 -52.088 1.00 88.44 620 THR A C 1
ATOM 4384 O O . THR A 1 620 ? 17.767 -13.460 -51.026 1.00 88.44 620 THR A O 1
ATOM 4387 N N . ALA A 1 621 ? 17.875 -13.571 -53.277 1.00 84.81 621 ALA A N 1
ATOM 4388 C CA . ALA A 1 621 ? 16.847 -14.599 -53.427 1.00 84.81 621 ALA A CA 1
ATOM 4389 C C . ALA A 1 621 ? 17.346 -15.959 -52.896 1.00 84.81 621 ALA A C 1
ATOM 4391 O O . ALA A 1 621 ? 18.519 -16.291 -53.067 1.00 84.81 621 ALA A O 1
ATOM 4392 N N . ASP A 1 622 ? 16.471 -16.721 -52.243 1.00 76.62 622 ASP A N 1
ATOM 4393 C CA . ASP A 1 622 ? 16.751 -18.084 -51.782 1.00 76.62 622 ASP A CA 1
ATOM 4394 C C . ASP A 1 622 ? 16.863 -19.050 -52.982 1.00 76.62 622 ASP A C 1
ATOM 4396 O O . ASP A 1 622 ? 16.109 -18.932 -53.952 1.00 76.62 622 ASP A O 1
ATOM 4400 N N . GLU A 1 623 ? 17.815 -19.987 -52.936 1.00 72.06 623 GLU A N 1
ATOM 4401 C CA . GLU A 1 623 ? 18.072 -20.942 -54.027 1.00 72.06 623 GLU A CA 1
ATOM 4402 C C . GLU A 1 623 ? 16.939 -21.976 -54.170 1.00 72.06 623 GLU A C 1
ATOM 4404 O O . GLU A 1 623 ? 16.606 -22.361 -55.291 1.00 72.06 623 GLU A O 1
ATOM 4409 N N . ASP A 1 624 ? 16.291 -22.362 -53.062 1.00 72.94 624 ASP A N 1
ATOM 4410 C CA . ASP A 1 624 ? 15.133 -23.267 -53.059 1.00 72.94 624 ASP A CA 1
ATOM 4411 C C . ASP A 1 624 ? 13.802 -22.516 -53.294 1.00 72.94 624 ASP A C 1
ATOM 4413 O O . ASP A 1 624 ? 12.777 -23.134 -53.602 1.00 72.94 624 ASP A O 1
ATOM 4417 N N . ASN A 1 625 ? 13.780 -21.183 -53.146 1.00 73.31 625 ASN A N 1
ATOM 4418 C CA . ASN A 1 625 ? 12.587 -20.358 -53.359 1.00 73.31 625 ASN A CA 1
ATOM 4419 C C . ASN A 1 625 ? 12.922 -18.923 -53.833 1.00 73.31 625 ASN A C 1
ATOM 4421 O O . ASN A 1 625 ? 13.039 -18.013 -53.005 1.00 73.31 625 ASN A O 1
ATOM 4425 N N . PRO A 1 626 ? 12.967 -18.656 -55.152 1.00 67.38 626 PRO A N 1
ATOM 4426 C CA . PRO A 1 626 ? 13.390 -17.358 -55.681 1.00 67.38 626 PRO A CA 1
ATOM 4427 C C . PRO A 1 626 ? 12.426 -16.185 -55.405 1.00 67.38 626 PRO A C 1
ATOM 4429 O O . PRO A 1 626 ? 12.779 -15.038 -55.678 1.00 67.38 626 PRO A O 1
ATOM 4432 N N . GLU A 1 627 ? 11.229 -16.423 -54.850 1.00 66.38 627 GLU A N 1
ATOM 4433 C CA . GLU A 1 627 ? 10.353 -15.349 -54.348 1.00 66.38 627 GLU A CA 1
ATOM 4434 C C . GLU A 1 627 ? 10.743 -14.882 -52.928 1.00 66.38 627 GLU A C 1
ATOM 4436 O O . GLU A 1 627 ? 10.334 -13.806 -52.481 1.00 66.38 627 GLU A O 1
ATOM 4441 N N . LEU A 1 628 ? 11.547 -15.668 -52.203 1.00 80.38 628 LEU A N 1
ATOM 4442 C CA . LEU A 1 628 ? 11.922 -15.425 -50.814 1.00 80.38 628 LEU A CA 1
ATOM 4443 C C . LEU A 1 628 ? 13.292 -14.736 -50.738 1.00 80.38 628 LEU A C 1
ATOM 4445 O O . LEU A 1 628 ? 14.346 -15.359 -50.776 1.00 80.38 628 LEU A O 1
ATOM 4449 N N . PHE A 1 629 ? 13.277 -13.412 -50.603 1.00 85.62 629 PHE A N 1
ATOM 4450 C CA . PHE A 1 629 ? 14.489 -12.603 -50.436 1.00 85.62 629 PHE A CA 1
ATOM 4451 C C . PHE A 1 629 ? 14.910 -12.519 -48.962 1.00 85.62 629 PHE A C 1
ATOM 4453 O O . PHE A 1 629 ? 14.098 -12.123 -48.121 1.00 85.62 629 PHE A O 1
ATOM 4460 N N . THR A 1 630 ? 16.180 -12.808 -48.650 1.00 88.69 630 THR A N 1
ATOM 4461 C CA . THR A 1 630 ? 16.762 -12.697 -47.294 1.00 88.69 630 THR A CA 1
ATOM 4462 C C . THR A 1 630 ? 17.899 -11.675 -47.220 1.00 88.69 630 THR A C 1
ATOM 4464 O O . THR A 1 630 ? 18.597 -11.428 -48.202 1.00 88.69 630 THR A O 1
ATOM 4467 N N . VAL A 1 631 ? 18.099 -11.052 -46.051 1.00 89.44 631 VAL A N 1
ATOM 4468 C CA . VAL A 1 631 ? 19.156 -10.046 -45.827 1.00 89.44 631 VAL A CA 1
ATOM 4469 C C . VAL A 1 631 ? 20.536 -10.697 -45.640 1.00 89.44 631 VAL A C 1
ATOM 4471 O O . VAL A 1 631 ? 20.869 -11.197 -44.557 1.00 89.44 631 VAL A O 1
ATOM 4474 N N . THR A 1 632 ? 21.373 -10.605 -46.677 1.00 89.44 632 THR A N 1
ATOM 4475 C CA . THR A 1 632 ? 22.754 -11.126 -46.707 1.00 89.44 632 THR A CA 1
ATOM 4476 C C . THR A 1 632 ? 23.808 -10.073 -46.341 1.00 89.44 632 THR A C 1
ATOM 4478 O O . THR A 1 632 ? 24.867 -10.414 -45.800 1.00 89.44 632 THR A O 1
ATOM 4481 N N . LYS A 1 633 ? 23.514 -8.779 -46.555 1.00 92.19 633 LYS A N 1
ATOM 4482 C CA . LYS A 1 633 ? 24.372 -7.655 -46.138 1.00 92.19 633 LYS A CA 1
ATOM 4483 C C . LYS A 1 633 ? 23.573 -6.467 -45.603 1.00 92.19 633 LYS A C 1
ATOM 4485 O O . LYS A 1 633 ? 22.629 -6.007 -46.236 1.00 92.19 633 LYS A O 1
ATOM 4490 N N . LEU A 1 634 ? 24.049 -5.884 -44.503 1.00 93.94 634 LEU A N 1
ATOM 4491 C CA . LEU A 1 634 ? 23.636 -4.567 -44.002 1.00 93.94 634 LEU A CA 1
ATOM 4492 C C . LEU A 1 634 ? 24.816 -3.592 -44.106 1.00 93.94 634 LEU A C 1
ATOM 4494 O O . LEU A 1 634 ? 25.930 -3.904 -43.693 1.00 93.94 634 LEU A O 1
ATOM 4498 N N . SER A 1 635 ? 24.570 -2.392 -44.624 1.00 94.75 635 SER A N 1
ATOM 4499 C CA . SER A 1 635 ? 25.470 -1.237 -44.561 1.00 94.75 635 SER A CA 1
ATOM 4500 C C . SER A 1 635 ? 24.777 -0.086 -43.832 1.00 94.75 635 SER A C 1
ATOM 4502 O O . SER A 1 635 ? 23.627 0.227 -44.124 1.00 94.75 635 SER A O 1
ATOM 4504 N N . THR A 1 636 ? 25.460 0.585 -42.909 1.00 95.25 636 THR A N 1
ATOM 4505 C CA . THR A 1 636 ? 24.905 1.743 -42.194 1.00 95.25 636 THR A CA 1
ATOM 4506 C C . THR A 1 636 ? 25.943 2.837 -41.966 1.00 95.25 636 THR A C 1
ATOM 4508 O O . THR A 1 636 ? 27.140 2.574 -41.855 1.00 95.25 636 THR A O 1
ATOM 4511 N N . TRP A 1 637 ? 25.466 4.079 -41.912 1.00 94.75 637 TRP A N 1
ATOM 4512 C CA . TRP A 1 637 ? 26.204 5.279 -41.508 1.00 94.75 637 TRP A CA 1
ATOM 4513 C C . TRP A 1 637 ? 25.560 5.954 -40.279 1.00 94.75 637 TRP A C 1
ATOM 4515 O O . TRP A 1 637 ? 25.927 7.070 -39.907 1.00 94.75 637 TRP A O 1
ATOM 4525 N N . ASN A 1 638 ? 24.617 5.268 -39.624 1.00 93.50 638 ASN A N 1
ATOM 4526 C CA . ASN A 1 638 ? 23.905 5.744 -38.446 1.00 93.50 638 ASN A CA 1
ATOM 4527 C C . ASN A 1 638 ? 24.736 5.525 -37.171 1.00 93.50 638 ASN A C 1
ATOM 4529 O O . ASN A 1 638 ? 24.962 4.393 -36.740 1.00 93.50 638 ASN A O 1
ATOM 4533 N N . LYS A 1 639 ? 25.181 6.615 -36.538 1.00 91.88 639 LYS A N 1
ATOM 4534 C CA . LYS A 1 639 ? 26.056 6.565 -35.353 1.00 91.88 639 LYS A CA 1
ATOM 4535 C C . LYS A 1 639 ? 25.423 5.879 -34.145 1.00 91.88 639 LYS A C 1
ATOM 4537 O O . LYS A 1 639 ? 26.127 5.155 -33.448 1.00 91.88 639 LYS A O 1
ATOM 4542 N N . ALA A 1 640 ? 24.110 6.030 -33.945 1.00 89.31 640 ALA A N 1
ATOM 4543 C CA . ALA A 1 640 ? 23.390 5.357 -32.861 1.00 89.31 640 ALA A CA 1
ATOM 4544 C C . ALA A 1 640 ? 23.448 3.821 -32.981 1.00 89.31 640 ALA A C 1
ATOM 4546 O O . ALA A 1 640 ? 23.286 3.124 -31.985 1.00 89.31 640 ALA A O 1
ATOM 4547 N N . VAL A 1 641 ? 23.739 3.296 -34.177 1.00 92.69 641 VAL A N 1
ATOM 4548 C CA . VAL A 1 641 ? 23.971 1.867 -34.427 1.00 92.69 641 VAL A CA 1
ATOM 4549 C C . VAL A 1 641 ? 25.470 1.538 -34.449 1.00 92.69 641 VAL A C 1
ATOM 4551 O O . VAL A 1 641 ? 25.900 0.565 -33.832 1.00 92.69 641 VAL A O 1
ATOM 4554 N N . MET A 1 642 ? 26.284 2.344 -35.142 1.00 94.88 642 MET A N 1
ATOM 4555 C CA . MET A 1 642 ? 27.717 2.078 -35.336 1.00 94.88 642 MET A CA 1
ATOM 4556 C C . MET A 1 642 ? 28.532 2.138 -34.039 1.00 94.88 642 MET A C 1
ATOM 4558 O O . MET A 1 642 ? 29.352 1.250 -33.796 1.00 94.88 642 MET A O 1
ATOM 4562 N N . ASP A 1 643 ? 28.330 3.171 -33.219 1.00 92.69 643 ASP A N 1
ATOM 4563 C CA . ASP A 1 643 ? 29.197 3.435 -32.069 1.00 92.69 643 ASP A CA 1
ATOM 4564 C C . ASP A 1 643 ? 28.981 2.394 -30.940 1.00 92.69 643 ASP A C 1
ATOM 4566 O O . ASP A 1 643 ? 29.978 1.847 -30.449 1.00 92.69 643 ASP A O 1
ATOM 4570 N N . PRO A 1 644 ? 27.735 1.992 -30.584 1.00 91.81 644 PRO A N 1
ATOM 4571 C CA . PRO A 1 644 ? 27.500 0.872 -29.668 1.00 91.81 644 PRO A CA 1
ATOM 4572 C C . PRO A 1 644 ? 27.978 -0.476 -30.221 1.00 91.81 644 PRO A C 1
ATOM 4574 O O . PRO A 1 644 ? 28.562 -1.263 -29.475 1.00 91.81 644 PRO A O 1
ATOM 4577 N N . ALA A 1 645 ? 27.792 -0.746 -31.520 1.00 92.06 645 ALA A N 1
ATOM 4578 C CA . ALA A 1 645 ? 28.230 -2.001 -32.134 1.00 92.06 645 ALA A CA 1
ATOM 4579 C C . ALA A 1 645 ? 29.761 -2.160 -32.093 1.00 92.06 645 ALA A C 1
ATOM 4581 O O . ALA A 1 645 ? 30.258 -3.223 -31.712 1.00 92.06 645 ALA A O 1
ATOM 4582 N N . TYR A 1 646 ? 30.511 -1.097 -32.410 1.00 93.75 646 TYR A N 1
ATOM 4583 C CA . TYR A 1 646 ? 31.971 -1.089 -32.286 1.00 93.75 646 TYR A CA 1
ATOM 4584 C C . TYR A 1 646 ? 32.411 -1.257 -30.827 1.00 93.75 646 TYR A C 1
ATOM 4586 O O . TYR A 1 646 ? 33.247 -2.114 -30.529 1.00 93.75 646 TYR A O 1
ATOM 4594 N N . LYS A 1 647 ? 31.814 -0.491 -29.900 1.00 92.94 647 LYS A N 1
ATOM 4595 C CA . LYS A 1 647 ? 32.130 -0.580 -28.468 1.00 92.94 647 LYS A CA 1
ATOM 4596 C C . LYS A 1 647 ? 31.904 -1.993 -27.920 1.00 92.94 647 LYS A C 1
ATOM 4598 O O . LYS A 1 647 ? 32.807 -2.534 -27.291 1.00 92.94 647 LYS A O 1
ATOM 4603 N N . ARG A 1 648 ? 30.765 -2.622 -28.229 1.00 92.50 648 ARG A N 1
ATOM 4604 C CA . ARG A 1 648 ? 30.432 -4.004 -27.840 1.00 92.50 648 ARG A CA 1
ATOM 4605 C C . ARG A 1 648 ? 31.518 -5.004 -28.253 1.00 92.50 648 ARG A C 1
ATOM 4607 O O . ARG A 1 648 ? 31.907 -5.844 -27.448 1.00 92.50 648 ARG A O 1
ATOM 4614 N N . LEU A 1 649 ? 32.017 -4.913 -29.488 1.00 92.44 649 LEU A N 1
ATOM 4615 C CA . LEU A 1 649 ? 33.046 -5.821 -30.014 1.00 92.44 649 LEU A CA 1
ATOM 4616 C C . LEU A 1 649 ? 34.421 -5.591 -29.361 1.00 92.44 649 LEU A C 1
ATOM 4618 O O . LEU A 1 649 ? 35.139 -6.555 -29.087 1.00 92.44 649 LEU A O 1
ATOM 4622 N N . VAL A 1 650 ? 34.770 -4.334 -29.066 1.00 93.12 650 VAL A N 1
ATOM 4623 C CA . VAL A 1 650 ? 36.013 -3.969 -28.363 1.00 93.12 650 VAL A CA 1
ATOM 4624 C C . VAL A 1 650 ? 35.974 -4.379 -26.887 1.00 93.12 650 VAL A C 1
ATOM 4626 O O . VAL A 1 650 ? 36.929 -4.990 -26.407 1.00 93.12 650 VAL A O 1
ATOM 4629 N N . ASP A 1 651 ? 34.875 -4.113 -26.176 1.00 91.94 651 ASP A N 1
ATOM 4630 C CA . ASP A 1 651 ? 34.691 -4.498 -24.769 1.00 91.94 651 ASP A CA 1
ATOM 4631 C C . ASP A 1 651 ? 34.714 -6.030 -24.602 1.00 91.94 651 ASP A C 1
ATOM 4633 O O . ASP A 1 651 ? 35.342 -6.552 -23.678 1.00 91.94 651 ASP A O 1
ATOM 4637 N N . ALA A 1 652 ? 34.101 -6.759 -25.543 1.00 90.25 652 ALA A N 1
ATOM 4638 C CA . ALA A 1 652 ? 34.147 -8.220 -25.629 1.00 90.25 652 ALA A CA 1
ATOM 4639 C C . ALA A 1 652 ? 35.506 -8.779 -26.110 1.00 90.25 652 ALA A C 1
ATOM 4641 O O . ALA A 1 652 ? 35.665 -9.996 -26.202 1.00 90.25 652 ALA A O 1
ATOM 4642 N N . LYS A 1 653 ? 36.491 -7.913 -26.400 1.00 92.81 653 LYS A N 1
ATOM 4643 C CA . LYS A 1 653 ? 37.857 -8.261 -26.839 1.00 92.81 653 LYS A CA 1
ATOM 4644 C C . LYS A 1 653 ? 37.894 -9.144 -28.093 1.00 92.81 653 LYS A C 1
ATOM 4646 O O . LYS A 1 653 ? 38.782 -9.986 -28.238 1.00 92.81 653 LYS A O 1
ATOM 4651 N N . VAL A 1 654 ? 36.941 -8.950 -29.007 1.00 91.69 654 VAL A N 1
ATOM 4652 C CA . VAL A 1 654 ? 36.892 -9.679 -30.280 1.00 91.69 654 VAL A CA 1
ATOM 4653 C C . VAL A 1 654 ? 38.126 -9.326 -31.114 1.00 91.69 654 VAL A C 1
ATOM 4655 O O . VAL A 1 654 ? 38.475 -8.154 -31.266 1.00 91.69 654 VAL A O 1
ATOM 4658 N N . VAL A 1 655 ? 38.795 -10.348 -31.657 1.00 90.69 655 VAL A N 1
ATOM 4659 C CA . VAL A 1 655 ? 39.990 -10.177 -32.494 1.00 90.69 655 VAL A CA 1
ATOM 4660 C C . VAL A 1 655 ? 39.637 -9.352 -33.732 1.00 90.69 655 VAL A C 1
ATOM 4662 O O . VAL A 1 655 ? 38.644 -9.630 -34.407 1.00 90.69 655 VAL A O 1
ATOM 4665 N N . SER A 1 656 ? 40.462 -8.346 -34.032 1.00 91.94 656 SER A N 1
ATOM 4666 C CA . SER A 1 656 ? 40.262 -7.458 -35.175 1.00 91.94 656 SER A CA 1
ATOM 4667 C C . SER A 1 656 ? 41.473 -7.374 -36.098 1.00 91.94 656 SER A C 1
ATOM 4669 O O . SER A 1 656 ? 42.624 -7.470 -35.672 1.00 91.94 656 SER A O 1
ATOM 4671 N N . VAL A 1 657 ? 41.195 -7.176 -37.387 1.00 93.69 657 VAL A N 1
ATOM 4672 C CA . VAL A 1 657 ? 42.193 -6.955 -38.440 1.00 93.69 657 VAL A CA 1
ATOM 4673 C C . VAL A 1 657 ? 42.063 -5.519 -38.934 1.00 93.69 657 VAL A C 1
ATOM 4675 O O . VAL A 1 657 ? 40.967 -5.068 -39.269 1.00 93.69 657 VAL A O 1
ATOM 4678 N N . LYS A 1 658 ? 43.181 -4.789 -38.975 1.00 92.62 658 LYS A N 1
ATOM 4679 C CA . LYS A 1 658 ? 43.236 -3.380 -39.384 1.00 92.62 658 LYS A CA 1
ATOM 4680 C C . LYS A 1 658 ? 43.907 -3.240 -40.749 1.00 92.62 658 LYS A C 1
ATOM 4682 O O . LYS A 1 658 ? 45.004 -3.746 -40.957 1.00 92.62 658 LYS A O 1
ATOM 4687 N N . GLU A 1 659 ? 43.264 -2.507 -41.648 1.00 93.06 659 GLU A N 1
ATOM 4688 C CA . GLU A 1 659 ? 43.664 -2.328 -43.044 1.00 93.06 659 GLU A CA 1
ATOM 4689 C C . GLU A 1 659 ? 43.583 -0.841 -43.415 1.00 93.06 659 GLU A C 1
ATOM 4691 O O . GLU A 1 659 ? 42.553 -0.201 -43.204 1.00 93.06 659 GLU A O 1
ATOM 4696 N N . THR A 1 660 ? 44.649 -0.275 -43.983 1.00 90.56 660 THR A N 1
ATOM 4697 C CA . THR A 1 660 ? 44.640 1.107 -44.493 1.00 90.56 660 THR A CA 1
ATOM 4698 C C . THR A 1 660 ? 44.330 1.091 -45.985 1.00 90.56 660 THR A C 1
ATOM 4700 O O . THR A 1 660 ? 45.081 0.518 -46.770 1.00 90.56 660 THR A O 1
ATOM 4703 N N . LEU A 1 661 ? 43.237 1.739 -46.383 1.00 88.12 661 LEU A N 1
ATOM 4704 C CA . LEU A 1 661 ? 42.816 1.839 -47.777 1.00 88.12 661 LEU A CA 1
ATOM 4705 C C . LEU A 1 661 ? 43.642 2.899 -48.533 1.00 88.12 661 LEU A C 1
ATOM 4707 O O . LEU A 1 661 ? 44.028 3.907 -47.933 1.00 88.12 661 LEU A O 1
ATOM 4711 N N . PRO A 1 662 ? 43.814 2.774 -49.867 1.00 84.38 662 PRO A N 1
ATOM 4712 C CA . PRO A 1 662 ? 44.466 3.797 -50.700 1.00 84.38 662 PRO A CA 1
ATOM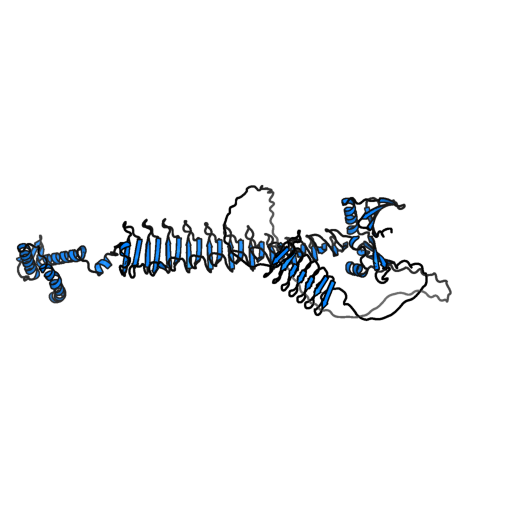 4713 C C . PRO A 1 662 ? 43.837 5.199 -50.607 1.00 84.38 662 PRO A C 1
ATOM 4715 O O . PRO A 1 662 ? 44.479 6.193 -50.923 1.00 84.38 662 PRO A O 1
ATOM 4718 N N . THR A 1 663 ? 42.589 5.293 -50.139 1.00 85.06 663 THR A N 1
ATOM 4719 C CA . THR A 1 663 ? 41.852 6.546 -49.900 1.00 85.06 663 THR A CA 1
ATOM 4720 C C . THR A 1 663 ? 42.224 7.255 -48.588 1.00 85.06 663 THR A C 1
ATOM 4722 O O . THR A 1 663 ? 41.577 8.233 -48.218 1.00 85.06 663 THR A O 1
ATOM 4725 N N . GLY A 1 664 ? 43.207 6.747 -47.833 1.00 86.94 664 GLY A N 1
ATOM 4726 C CA . GLY A 1 664 ? 43.596 7.268 -46.515 1.00 86.94 664 GLY A CA 1
ATOM 4727 C C . GLY A 1 664 ? 42.614 6.933 -45.382 1.00 86.94 664 GLY A C 1
ATOM 4728 O O . GLY A 1 664 ? 42.836 7.321 -44.235 1.00 86.94 664 GLY A O 1
ATOM 4729 N N . ARG A 1 665 ? 41.531 6.203 -45.681 1.00 92.12 665 ARG A N 1
ATOM 4730 C CA . ARG A 1 665 ? 40.609 5.636 -44.686 1.00 92.12 665 ARG A CA 1
ATOM 4731 C C . ARG A 1 665 ? 41.170 4.337 -44.111 1.00 92.12 665 ARG A C 1
ATOM 4733 O O . ARG A 1 665 ? 42.009 3.685 -44.725 1.00 92.12 665 ARG A O 1
ATOM 4740 N N . THR A 1 666 ? 40.689 3.940 -42.940 1.00 94.56 666 THR A N 1
ATOM 4741 C CA . THR A 1 666 ? 41.061 2.669 -42.298 1.00 94.56 666 THR A CA 1
ATOM 4742 C C . THR A 1 666 ? 39.836 1.774 -42.175 1.00 94.56 666 THR A C 1
ATOM 4744 O O . THR A 1 666 ? 38.827 2.223 -41.645 1.00 94.56 666 THR A O 1
ATOM 4747 N N . ASN A 1 667 ? 39.926 0.513 -42.586 1.00 95.25 667 ASN A N 1
ATOM 4748 C CA . ASN A 1 667 ? 38.969 -0.518 -42.200 1.00 95.25 667 ASN A CA 1
ATOM 4749 C C . ASN A 1 667 ? 39.460 -1.237 -40.936 1.00 95.25 667 ASN A C 1
ATOM 4751 O O . ASN A 1 667 ? 40.628 -1.618 -40.841 1.00 95.25 667 ASN A O 1
ATOM 4755 N N . VAL A 1 668 ? 38.558 -1.458 -39.983 1.00 95.50 668 VAL A N 1
ATOM 4756 C CA . VAL A 1 668 ? 38.744 -2.381 -38.857 1.00 95.50 668 VAL A CA 1
ATOM 4757 C C . VAL A 1 668 ? 37.699 -3.480 -38.997 1.00 95.50 668 VAL A C 1
ATOM 4759 O O . VAL A 1 668 ? 36.499 -3.203 -38.960 1.00 95.50 668 VAL A O 1
ATOM 4762 N N . ARG A 1 669 ? 38.152 -4.716 -39.210 1.00 95.56 669 ARG A N 1
ATOM 4763 C CA . ARG A 1 669 ? 37.294 -5.886 -39.421 1.00 95.56 669 ARG A CA 1
ATOM 4764 C C . ARG A 1 669 ? 37.258 -6.756 -38.166 1.00 95.56 669 ARG A C 1
ATOM 4766 O O . ARG A 1 669 ? 38.317 -7.010 -37.599 1.00 95.56 669 ARG A O 1
ATOM 4773 N N . PHE A 1 670 ? 36.084 -7.236 -37.765 1.00 94.44 670 PHE A N 1
ATOM 4774 C CA . PHE A 1 670 ? 35.888 -8.194 -36.666 1.00 94.44 670 PHE A CA 1
ATOM 4775 C C . PHE A 1 670 ? 35.063 -9.382 -37.166 1.00 94.44 670 PHE A C 1
ATOM 4777 O O . PHE A 1 670 ? 34.162 -9.199 -37.985 1.00 94.44 670 PHE A O 1
ATOM 4784 N N . VAL A 1 671 ? 35.305 -10.575 -36.622 1.00 91.38 671 VAL A N 1
ATOM 4785 C CA . VAL A 1 671 ? 34.453 -11.754 -36.848 1.00 91.38 671 VAL A CA 1
ATOM 4786 C C . VAL A 1 671 ? 33.793 -12.144 -35.531 1.00 91.38 671 VAL A C 1
ATOM 4788 O O . VAL A 1 671 ? 34.479 -12.380 -34.538 1.00 91.38 671 VAL A O 1
ATOM 4791 N N . SER A 1 672 ? 32.461 -12.205 -35.506 1.00 86.88 672 SER A N 1
ATOM 4792 C CA . SER A 1 672 ? 31.703 -12.642 -34.329 1.00 86.88 672 SER A CA 1
ATOM 4793 C C . SER A 1 672 ? 30.369 -13.258 -34.746 1.00 86.88 672 SER A C 1
ATOM 4795 O O . SER A 1 672 ? 29.657 -12.686 -35.566 1.00 86.88 672 SER A O 1
ATOM 4797 N N . GLY A 1 673 ? 30.034 -14.435 -34.206 1.00 81.44 673 GLY A N 1
ATOM 4798 C CA . GLY A 1 673 ? 28.751 -15.106 -34.466 1.00 81.44 673 GLY A CA 1
ATOM 4799 C C . GLY A 1 673 ? 28.474 -15.450 -35.937 1.00 81.44 673 GLY A C 1
ATOM 4800 O O . GLY A 1 673 ? 27.322 -15.416 -36.343 1.00 81.44 673 GLY A O 1
ATOM 4801 N N . GLY A 1 674 ? 29.509 -15.719 -36.744 1.00 84.25 674 GLY A N 1
ATOM 4802 C CA . GLY A 1 674 ? 29.373 -15.962 -38.192 1.00 84.25 674 GLY A CA 1
ATOM 4803 C C . GLY A 1 674 ? 29.259 -14.696 -39.055 1.00 84.25 674 GLY A C 1
ATOM 4804 O O . GLY A 1 674 ? 29.189 -14.791 -40.276 1.00 84.25 674 GLY A O 1
ATOM 4805 N N . ILE A 1 675 ? 29.284 -13.505 -38.449 1.00 88.00 675 ILE A N 1
ATOM 4806 C CA . ILE A 1 675 ? 29.175 -12.222 -39.155 1.00 88.00 675 ILE A CA 1
ATOM 4807 C C . ILE A 1 675 ? 30.548 -11.542 -39.223 1.00 88.00 675 ILE A C 1
ATOM 4809 O O . ILE A 1 675 ? 31.254 -11.418 -38.215 1.00 88.00 675 ILE A O 1
ATOM 4813 N N . LEU A 1 676 ? 30.902 -11.062 -40.418 1.00 92.62 676 LEU A N 1
ATOM 4814 C CA . LEU A 1 676 ? 32.033 -10.172 -40.666 1.00 92.62 676 LEU A CA 1
ATOM 4815 C C . LEU A 1 676 ? 31.575 -8.713 -40.564 1.00 92.62 676 LEU A C 1
ATOM 4817 O O . LEU A 1 676 ? 30.947 -8.170 -41.480 1.00 92.62 676 LEU A O 1
ATOM 4821 N N . TYR A 1 677 ? 31.953 -8.068 -39.465 1.00 94.75 677 TYR A N 1
ATOM 4822 C CA . TYR A 1 677 ? 31.784 -6.634 -39.258 1.00 94.75 677 TYR A CA 1
ATOM 4823 C C . TYR A 1 677 ? 32.965 -5.904 -39.892 1.00 94.75 677 TYR A C 1
ATOM 4825 O O . TYR A 1 677 ? 34.113 -6.260 -39.637 1.00 94.75 677 TYR A O 1
ATOM 4833 N N . THR A 1 678 ? 32.712 -4.861 -40.678 1.00 95.75 678 THR A N 1
ATOM 4834 C CA . THR A 1 678 ? 33.745 -3.968 -41.223 1.00 95.75 678 THR A CA 1
ATOM 4835 C C . THR A 1 678 ? 33.390 -2.523 -40.903 1.00 95.75 678 THR A C 1
ATOM 4837 O O . THR A 1 678 ? 32.415 -1.987 -41.422 1.00 95.75 678 THR A O 1
ATOM 4840 N N . PHE A 1 679 ? 34.192 -1.884 -40.053 1.00 96.44 679 PHE A N 1
ATOM 4841 C CA . PHE A 1 679 ? 34.053 -0.477 -39.685 1.00 96.44 679 PHE A CA 1
ATOM 4842 C C . PHE A 1 679 ? 35.050 0.360 -40.479 1.00 96.44 679 PHE A C 1
ATOM 4844 O O . PHE A 1 679 ? 36.261 0.203 -40.316 1.00 96.44 679 PHE A O 1
ATOM 4851 N N . THR A 1 680 ? 34.558 1.272 -41.315 1.00 95.94 680 THR A N 1
ATOM 4852 C CA . THR A 1 680 ? 35.400 2.244 -42.014 1.00 95.94 680 THR A CA 1
ATOM 4853 C C . THR A 1 680 ? 35.523 3.516 -41.180 1.00 95.94 680 THR A C 1
ATOM 4855 O O . THR A 1 680 ? 34.535 4.192 -40.889 1.00 95.94 680 THR A O 1
ATOM 4858 N N . PHE A 1 681 ? 36.760 3.873 -40.855 1.00 95.19 681 PHE A N 1
ATOM 4859 C CA . PHE A 1 681 ? 37.154 5.092 -40.165 1.00 95.19 681 PHE A CA 1
ATOM 4860 C C . PHE A 1 681 ? 37.673 6.144 -41.147 1.00 95.19 681 PHE A C 1
ATOM 4862 O O . PHE A 1 681 ? 38.468 5.853 -42.047 1.00 95.19 681 PHE A O 1
ATOM 4869 N N . ASN A 1 682 ? 37.285 7.396 -40.914 1.00 92.75 682 ASN A N 1
ATOM 4870 C CA . ASN A 1 682 ? 37.945 8.577 -41.457 1.00 92.75 682 ASN A CA 1
ATOM 4871 C C . ASN A 1 682 ? 38.672 9.281 -40.301 1.00 92.75 682 ASN A C 1
ATOM 4873 O O . ASN A 1 682 ? 38.023 9.823 -39.405 1.00 92.75 682 ASN A O 1
ATOM 4877 N N . LYS A 1 683 ? 40.011 9.237 -40.308 1.00 88.69 683 LYS A N 1
ATOM 4878 C CA . LYS A 1 683 ? 40.863 9.574 -39.153 1.00 88.69 683 LYS A CA 1
ATOM 4879 C C . LYS A 1 683 ? 40.473 8.750 -37.912 1.00 88.69 683 LYS A C 1
ATOM 4881 O O . LYS A 1 683 ? 40.684 7.543 -37.894 1.00 88.69 683 LYS A O 1
ATOM 4886 N N . ASP A 1 684 ? 39.918 9.411 -36.904 1.00 87.19 684 ASP A N 1
ATOM 4887 C CA . ASP A 1 684 ? 39.487 8.912 -35.599 1.00 87.19 684 ASP A CA 1
ATOM 4888 C C . ASP A 1 684 ? 38.010 8.475 -35.559 1.00 87.19 684 ASP A C 1
ATOM 4890 O O . ASP A 1 684 ? 37.599 7.810 -34.612 1.00 87.19 684 ASP A O 1
ATOM 4894 N N . LYS A 1 685 ? 37.204 8.826 -36.572 1.00 92.00 685 LYS A N 1
ATOM 4895 C CA . LYS A 1 685 ? 35.736 8.703 -36.524 1.00 92.00 685 LYS A CA 1
ATOM 4896 C C . LYS A 1 685 ? 35.220 7.603 -37.439 1.00 92.00 685 LYS A C 1
ATOM 4898 O O . LYS A 1 685 ? 35.598 7.547 -38.611 1.00 92.00 685 LYS A O 1
ATOM 4903 N N . ILE A 1 686 ? 34.311 6.774 -36.926 1.00 93.75 686 ILE A N 1
ATOM 4904 C CA . ILE A 1 686 ? 33.562 5.805 -37.732 1.00 93.75 686 ILE A CA 1
ATOM 4905 C C . ILE A 1 686 ? 32.655 6.579 -38.702 1.00 93.75 686 ILE A C 1
ATOM 4907 O O . ILE A 1 686 ? 31.988 7.540 -38.315 1.00 93.75 686 ILE A O 1
ATOM 4911 N N . VAL A 1 687 ? 32.661 6.184 -39.977 1.00 94.75 687 VAL A N 1
ATOM 4912 C CA . VAL A 1 687 ? 31.829 6.787 -41.038 1.00 94.75 687 VAL A CA 1
ATOM 4913 C C . VAL A 1 687 ? 30.950 5.779 -41.781 1.00 94.75 687 VAL A C 1
ATOM 4915 O O . VAL A 1 687 ? 30.048 6.190 -42.504 1.00 94.75 687 VAL A O 1
ATOM 4918 N N . ARG A 1 688 ? 31.211 4.475 -41.628 1.00 95.31 688 ARG A N 1
ATOM 4919 C CA . ARG A 1 688 ? 30.389 3.378 -42.158 1.00 95.31 688 ARG A CA 1
ATOM 4920 C C . ARG A 1 688 ? 30.649 2.110 -41.347 1.00 95.31 688 ARG A C 1
ATOM 4922 O O . ARG A 1 688 ? 31.798 1.842 -40.996 1.00 95.31 688 ARG A O 1
ATOM 4929 N N . MET A 1 689 ? 29.610 1.321 -41.115 1.00 95.69 689 MET A N 1
ATOM 4930 C CA . MET A 1 689 ? 29.693 -0.070 -40.675 1.00 95.69 689 MET A CA 1
ATOM 4931 C C . MET A 1 689 ? 29.029 -0.955 -41.729 1.00 95.69 689 MET A C 1
ATOM 4933 O O . MET A 1 689 ? 27.973 -0.606 -42.256 1.00 95.69 689 MET A O 1
ATOM 4937 N N . GLU A 1 690 ? 29.624 -2.107 -42.011 1.00 95.44 690 GLU A N 1
ATOM 4938 C CA . GLU A 1 690 ? 29.013 -3.170 -42.806 1.00 95.44 690 GLU A CA 1
ATOM 4939 C C . GLU A 1 690 ? 28.988 -4.478 -42.017 1.00 95.44 690 GLU A C 1
ATOM 4941 O O . GLU A 1 690 ? 29.993 -4.845 -41.409 1.00 95.44 690 GLU A O 1
ATOM 4946 N N . LEU A 1 691 ? 27.862 -5.187 -42.060 1.00 92.56 691 LEU A N 1
ATOM 4947 C CA . LEU A 1 691 ? 27.715 -6.572 -41.624 1.00 92.56 691 LEU A CA 1
ATOM 4948 C C . LEU A 1 691 ? 27.535 -7.418 -42.885 1.00 92.56 691 LEU A C 1
ATOM 4950 O O . LEU A 1 691 ? 26.628 -7.159 -43.674 1.00 92.56 691 LEU A O 1
ATOM 4954 N N . ASN A 1 692 ? 28.393 -8.417 -43.066 1.00 90.62 692 ASN A N 1
ATOM 4955 C CA . ASN A 1 692 ? 28.317 -9.383 -44.161 1.00 90.62 692 ASN A CA 1
ATOM 4956 C C . ASN A 1 692 ? 28.282 -10.782 -43.533 1.00 90.62 692 ASN A C 1
ATOM 4958 O O . ASN A 1 692 ? 29.051 -11.043 -42.602 1.00 90.62 692 ASN A O 1
ATOM 4962 N N . GLN A 1 693 ? 27.424 -11.675 -44.022 1.00 78.19 693 GLN A N 1
ATOM 4963 C CA . GLN A 1 693 ? 27.472 -13.081 -43.619 1.00 78.19 693 GLN A CA 1
ATOM 4964 C C . GLN A 1 693 ? 28.794 -13.712 -44.077 1.00 78.19 693 GLN A C 1
ATOM 4966 O O . GLN A 1 693 ? 29.223 -13.504 -45.212 1.00 78.19 693 GLN A O 1
ATOM 4971 N N . LEU A 1 694 ? 29.435 -14.496 -43.210 1.00 76.31 694 LEU A N 1
ATOM 4972 C CA . LEU A 1 694 ? 30.432 -15.465 -43.653 1.00 76.31 694 LEU A CA 1
ATOM 4973 C C . LEU A 1 694 ? 29.693 -16.754 -44.003 1.00 76.31 694 LEU A C 1
ATOM 4975 O O . LEU A 1 694 ? 29.172 -17.433 -43.117 1.00 76.31 694 LEU A O 1
ATOM 4979 N N . VAL A 1 695 ? 29.643 -17.081 -45.293 1.00 61.66 695 VAL A N 1
ATOM 4980 C CA . VAL A 1 695 ? 29.316 -18.444 -45.725 1.00 61.66 695 VAL A CA 1
ATOM 4981 C C . VAL A 1 695 ? 30.396 -19.363 -45.134 1.00 61.66 695 VAL A C 1
ATOM 4983 O O . VAL A 1 695 ? 31.578 -19.027 -45.253 1.00 61.66 695 VAL A O 1
ATOM 4986 N N . PRO A 1 696 ? 30.044 -20.468 -44.453 1.00 51.19 696 PRO A N 1
ATOM 4987 C CA . PRO A 1 696 ? 31.046 -21.419 -43.992 1.00 51.19 696 PRO A CA 1
ATOM 4988 C C . PRO A 1 696 ? 31.766 -22.024 -45.203 1.00 51.19 696 PRO A C 1
ATOM 4990 O O . PRO A 1 696 ? 31.117 -22.536 -46.113 1.00 51.19 696 PRO A O 1
ATOM 4993 N N . GLU A 1 697 ? 33.098 -21.959 -45.219 1.00 40.06 697 GLU A N 1
ATOM 4994 C CA . GLU A 1 697 ? 33.901 -22.694 -46.204 1.00 40.06 697 GLU A CA 1
ATOM 4995 C C . GLU A 1 697 ? 33.670 -24.205 -46.012 1.00 40.06 697 GLU A C 1
ATOM 4997 O O . GLU A 1 697 ? 33.648 -24.687 -44.874 1.00 40.06 697 GLU A O 1
ATOM 5002 N N . ALA A 1 698 ? 33.443 -24.916 -47.122 1.00 29.97 698 ALA A N 1
ATOM 5003 C CA . ALA A 1 698 ? 33.032 -26.324 -47.170 1.00 29.97 698 ALA A CA 1
ATOM 5004 C C . ALA A 1 698 ? 34.213 -27.296 -47.341 1.00 29.97 698 ALA A C 1
ATOM 5006 O O . ALA A 1 698 ? 35.174 -26.934 -48.058 1.00 29.97 698 ALA A O 1
#

pLDDT: mean 74.95, std 24.28, range [24.03, 98.69]